Protein 3ECF (pdb70)

Organism: Trichormus variabilis (strain ATCC 29413 / PCC 7937) (NCBI:txid240292)

Nearest PDB structures (foldseek):
  3ecf-assembly2_C  TM=1.006E+00  e=6.802E-23  Trichormus variabilis ATCC 29413
  5trv-assembly1_A  TM=7.643E-01  e=2.091E-06  synthetic construct
  3en8-assembly1_A-2  TM=8.550E-01  e=3.768E-05  Paraburkholderia xenovorans LB400
  5l33-assembly1_A  TM=7.713E-01  e=1.030E-04  synthetic construct
  4lmi-assembly1_A  TM=7.180E-01  e=1.703E-04  Kribbella flavida DSM 17836

Solvent-accessible surface area: 23835 Å² total

Secondary structure (DSSP, 8-state):
-HHHHHHHHHHHHHHHHH---TTS-EEEEEEE--TT-SSPEESHHHHHHHHHHHHTTB------EEEETTEEEEEE--BTTSPPP-EEEEEEEETTEEEEEE---TTT---HHHHHHHHH-TT-/-HHHHHHHHHHHHHHHHHS--TTS-EEEEEEE--TT-SSPEESHHHHHHHHHHHHTTB------EEEETTEEEEEE--BTT-----EEEEEEEETTEEEEEE---TTT---HHHHHHHHH-TT-/-HHHHHHHHHHHHHGGGTS--TTS-EEEEEEE--TT-SSPEESHHHHHHHHHHHHTTB------EEEETTEEEEEE--BTTSPPP-EEEEEEEETTEEEEEE---TTT---HHHHHHHHH-TT-/-HHHHHHHHHHHHHHHHH--GGGS-EEEEEEE--TT-SSPEESHHHHHHHHHHHHTTB------EEEETTEEEEEE--BTTS----EEEEEEEETTEEEEEE---TTT---HHHHHHHHH-TT-

Structure (mmCIF, N/CA/C/O backbone):
data_3ECF
#
_entry.id   3ECF
#
_cell.length_a   74.056
_cell.length_b   74.056
_cell.length_c   189.378
_cell.angle_alpha   90.000
_cell.angle_beta   90.000
_cell.angle_gamma   90.000
#
_symmetry.space_group_name_H-M   'P 41 21 2'
#
loop_
_entity.id
_entity.type
_entity.pdbx_description
1 polymer 'NTF2-like Protein'
2 non-polymer 'UNKNOWN LIGAND'
3 non-polymer 'SULFATE ION'
4 water water
#
loop_
_atom_site.group_PDB
_atom_site.id
_atom_site.type_symbol
_atom_site.label_atom_id
_atom_site.label_alt_id
_atom_site.label_comp_id
_atom_site.label_asym_id
_atom_site.label_entity_id
_atom_site.label_seq_id
_atom_site.pdbx_PDB_ins_code
_atom_site.Cartn_x
_atom_site.Cartn_y
_atom_site.Cartn_z
_atom_site.occupancy
_atom_site.B_iso_or_equiv
_atom_site.auth_seq_id
_atom_site.auth_comp_id
_atom_site.auth_asym_id
_atom_site.auth_atom_id
_atom_site.pdbx_PDB_model_num
ATOM 1 N N . ALA A 1 3 ? -2.766 45.466 56.384 1.00 32.89 2 ALA A N 1
ATOM 2 C CA . ALA A 1 3 ? -2.490 46.077 55.037 1.00 32.51 2 ALA A CA 1
ATOM 3 C C . ALA A 1 3 ? -1.650 45.135 54.216 1.00 32.58 2 ALA A C 1
ATOM 4 O O . ALA A 1 3 ? -0.693 44.541 54.754 1.00 33.60 2 ALA A O 1
ATOM 6 N N . THR A 1 4 ? -1.964 45.028 52.917 1.00 31.38 3 THR A N 1
ATOM 7 C CA . THR A 1 4 ? -1.194 44.162 51.970 1.00 29.53 3 THR A CA 1
ATOM 8 C C . THR A 1 4 ? 0.281 44.493 52.000 1.00 25.03 3 THR A C 1
ATOM 9 O O . THR A 1 4 ? 1.107 43.605 52.056 1.00 22.31 3 THR A O 1
ATOM 13 N N . GLU A 1 5 ? 0.597 45.785 51.992 1.00 22.55 4 GLU A N 1
ATOM 14 C CA . GLU A 1 5 ? 1.981 46.208 52.109 1.00 21.18 4 GLU A CA 1
ATOM 15 C C . GLU A 1 5 ? 2.585 45.731 53.439 1.00 22.03 4 GLU A C 1
ATOM 16 O O . GLU A 1 5 ? 3.787 45.428 53.464 1.00 21.32 4 GLU A O 1
ATOM 22 N N . LYS A 1 6 ? 1.771 45.672 54.519 1.00 21.63 5 LYS A N 1
ATOM 23 C CA . LYS A 1 6 ? 2.245 45.159 55.813 1.00 21.34 5 LYS A CA 1
ATOM 24 C C . LYS A 1 6 ? 2.842 43.778 55.672 1.00 20.13 5 LYS A C 1
ATOM 25 O O . LYS A 1 6 ? 3.931 43.515 56.199 1.00 20.88 5 LYS A O 1
ATOM 27 N N . TYR A 1 7 ? 2.178 42.933 54.889 1.00 18.44 6 TYR A N 1
ATOM 28 C CA . TYR A 1 7 ? 2.643 41.554 54.641 1.00 17.87 6 TYR A CA 1
ATOM 29 C C . TYR A 1 7 ? 3.861 41.468 53.766 1.00 17.59 6 TYR A C 1
ATOM 30 O O . TYR A 1 7 ? 4.727 40.632 54.043 1.00 18.44 6 TYR A O 1
ATOM 39 N N . HIS A 1 8 ? 3.950 42.315 52.727 1.00 17.19 7 HIS A N 1
ATOM 40 C CA . HIS A 1 8 ? 5.189 42.393 51.927 1.00 15.93 7 HIS A CA 1
ATOM 41 C C . HIS A 1 8 ? 6.367 42.738 52.841 1.00 17.44 7 HIS A C 1
ATOM 42 O O . HIS A 1 8 ? 7.440 42.093 52.745 1.00 17.16 7 HIS A O 1
ATOM 49 N N . GLU A 1 9 ? 6.162 43.723 53.727 1.00 17.34 8 GLU A N 1
ATOM 50 C CA . GLU A 1 9 ? 7.198 44.127 54.683 1.00 19.37 8 GLU A CA 1
ATOM 51 C C . GLU A 1 9 ? 7.594 43.005 55.645 1.00 17.64 8 GLU A C 1
ATOM 52 O O . GLU A 1 9 ? 8.776 42.850 55.943 1.00 18.02 8 GLU A O 1
ATOM 58 N N . ILE A 1 10 ? 6.615 42.238 56.109 1.00 18.28 9 ILE A N 1
ATOM 59 C CA . ILE A 1 10 ? 6.853 41.091 57.035 1.00 18.61 9 ILE A CA 1
ATOM 60 C C . ILE A 1 10 ? 7.720 40.010 56.337 1.00 17.56 9 ILE A C 1
ATOM 61 O O . ILE A 1 10 ? 8.699 39.526 56.946 1.00 15.69 9 ILE A O 1
ATOM 66 N N . LEU A 1 11 ? 7.379 39.671 55.073 1.00 18.42 10 LEU A N 1
ATOM 67 C CA A LEU A 1 11 ? 8.174 38.710 54.291 0.50 18.59 10 LEU A CA 1
ATOM 68 C CA B LEU A 1 11 ? 8.150 38.730 54.229 0.50 18.31 10 LEU A CA 1
ATOM 69 C C . LEU A 1 11 ? 9.586 39.234 54.091 1.00 18.39 10 LEU A C 1
ATOM 70 O O . LEU A 1 11 ? 10.541 38.472 54.262 1.00 18.90 10 LEU A O 1
ATOM 79 N N . LYS A 1 12 ? 9.732 40.519 53.734 1.00 18.43 11 LYS A N 1
ATOM 80 C CA . LYS A 1 12 ? 11.097 41.082 53.551 1.00 21.46 11 LYS A CA 1
ATOM 81 C C . LYS A 1 12 ? 11.927 40.999 54.855 1.00 19.05 11 LYS A C 1
ATOM 82 O O . LYS A 1 12 ? 13.099 40.644 54.823 1.00 18.76 11 LYS A O 1
ATOM 88 N N . LYS A 1 13 ? 11.291 41.282 55.983 1.00 19.00 12 LYS A N 1
ATOM 89 C CA . LYS A 1 13 ? 11.938 41.180 57.303 1.00 20.02 12 LYS A CA 1
ATOM 90 C C . LYS A 1 13 ? 12.326 39.738 57.637 1.00 19.46 12 LYS A C 1
ATOM 91 O O . LYS A 1 13 ? 13.388 39.500 58.251 1.00 17.57 12 LYS A O 1
ATOM 97 N N . TYR A 1 14 ? 11.471 38.788 57.238 1.00 18.16 13 TYR A N 1
ATOM 98 C CA . TYR A 1 14 ? 11.789 37.335 57.377 1.00 16.88 13 TYR A CA 1
ATOM 99 C C . TYR A 1 14 ? 13.080 36.998 56.601 1.00 16.30 13 TYR A C 1
ATOM 100 O O . TYR A 1 14 ? 14.005 36.388 57.143 1.00 15.47 13 TYR A O 1
ATOM 109 N N . PHE A 1 15 ? 13.116 37.381 55.334 1.00 14.67 14 PHE A N 1
ATOM 110 C CA . PHE A 1 15 ? 14.305 37.056 54.512 1.00 15.55 14 PHE A CA 1
ATOM 111 C C . PHE A 1 15 ? 15.571 37.749 55.010 1.00 16.02 14 PHE A C 1
ATOM 112 O O . PHE A 1 15 ? 16.649 37.133 55.087 1.00 18.85 14 PHE A O 1
ATOM 120 N N . LEU A 1 16 ? 15.446 39.020 55.333 1.00 17.42 15 LEU A N 1
ATOM 121 C CA . LEU A 1 16 ? 16.600 39.796 55.793 1.00 19.49 15 LEU A CA 1
ATOM 122 C C . LEU A 1 16 ? 17.178 39.313 57.114 1.00 20.08 15 LEU A C 1
ATOM 123 O O . LEU A 1 16 ? 18.386 39.439 57.306 1.00 21.01 15 LEU A O 1
ATOM 128 N N . SER A 1 17 ? 16.352 38.698 57.972 1.00 18.88 16 SER A N 1
ATOM 129 C CA . SER A 1 17 ? 16.822 38.104 59.224 1.00 19.47 16 SER A CA 1
ATOM 130 C C . SER A 1 17 ? 17.917 37.052 59.028 1.00 21.24 16 SER A C 1
ATOM 131 O O . SER A 1 17 ? 18.722 36.825 59.935 1.00 22.26 16 SER A O 1
ATOM 134 N N . PHE A 1 18 ? 17.953 36.393 57.864 1.00 21.16 17 PHE A N 1
ATOM 135 C CA . PHE A 1 18 ? 19.019 35.398 57.552 1.00 21.32 17 PHE A CA 1
ATOM 136 C C . PHE A 1 18 ? 20.408 36.031 57.321 1.00 22.19 17 PHE A C 1
ATOM 137 O O . PHE A 1 18 ? 21.413 35.356 57.485 1.00 21.48 17 PHE A O 1
ATOM 145 N N . GLU A 1 19 ? 20.430 37.315 56.981 1.00 25.13 18 GLU A N 1
ATOM 146 C CA . GLU A 1 19 ? 21.651 38.042 56.721 1.00 30.19 18 GLU A CA 1
ATOM 147 C C . GLU A 1 19 ? 22.215 38.573 58.057 1.00 30.66 18 GLU A C 1
ATOM 148 O O . GLU A 1 19 ? 23.421 38.508 58.291 1.00 30.23 18 GLU A O 1
ATOM 154 N N . THR A 1 20 ? 21.328 39.039 58.940 1.00 31.79 19 THR A N 1
ATOM 155 C CA . THR A 1 20 ? 21.695 39.590 60.259 1.00 32.56 19 THR A CA 1
ATOM 156 C C . THR A 1 20 ? 21.755 38.522 61.360 1.00 32.77 19 THR A C 1
ATOM 157 O O . THR A 1 20 ? 22.583 38.621 62.258 1.00 35.29 19 THR A O 1
ATOM 161 N N . GLY A 1 21 ? 20.871 37.523 61.292 1.00 31.03 20 GLY A N 1
ATOM 162 C CA . GLY A 1 21 ? 20.743 36.467 62.298 1.00 30.63 20 GLY A CA 1
ATOM 163 C C . GLY A 1 21 ? 19.777 36.803 63.451 1.00 30.92 20 GLY A C 1
ATOM 164 O O . GLY A 1 21 ? 19.553 35.969 64.341 1.00 31.57 20 GLY A O 1
ATOM 165 N N . ASP A 1 22 ? 19.211 38.012 63.438 1.00 30.01 21 ASP A N 1
ATOM 166 C CA . ASP A 1 22 ? 18.279 38.493 64.439 1.00 30.23 21 ASP A CA 1
ATOM 167 C C . ASP A 1 22 ? 16.910 38.403 63.791 1.00 27.73 21 ASP A C 1
ATOM 168 O O . ASP A 1 22 ? 16.659 39.093 62.812 1.00 28.10 21 ASP A O 1
ATOM 173 N N . PHE A 1 23 ? 16.058 37.544 64.344 1.00 24.63 22 PHE A N 1
ATOM 174 C CA . PHE A 1 23 ? 14.689 37.343 63.882 1.00 23.40 22 PHE A CA 1
ATOM 175 C C . PHE A 1 23 ? 13.644 38.153 64.668 1.00 22.70 22 PHE A C 1
ATOM 176 O O . PHE A 1 23 ? 12.451 38.004 64.408 1.00 21.25 22 PHE A O 1
ATOM 184 N N . SER A 1 24 ? 14.090 39.018 65.590 1.00 22.93 23 SER A N 1
ATOM 185 C CA . SER A 1 24 ? 13.194 39.822 66.445 1.00 23.24 23 SER A CA 1
ATOM 186 C C . SER A 1 24 ? 12.307 40.840 65.727 1.00 22.80 23 SER A C 1
ATOM 187 O O . SER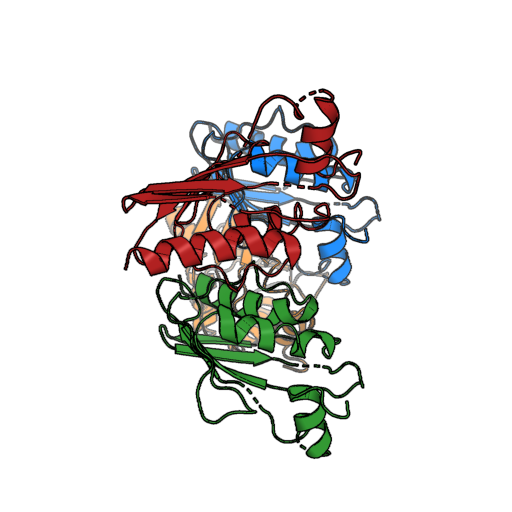 A 1 24 ? 11.267 41.228 66.271 1.00 23.17 23 SER A O 1
ATOM 190 N N . GLN A 1 25 ? 12.710 41.285 64.540 1.00 20.16 24 GLN A N 1
ATOM 191 C CA . GLN A 1 25 ? 11.877 42.232 63.753 1.00 21.89 24 GLN A CA 1
ATOM 192 C C . GLN A 1 25 ? 10.792 41.545 62.943 1.00 21.17 24 GLN A C 1
ATOM 193 O O . GLN A 1 25 ? 9.952 42.245 62.357 1.00 21.90 24 GLN A O 1
ATOM 199 N N . VAL A 1 26 ? 10.797 40.203 62.892 1.00 20.01 25 VAL A N 1
ATOM 200 C CA . VAL A 1 26 ? 9.808 39.467 62.112 1.00 19.54 25 VAL A CA 1
ATOM 201 C C . VAL A 1 26 ? 8.544 39.282 62.933 1.00 18.55 25 VAL A C 1
ATOM 202 O O . VAL A 1 26 ? 8.623 38.844 64.062 1.00 17.84 25 VAL A O 1
ATOM 206 N N . GLN A 1 27 ? 7.382 39.572 62.338 1.00 20.16 26 GLN A N 1
ATOM 207 C CA . GLN A 1 27 ? 6.094 39.359 63.002 1.00 21.56 26 GLN A CA 1
ATOM 208 C C . GLN A 1 27 ? 5.671 37.900 62.768 1.00 19.51 26 GLN A C 1
ATOM 209 O O . GLN A 1 27 ? 5.375 37.499 61.633 1.00 18.84 26 GLN A O 1
ATOM 215 N N . PHE A 1 28 ? 5.741 37.093 63.830 1.00 18.23 27 PHE A N 1
ATOM 216 C CA . PHE A 1 28 ? 5.346 35.691 63.775 1.00 16.92 27 PHE A CA 1
ATOM 217 C C . PHE A 1 28 ? 4.106 35.447 64.625 1.00 16.32 27 PHE A C 1
ATOM 218 O O . PHE A 1 28 ? 3.995 35.962 65.744 1.00 15.84 27 PHE A O 1
ATOM 226 N N . SER A 1 29 ? 3.238 34.574 64.142 1.00 15.14 28 SER A N 1
ATOM 227 C CA . SER A 1 29 ? 2.075 34.179 64.899 1.00 16.25 28 SER A CA 1
ATOM 228 C C . SER A 1 29 ? 2.446 33.257 66.054 1.00 17.14 28 SER A C 1
ATOM 229 O O . SER A 1 29 ? 3.432 32.516 65.970 1.00 16.50 28 SER A O 1
ATOM 232 N N . CYS A 1 30 ? 1.647 33.293 67.123 1.00 17.63 29 CYS A N 1
ATOM 233 C CA A CYS A 1 30 ? 1.781 32.360 68.259 0.50 18.26 29 CYS A CA 1
ATOM 234 C CA B CYS A 1 30 ? 1.867 32.365 68.243 0.50 18.65 29 CYS A CA 1
ATOM 235 C C . CYS A 1 30 ? 1.525 30.913 67.798 1.00 18.80 29 CYS A C 1
ATOM 236 O O . CYS A 1 30 ? 1.952 29.969 68.420 1.00 17.98 29 CYS A O 1
ATOM 241 N N . ASN A 1 31 ? 0.789 30.742 66.691 1.00 17.57 30 ASN A N 1
ATOM 242 C CA . ASN A 1 31 ? 0.485 29.424 66.113 1.00 17.63 30 ASN A CA 1
ATOM 243 C C . ASN A 1 31 ? 1.418 29.044 64.962 1.00 17.32 30 ASN A C 1
ATOM 244 O O . ASN A 1 31 ? 1.101 28.151 64.200 1.00 15.03 30 ASN A O 1
ATOM 249 N N . LEU A 1 32 ? 2.589 29.687 64.865 1.00 16.12 31 LEU A N 1
ATOM 250 C CA . LEU A 1 32 ? 3.550 29.398 63.814 1.00 16.73 31 LEU A CA 1
ATOM 251 C C . LEU A 1 32 ? 3.898 27.913 63.663 1.00 16.41 31 LEU A C 1
ATOM 252 O O . LEU A 1 32 ? 4.128 27.211 64.667 1.00 15.27 31 LEU A O 1
ATOM 257 N N . GLU A 1 33 ? 3.919 27.459 62.405 1.00 16.70 32 GLU A N 1
ATOM 258 C CA . GLU A 1 33 ? 4.425 26.134 62.021 1.00 19.29 32 GLU A CA 1
ATOM 259 C C . GLU A 1 33 ? 5.407 26.310 60.853 1.00 19.19 32 GLU A C 1
ATOM 260 O O . GLU A 1 33 ? 5.281 27.253 60.041 1.00 18.07 32 GLU A O 1
ATOM 266 N N . PHE A 1 34 ? 6.399 25.417 60.796 1.00 18.62 33 PHE A N 1
ATOM 267 C CA . PHE A 1 34 ? 7.439 25.464 59.787 1.00 17.12 33 PHE A CA 1
ATOM 268 C C . PHE A 1 34 ? 7.626 24.075 59.188 1.00 16.68 33 PHE A C 1
ATOM 269 O O . PHE A 1 34 ? 7.840 23.114 59.953 1.00 16.05 33 PHE A O 1
ATOM 277 N N . LEU A 1 35 ? 7.565 23.965 57.858 1.00 15.44 34 LEU A N 1
ATOM 278 C CA . LEU A 1 35 ? 7.781 22.664 57.200 1.00 16.70 34 LEU A CA 1
ATOM 279 C C . LEU A 1 35 ? 9.257 22.617 56.799 1.00 17.06 34 LEU A C 1
ATOM 280 O O . LEU A 1 35 ? 9.662 23.274 55.844 1.00 17.55 34 LEU A O 1
ATOM 285 N N . SER A 1 36 ? 10.051 21.885 57.590 1.00 18.22 35 SER A N 1
ATOM 286 C CA . SER A 1 36 ? 11.502 21.780 57.435 1.00 20.82 35 SER A CA 1
ATOM 287 C C . SER A 1 36 ? 11.915 20.799 56.348 1.00 20.36 35 SER A C 1
ATOM 288 O O . SER A 1 36 ? 11.313 19.729 56.266 1.00 22.60 35 SER A O 1
ATOM 291 N N . PRO A 1 37 ? 12.967 21.130 55.546 1.00 21.67 36 PRO A N 1
ATOM 292 C CA . PRO A 1 37 ? 13.513 20.131 54.599 1.00 22.70 36 PRO A CA 1
ATOM 293 C C . PRO A 1 37 ? 14.080 18.853 55.255 1.00 23.50 36 PRO A C 1
ATOM 294 O O . PRO A 1 37 ? 14.219 17.857 54.581 1.00 23.90 36 PRO A O 1
ATOM 298 N N . ILE A 1 38 ? 14.424 18.915 56.547 1.00 24.17 37 ILE A N 1
ATOM 299 C CA . ILE A 1 38 ? 15.043 17.801 57.276 1.00 25.05 37 ILE A CA 1
ATOM 300 C C . ILE A 1 38 ? 14.108 17.082 58.284 1.00 26.28 37 ILE A C 1
ATOM 301 O O . ILE A 1 38 ? 14.585 16.352 59.163 1.00 26.13 37 ILE A O 1
ATOM 306 N N . SER A 1 39 ? 12.789 17.273 58.150 1.00 25.73 38 SER A N 1
ATOM 307 C CA . SER A 1 39 ? 11.807 16.559 58.984 1.00 26.42 38 SER A CA 1
ATOM 308 C C . SER A 1 39 ? 10.421 16.497 58.382 1.00 25.91 38 SER A C 1
ATOM 309 O O . SER A 1 39 ? 9.955 17.455 57.788 1.00 25.56 38 SER A O 1
ATOM 312 N N . GLY A 1 40 ? 9.753 15.364 58.609 1.00 29.26 39 GLY A N 1
ATOM 313 C CA . GLY A 1 40 ? 8.377 15.144 58.178 1.00 30.50 39 GLY A CA 1
ATOM 314 C C . GLY A 1 40 ? 7.355 15.920 59.014 1.00 31.98 39 GLY A C 1
ATOM 315 O O . GLY A 1 40 ? 6.332 16.352 58.478 1.00 35.16 39 GLY A O 1
ATOM 316 N N . ASN A 1 41 ? 7.640 16.105 60.305 1.00 30.28 40 ASN A N 1
ATOM 317 C CA . ASN A 1 41 ? 6.757 16.828 61.232 1.00 29.35 40 ASN A CA 1
ATOM 318 C C . ASN A 1 41 ? 7.173 18.289 61.263 1.00 25.50 40 ASN A C 1
ATOM 319 O O . ASN A 1 41 ? 8.362 18.604 61.295 1.00 26.32 40 ASN A O 1
ATOM 324 N N . THR A 1 42 ? 6.197 19.185 61.260 1.00 24.33 41 THR A N 1
ATOM 325 C CA . THR A 1 42 ? 6.479 20.615 61.251 1.00 23.60 41 THR A CA 1
ATOM 326 C C . THR A 1 42 ? 7.092 21.025 62.589 1.00 22.61 41 THR A C 1
ATOM 327 O O . THR A 1 42 ? 6.807 20.408 63.628 1.00 23.19 41 THR A O 1
ATOM 331 N N . LEU A 1 43 ? 7.953 22.035 62.547 1.00 22.28 42 LEU A N 1
ATOM 332 C CA . LEU A 1 43 ? 8.497 22.635 63.766 1.00 22.27 42 LEU A CA 1
ATOM 333 C C . LEU A 1 43 ? 7.339 23.511 64.249 1.00 21.56 42 LEU A C 1
ATOM 334 O O . LEU A 1 43 ? 6.648 24.100 63.440 1.00 21.49 42 LEU A O 1
ATOM 339 N N . LYS A 1 44 ? 7.113 23.542 65.559 1.00 22.30 43 LYS A N 1
ATOM 340 C CA . LYS A 1 44 ? 5.948 24.211 66.141 1.00 22.35 43 LYS A CA 1
ATOM 341 C C . LYS A 1 44 ? 6.321 25.326 67.108 1.00 20.37 43 LYS A C 1
ATOM 342 O O . LYS A 1 44 ? 6.980 25.085 68.100 1.00 18.07 43 LYS A O 1
ATOM 348 N N . GLY A 1 45 ? 5.922 26.551 66.742 1.00 18.81 44 GLY A N 1
ATOM 349 C CA . GLY A 1 45 ? 6.150 27.744 67.507 1.00 20.38 44 GLY A CA 1
ATOM 350 C C . GLY A 1 45 ? 7.509 28.325 67.252 1.00 18.91 44 GLY A C 1
ATOM 351 O O . GLY A 1 45 ? 8.423 27.639 66.800 1.00 20.19 44 GLY A O 1
ATOM 352 N N . THR A 1 46 ? 7.657 29.599 67.591 1.00 18.74 45 THR A N 1
ATOM 353 C CA . THR A 1 46 ? 8.946 30.297 67.509 1.00 17.83 45 THR A CA 1
ATOM 354 C C . THR A 1 46 ? 10.005 29.590 68.366 1.00 17.48 45 THR A C 1
ATOM 355 O O . THR A 1 46 ? 11.164 29.593 68.023 1.00 17.58 45 THR A O 1
ATOM 359 N N . GLU A 1 47 ? 9.589 28.940 69.454 1.00 19.28 46 GLU A N 1
ATOM 360 C CA . GLU A 1 47 ? 10.488 28.182 70.350 1.00 18.75 46 GLU A CA 1
ATOM 361 C C . GLU A 1 47 ? 11.265 27.066 69.659 1.00 17.99 46 GLU A C 1
ATOM 362 O O . GLU A 1 47 ? 12.354 26.772 70.090 1.00 16.76 46 GLU A O 1
ATOM 368 N N . GLU A 1 48 ? 10.640 26.387 68.694 1.00 18.43 47 GLU A N 1
ATOM 369 C CA . GLU A 1 48 ? 11.274 25.332 67.876 1.00 20.22 47 GLU A CA 1
ATOM 370 C C . GLU A 1 48 ? 11.817 25.873 66.570 1.00 18.74 47 GLU A C 1
ATOM 371 O O . GLU A 1 48 ? 12.859 25.428 66.082 1.00 17.87 47 GLU A O 1
ATOM 377 N N . VAL A 1 49 ? 11.106 26.831 65.983 1.00 18.58 48 VAL A N 1
ATOM 378 C CA . VAL A 1 49 ? 11.497 27.372 64.701 1.00 17.70 48 VAL A CA 1
ATOM 379 C C . VAL A 1 49 ? 12.725 28.249 64.788 1.00 18.36 48 VAL A C 1
ATOM 380 O O . VAL A 1 49 ? 13.647 28.045 64.025 1.00 17.95 48 VAL A O 1
ATOM 384 N N . ILE A 1 50 ? 12.755 29.227 65.701 1.00 18.12 49 ILE A N 1
ATOM 385 C CA . ILE A 1 50 ? 13.857 30.207 65.688 1.00 19.89 49 ILE A CA 1
ATOM 386 C C . ILE A 1 50 ? 15.247 29.602 65.886 1.00 20.43 49 ILE A C 1
ATOM 387 O O . ILE A 1 50 ? 16.151 29.955 65.133 1.00 21.83 49 ILE A O 1
ATOM 392 N N . PRO A 1 51 ? 15.427 28.707 66.886 1.00 19.98 50 PRO A N 1
ATOM 393 C CA . PRO A 1 51 ? 16.720 28.038 67.041 1.00 18.83 50 PRO A CA 1
ATOM 394 C C . PRO A 1 51 ? 17.187 27.329 65.773 1.00 19.30 50 PRO A C 1
ATOM 395 O O . PRO A 1 51 ? 18.371 27.369 65.465 1.00 18.61 50 PRO A O 1
ATOM 399 N N . PHE A 1 52 ? 16.262 26.705 65.039 1.00 20.03 51 PHE A N 1
ATOM 400 C CA . PHE A 1 52 ? 16.604 26.047 63.780 1.00 19.40 51 PHE A CA 1
ATOM 401 C C . PHE A 1 52 ? 17.092 27.080 62.746 1.00 20.21 51 PHE A C 1
ATOM 402 O O . PHE A 1 52 ? 18.186 26.918 62.170 1.00 19.69 51 PHE A O 1
ATOM 410 N N . LEU A 1 53 ? 16.315 28.151 62.537 1.00 18.86 52 LEU A N 1
ATOM 411 C CA . LEU A 1 53 ? 16.704 29.194 61.574 1.00 19.74 52 LEU A CA 1
ATOM 412 C C . LEU A 1 53 ? 18.012 29.890 61.954 1.00 20.43 52 LEU A C 1
ATOM 413 O O . LEU A 1 53 ? 18.859 30.107 61.090 1.00 20.37 52 LEU A O 1
ATOM 418 N N . LYS A 1 54 ? 18.186 30.208 63.237 1.00 21.27 53 LYS A N 1
ATOM 419 C CA . LYS A 1 54 ? 19.438 30.811 63.729 1.00 21.38 53 LYS A CA 1
ATOM 420 C C . LYS A 1 54 ? 20.667 29.941 63.400 1.00 22.61 53 LYS A C 1
ATOM 421 O O . LYS A 1 54 ? 21.750 30.464 63.069 1.00 23.63 53 LYS A O 1
ATOM 427 N N . GLY A 1 55 ? 20.498 28.627 63.529 1.00 22.34 54 GLY A N 1
ATOM 428 C CA . GLY A 1 55 ? 21.551 27.655 63.204 1.00 22.69 54 GLY A CA 1
ATOM 429 C C . GLY A 1 55 ? 21.876 27.702 61.718 1.00 21.88 54 GLY A C 1
ATOM 430 O O . GLY A 1 55 ? 23.055 27.747 61.346 1.00 22.77 54 GLY A O 1
ATOM 431 N N . VAL A 1 56 ? 20.847 27.755 60.869 1.00 20.66 55 VAL A N 1
ATOM 432 C CA . VAL A 1 56 ? 21.062 27.844 59.411 1.00 19.21 55 VAL A CA 1
ATOM 433 C C . VAL A 1 56 ? 21.769 29.157 59.034 1.00 18.07 55 VAL A C 1
ATOM 434 O O . VAL A 1 56 ? 22.686 29.147 58.225 1.00 19.80 55 VAL A O 1
ATOM 438 N N . THR A 1 57 ? 21.404 30.253 59.689 1.00 18.17 56 THR A N 1
ATOM 439 C CA . THR A 1 57 ? 22.017 31.583 59.427 1.00 18.59 56 THR A CA 1
ATOM 440 C C . THR A 1 57 ? 23.508 31.703 59.764 1.00 18.71 56 THR A C 1
ATOM 441 O O . THR A 1 57 ? 24.171 32.617 59.249 1.00 20.15 56 THR A O 1
ATOM 445 N N . THR A 1 58 ? 24.032 30.815 60.606 1.00 17.32 57 THR A N 1
ATOM 446 C CA . THR A 1 58 ? 25.492 30.779 60.903 1.00 17.73 57 THR A CA 1
ATOM 447 C C . THR A 1 58 ? 26.281 30.285 59.642 1.00 18.48 57 THR A C 1
ATOM 448 O O . THR A 1 58 ? 27.490 30.492 59.535 1.00 19.93 57 THR A O 1
ATOM 452 N N . ARG A 1 59 ? 25.591 29.603 58.719 1.00 18.48 58 ARG A N 1
ATOM 453 C CA . ARG A 1 59 ? 26.153 29.149 57.462 1.00 17.67 58 ARG A CA 1
ATOM 454 C C . ARG A 1 59 ? 25.604 29.927 56.239 1.00 17.53 58 ARG A C 1
ATOM 455 O O . ARG A 1 59 ? 25.707 29.453 55.112 1.00 19.02 58 ARG A O 1
ATOM 463 N N . VAL A 1 60 ? 25.091 31.136 56.464 1.00 18.39 59 VAL A N 1
ATOM 464 C CA . VAL A 1 60 ? 24.620 32.037 55.426 1.00 17.14 59 VAL A CA 1
ATOM 465 C C . VAL A 1 60 ? 25.513 33.276 55.381 1.00 16.29 59 VAL A C 1
ATOM 466 O O . VAL A 1 60 ? 25.844 33.845 56.427 1.00 14.12 59 VAL A O 1
ATOM 470 N N . ALA A 1 61 ? 25.835 33.707 54.155 1.00 16.38 60 ALA A N 1
ATOM 471 C CA . ALA A 1 61 ? 26.624 34.877 53.878 1.00 18.72 60 ALA A CA 1
ATOM 472 C C . ALA A 1 61 ? 25.670 35.961 53.319 1.00 21.73 60 ALA A C 1
ATOM 473 O O . ALA A 1 61 ? 25.040 36.693 54.100 1.00 27.87 60 ALA A O 1
ATOM 475 N N . GLU A 1 62 ? 25.472 36.026 52.014 1.00 21.99 61 GLU A N 1
ATOM 476 C CA . GLU A 1 62 ? 24.615 37.053 51.389 1.00 20.28 61 GLU A CA 1
ATOM 477 C C . GLU A 1 62 ? 23.155 36.578 51.266 1.00 19.29 61 GLU A C 1
ATOM 478 O O . GLU A 1 62 ? 22.885 35.387 51.168 1.00 18.49 61 GLU A O 1
ATOM 484 N N . VAL A 1 63 ? 22.223 37.526 51.259 1.00 19.52 62 VAL A N 1
ATOM 485 C CA . VAL A 1 63 ? 20.788 37.253 51.018 1.00 19.27 62 VAL A CA 1
ATOM 486 C C . VAL A 1 63 ? 20.366 38.216 49.916 1.00 18.29 62 VAL A C 1
ATOM 487 O O . VAL A 1 63 ? 20.714 39.384 49.981 1.00 17.37 62 VAL A O 1
ATOM 491 N N . ASN A 1 64 ? 19.605 37.721 48.936 1.00 16.61 63 ASN A N 1
ATOM 492 C CA . ASN A 1 64 ? 19.025 38.532 47.881 1.00 17.71 63 ASN A CA 1
ATOM 493 C C . ASN A 1 64 ? 17.535 38.183 47.753 1.00 18.98 63 ASN A C 1
ATOM 494 O O . ASN A 1 64 ? 17.182 37.010 47.535 1.00 19.25 63 ASN A O 1
ATOM 499 N N . ILE A 1 65 ? 16.695 39.207 47.848 1.00 17.26 64 ILE A N 1
ATOM 500 C CA . ILE A 1 65 ? 15.236 39.064 47.694 1.00 16.89 64 ILE A CA 1
ATOM 501 C C . ILE A 1 65 ? 14.912 39.451 46.245 1.00 17.04 64 ILE A C 1
ATOM 502 O O . ILE A 1 65 ? 15.260 40.576 45.792 1.00 18.68 64 ILE A O 1
ATOM 515 N N . SER A 1 67 ? 11.548 38.631 44.670 1.00 18.12 66 SER A N 1
ATOM 516 C CA . SER A 1 67 ? 10.139 39.044 44.552 1.00 17.91 66 SER A CA 1
ATOM 517 C C . SER A 1 67 ? 9.292 38.598 45.742 1.00 16.80 66 SER A C 1
ATOM 518 O O . SER A 1 67 ? 9.662 37.655 46.461 1.00 16.86 66 SER A O 1
ATOM 521 N N . THR A 1 68 ? 8.212 39.334 46.016 1.00 16.50 67 THR A N 1
ATOM 522 C CA . THR A 1 68 ? 7.246 38.939 47.038 1.00 16.45 67 THR A CA 1
ATOM 523 C C . THR A 1 68 ? 5.862 39.031 46.458 1.00 14.44 67 THR A C 1
ATOM 524 O O . THR A 1 68 ? 5.599 39.914 45.644 1.00 14.95 67 THR A O 1
ATOM 528 N N . THR A 1 69 ? 5.004 38.111 46.898 1.00 15.21 68 THR A N 1
ATOM 529 C CA . THR A 1 69 ? 3.613 37.971 46.401 1.00 14.42 68 THR A CA 1
ATOM 530 C C . THR A 1 69 ? 2.720 37.672 47.576 1.00 15.70 68 THR A C 1
ATOM 531 O O . THR A 1 69 ? 3.007 36.732 48.320 1.00 14.02 68 THR A O 1
ATOM 535 N N . VAL A 1 70 ? 1.629 38.446 47.720 1.00 16.90 69 VAL A N 1
ATOM 536 C CA . VAL A 1 70 ? 0.666 38.305 48.805 1.00 15.97 69 VAL A CA 1
ATOM 537 C C . VAL A 1 70 ? -0.763 38.283 48.293 1.00 17.97 69 VAL A C 1
ATOM 538 O O . VAL A 1 70 ? -1.163 39.178 47.546 1.00 18.74 69 VAL A O 1
ATOM 542 N N . GLU A 1 71 ? -1.532 37.264 48.697 1.00 18.46 70 GLU A N 1
ATOM 543 C CA . GLU A 1 71 ? -2.992 37.244 48.446 1.00 17.25 70 GLU A CA 1
ATOM 544 C C . GLU A 1 71 ? -3.515 36.677 49.756 1.00 16.27 70 GLU A C 1
ATOM 545 O O . GLU A 1 71 ? -3.676 35.468 49.893 1.00 16.27 70 GLU A O 1
ATOM 551 N N . TYR A 1 72 ? -3.678 37.556 50.737 1.00 14.89 71 TYR A N 1
ATOM 552 C CA . TYR A 1 72 ? -4.023 37.152 52.101 1.00 15.61 71 TYR A CA 1
ATOM 553 C C . TYR A 1 72 ? -5.154 36.131 52.133 1.00 13.88 71 TYR A C 1
ATOM 554 O O . TYR A 1 72 ? -6.161 36.341 51.490 1.00 12.95 71 TYR A O 1
ATOM 563 N N . PRO A 1 73 ? -5.003 35.049 52.926 1.00 14.83 72 PRO A N 1
ATOM 564 C CA . PRO A 1 73 ? -3.926 34.648 53.859 1.00 15.85 72 PRO A CA 1
ATOM 565 C C . PRO A 1 73 ? -2.697 33.904 53.291 1.00 16.00 72 PRO A C 1
ATOM 566 O O . PRO A 1 73 ? -1.900 33.396 54.084 1.00 14.21 72 PRO A O 1
ATOM 570 N N . ARG A 1 74 ? -2.532 33.842 51.964 1.00 15.27 73 ARG A N 1
ATOM 571 C CA . ARG A 1 74 ? -1.378 33.170 51.365 1.00 17.09 73 ARG A CA 1
ATOM 572 C C . ARG A 1 74 ? -0.367 34.178 50.879 1.00 17.32 73 ARG A C 1
ATOM 573 O O . ARG A 1 74 ? -0.685 35.329 50.579 1.00 16.38 73 ARG A O 1
ATOM 581 N N . ALA A 1 75 ? 0.874 33.727 50.845 1.00 18.14 74 ALA A N 1
ATOM 582 C CA . ALA A 1 75 ? 1.937 34.546 50.300 1.00 17.10 74 ALA A CA 1
ATOM 583 C C . ALA A 1 75 ? 3.043 33.659 49.803 1.00 17.61 74 ALA A C 1
ATOM 584 O O . ALA A 1 75 ? 3.116 32.449 50.112 1.00 17.21 74 ALA A O 1
ATOM 586 N N . SER A 1 76 ? 3.914 34.263 49.032 1.00 18.31 75 SER A N 1
ATOM 587 C CA . SER A 1 76 ? 5.091 33.581 48.544 1.00 17.96 75 SER A CA 1
ATOM 588 C C . SER A 1 76 ? 6.159 34.596 48.228 1.00 17.48 75 SER A C 1
ATOM 589 O O . SER A 1 76 ? 5.863 35.771 48.072 1.00 17.57 75 SER A O 1
ATOM 592 N N . GLY A 1 77 ? 7.391 34.130 48.159 1.00 17.91 76 GLY A N 1
ATOM 593 C CA . GLY A 1 77 ? 8.529 34.979 47.782 1.00 16.93 76 GLY A CA 1
ATOM 594 C C . GLY A 1 77 ? 9.668 34.174 47.196 1.00 17.57 76 GLY A C 1
ATOM 595 O O . GLY A 1 77 ? 9.900 33.017 47.595 1.00 17.81 76 GLY A O 1
ATOM 596 N N . VAL A 1 78 ? 10.368 34.794 46.243 1.00 18.39 77 VAL A N 1
ATOM 597 C CA . VAL A 1 78 ? 11.510 34.218 45.559 1.00 16.02 77 VAL A CA 1
ATOM 598 C C . VAL A 1 78 ? 12.732 34.963 46.088 1.00 15.88 77 VAL A C 1
ATOM 599 O O . VAL A 1 78 ? 12.788 36.225 46.066 1.00 16.52 77 VAL A O 1
ATOM 603 N N . TRP A 1 79 ? 13.706 34.209 46.562 1.00 13.94 78 TRP A N 1
ATOM 604 C CA . TRP A 1 79 ? 14.891 34.801 47.142 1.00 16.06 78 TRP A CA 1
ATOM 605 C C . TRP A 1 79 ? 16.069 33.872 47.063 1.00 16.96 78 TRP A C 1
ATOM 606 O O . TRP A 1 79 ? 15.931 32.724 46.635 1.00 16.55 78 TRP A O 1
ATOM 617 N N . GLN A 1 80 ? 17.215 34.377 47.501 1.00 15.60 79 GLN A N 1
ATOM 618 C CA . GLN A 1 80 ? 18.453 33.644 47.390 1.00 17.03 79 GLN A CA 1
ATOM 619 C C . GLN A 1 80 ? 19.320 33.848 48.612 1.00 18.25 79 GLN A C 1
ATOM 620 O O . GLN A 1 80 ? 19.290 34.917 49.229 1.00 16.10 79 GLN A O 1
ATOM 634 N N . ARG A 1 82 ? 23.508 32.877 49.785 1.00 16.54 81 ARG A N 1
ATOM 635 C CA . ARG A 1 82 ? 24.820 32.305 49.489 1.00 16.08 81 ARG A CA 1
ATOM 636 C C . ARG A 1 82 ? 25.301 31.653 50.778 1.00 16.90 81 ARG A C 1
ATOM 637 O O . ARG A 1 82 ? 25.317 32.309 51.843 1.00 16.04 81 ARG A O 1
ATOM 645 N N . THR A 1 83 ? 25.702 30.386 50.708 1.00 16.85 82 THR A N 1
ATOM 646 C CA . THR A 1 83 ? 26.278 29.715 51.892 1.00 16.64 82 THR A CA 1
ATOM 647 C C . THR A 1 83 ? 27.665 30.310 52.216 1.00 15.69 82 THR A C 1
ATOM 648 O O . THR A 1 83 ? 28.337 30.960 51.369 1.00 14.48 82 THR A O 1
ATOM 652 N N . THR A 1 84 ? 28.157 30.027 53.411 1.00 15.42 83 THR A N 1
ATOM 653 C CA . THR A 1 84 ? 29.485 30.525 53.809 1.00 14.96 83 THR A CA 1
ATOM 654 C C . THR A 1 84 ? 30.607 29.842 53.025 1.00 15.77 83 THR A C 1
ATOM 655 O O . THR A 1 84 ? 31.734 30.271 53.113 1.00 16.31 83 THR A O 1
ATOM 659 N N . LYS A 1 85 ? 30.311 28.766 52.280 1.00 16.61 84 LYS A N 1
ATOM 660 C CA . LYS A 1 85 ? 31.280 28.126 51.362 1.00 16.13 84 LYS A CA 1
ATOM 661 C C . LYS A 1 85 ? 31.206 28.701 49.936 1.00 18.09 84 LYS A C 1
ATOM 662 O O . LYS A 1 85 ? 32.082 28.397 49.102 1.00 16.61 84 LYS A O 1
ATOM 668 N N . GLY A 1 86 ? 30.153 29.487 49.636 1.00 16.56 85 GLY A N 1
ATOM 669 C CA . GLY A 1 86 ? 30.008 30.161 48.344 1.00 17.49 85 GLY A CA 1
ATOM 670 C C . GLY A 1 86 ? 28.913 29.683 47.396 1.00 19.08 85 GLY A C 1
ATOM 671 O O . GLY A 1 86 ? 28.796 30.235 46.296 1.00 20.65 85 GLY A O 1
ATOM 672 N N . THR A 1 87 ? 28.096 28.703 47.787 1.00 18.45 86 THR A N 1
ATOM 673 C CA . THR A 1 87 ? 27.031 28.195 46.892 1.00 19.02 86 THR A CA 1
ATOM 674 C C . THR A 1 87 ? 25.808 29.065 46.996 1.00 18.73 86 THR A C 1
ATOM 675 O O . THR A 1 87 ? 25.411 29.378 48.094 1.00 18.38 86 THR A O 1
ATOM 679 N N . LEU A 1 88 ? 25.209 29.432 45.863 1.00 18.16 87 LEU A N 1
ATOM 680 C CA . LEU A 1 88 ? 23.998 30.238 45.859 1.00 19.10 87 LEU A CA 1
ATOM 681 C C . LEU A 1 88 ? 22.814 29.304 45.669 1.00 19.08 87 LEU A C 1
ATOM 682 O O . LEU A 1 88 ? 22.709 28.626 44.627 1.00 17.89 87 LEU A O 1
ATOM 687 N N . TYR A 1 89 ? 21.951 29.261 46.690 1.00 19.15 88 TYR A N 1
ATOM 688 C CA . TYR A 1 89 ? 20.677 28.575 46.606 1.00 18.80 88 TYR A CA 1
ATOM 689 C C . TYR A 1 89 ? 19.610 29.605 46.292 1.00 18.83 88 TYR A C 1
ATOM 690 O O . TYR A 1 89 ? 19.644 30.716 46.825 1.00 19.33 88 TYR A O 1
ATOM 699 N N . THR A 1 90 ? 18.673 29.226 45.418 1.00 18.65 89 THR A N 1
ATOM 700 C CA . THR A 1 90 ? 17.516 30.049 45.071 1.00 18.14 89 THR A CA 1
ATOM 701 C C . THR A 1 90 ? 16.318 29.293 45.636 1.00 17.67 89 THR A C 1
ATOM 702 O O . THR A 1 90 ? 16.209 28.064 45.426 1.00 15.71 89 THR A O 1
ATOM 706 N N . LEU A 1 91 ? 15.488 30.017 46.396 1.00 16.97 90 LEU A N 1
ATOM 707 C CA . LEU A 1 91 ? 14.330 29.457 47.079 1.00 16.29 90 LEU A CA 1
ATOM 708 C C . LEU A 1 91 ? 13.047 30.112 46.667 1.00 15.78 90 LEU A C 1
ATOM 709 O O . LEU A 1 91 ? 13.046 31.263 46.222 1.00 18.89 90 LEU A O 1
ATOM 714 N N . HIS A 1 92 ? 11.949 29.372 46.842 1.00 14.61 91 HIS A N 1
ATOM 715 C CA . HIS A 1 92 ? 10.589 29.853 46.605 1.00 15.63 91 HIS A CA 1
ATOM 716 C C . HIS A 1 92 ? 9.738 29.406 47.811 1.00 18.12 91 HIS A C 1
ATOM 717 O O . HIS A 1 92 ? 9.280 28.246 47.900 1.00 19.78 91 HIS A O 1
ATOM 724 N N . ASN A 1 93 ? 9.620 30.314 48.772 1.00 15.33 92 ASN A N 1
ATOM 725 C CA . ASN A 1 93 ? 8.921 30.023 50.018 1.00 15.14 92 ASN A CA 1
ATOM 726 C C . ASN A 1 93 ? 7.449 30.198 49.863 1.00 15.14 92 ASN A C 1
ATOM 727 O O . ASN A 1 93 ? 6.991 31.198 49.291 1.00 16.92 92 ASN A O 1
ATOM 732 N N . PHE A 1 94 ? 6.721 29.275 50.454 1.00 14.61 93 PHE A N 1
ATOM 733 C CA . PHE A 1 94 ? 5.268 29.332 50.548 1.00 14.74 93 PHE A CA 1
ATOM 734 C C . PHE A 1 94 ? 5.009 29.807 51.982 1.00 15.89 93 PHE A C 1
ATOM 735 O O . PHE A 1 94 ? 5.620 29.250 52.938 1.00 15.43 93 PHE A O 1
ATOM 743 N N . PHE A 1 95 ? 4.127 30.804 52.147 1.00 14.71 94 PHE A N 1
ATOM 744 C CA . PHE A 1 95 ? 3.721 31.301 53.467 1.00 15.32 94 PHE A CA 1
ATOM 745 C C . PHE A 1 95 ? 2.214 31.313 53.647 1.00 16.36 94 PHE A C 1
ATOM 746 O O . PHE A 1 95 ? 1.483 31.477 52.677 1.00 14.14 94 PHE A O 1
ATOM 754 N N . ARG A 1 96 ? 1.785 31.153 54.908 1.00 15.22 95 ARG A N 1
ATOM 755 C CA . ARG A 1 96 ? 0.447 31.541 55.299 1.00 16.53 95 ARG A CA 1
ATOM 756 C C . ARG A 1 96 ? 0.622 32.615 56.364 1.00 16.33 95 ARG A C 1
ATOM 757 O O . ARG A 1 96 ? 1.645 32.650 57.076 1.00 15.86 95 ARG A O 1
ATOM 765 N N . LEU A 1 97 ? -0.394 33.472 56.444 1.00 16.15 96 LEU A N 1
ATOM 766 C CA . LEU A 1 97 ? -0.394 34.661 57.265 1.00 14.91 96 LEU A CA 1
ATOM 767 C C . LEU A 1 97 ? -1.627 34.722 58.101 1.00 15.82 96 LEU A C 1
ATOM 768 O O . LEU A 1 97 ? -2.679 34.194 57.718 1.00 16.66 96 LEU A O 1
ATOM 773 N N . ASP A 1 98 ? -1.516 35.382 59.243 1.00 16.68 97 ASP A N 1
ATOM 774 C CA . ASP A 1 98 ? -2.695 35.686 60.075 1.00 15.06 97 ASP A CA 1
ATOM 775 C C . ASP A 1 98 ? -2.595 37.113 60.611 1.00 15.03 97 ASP A C 1
ATOM 776 O O . ASP A 1 98 ? -1.737 37.868 60.199 1.00 14.95 97 ASP A O 1
ATOM 781 N N . GLU A 1 99 ? -3.454 37.476 61.552 1.00 16.35 98 GLU A N 1
ATOM 782 C CA . GLU A 1 99 ? -3.423 38.827 62.142 1.00 19.16 98 GLU A CA 1
ATOM 783 C C . GLU A 1 99 ? -2.137 39.146 62.937 1.00 19.71 98 GLU A C 1
ATOM 784 O O . GLU A 1 99 ? -1.869 40.320 63.203 1.00 22.51 98 GLU A O 1
ATOM 790 N N . GLU A 1 100 ? -1.356 38.126 63.296 1.00 18.52 99 GLU A N 1
ATOM 791 C CA . GLU A 1 100 ? -0.068 38.306 63.998 1.00 18.97 99 GLU A CA 1
ATOM 792 C C . GLU A 1 100 ? 1.165 38.198 63.098 1.00 18.25 99 GLU A C 1
ATOM 793 O O . GLU A 1 100 ? 2.293 38.306 63.603 1.00 18.37 99 GLU A O 1
ATOM 799 N N . GLY A 1 101 ? 0.973 38.000 61.780 1.00 17.43 100 GLY A N 1
ATOM 800 C CA . GLY A 1 101 ? 2.073 37.964 60.807 1.00 17.40 100 GLY A CA 1
ATOM 801 C C . GLY A 1 101 ? 2.165 36.609 60.164 1.00 18.36 100 GLY A C 1
ATOM 802 O O . GLY A 1 101 ? 1.129 36.042 59.765 1.00 20.37 100 GLY A O 1
ATOM 803 N N . ILE A 1 102 ? 3.389 36.078 60.080 1.00 16.47 101 ILE A N 1
ATOM 804 C CA . ILE A 1 102 ? 3.648 34.745 59.490 1.00 15.01 101 ILE A CA 1
ATOM 805 C C . ILE A 1 102 ? 3.199 33.644 60.443 1.00 14.83 101 ILE A C 1
ATOM 806 O O . ILE A 1 102 ? 3.598 33.659 61.621 1.00 15.74 101 ILE A O 1
ATOM 811 N N . VAL A 1 103 ? 2.349 32.732 59.941 1.00 15.29 102 VAL A N 1
ATOM 812 C CA . VAL A 1 103 ? 1.859 31.553 60.701 1.00 14.70 102 VAL A CA 1
ATOM 813 C C . VAL A 1 103 ? 2.288 30.201 60.111 1.00 15.10 102 VAL A C 1
ATOM 814 O O . VAL A 1 103 ? 2.201 29.164 60.792 1.00 13.30 102 VAL A O 1
ATOM 818 N N . TYR A 1 104 ? 2.724 30.207 58.849 1.00 16.35 103 TYR A N 1
ATOM 819 C CA . TYR A 1 104 ? 3.214 29.003 58.178 1.00 17.27 103 TYR A CA 1
ATOM 820 C C . TYR A 1 104 ? 4.341 29.365 57.215 1.00 18.42 103 TYR A C 1
ATOM 821 O O . TYR A 1 104 ? 4.310 30.430 56.557 1.00 17.99 103 TYR A O 1
ATOM 830 N N . VAL A 1 105 ? 5.374 28.519 57.205 1.00 16.97 104 VAL A N 1
ATOM 831 C CA . VAL A 1 105 ? 6.516 28.697 56.306 1.00 16.92 104 VAL A CA 1
ATOM 832 C C . VAL A 1 105 ? 6.902 27.338 55.740 1.00 17.66 104 VAL A C 1
ATOM 833 O O . VAL A 1 105 ? 7.032 26.358 56.496 1.00 17.71 104 VAL A O 1
ATOM 837 N N . TRP A 1 106 ? 7.084 27.298 54.418 1.00 17.80 105 TRP A N 1
ATOM 838 C CA . TRP A 1 106 ? 7.505 26.091 53.716 1.00 16.77 105 TRP A CA 1
ATOM 839 C C . TRP A 1 106 ? 8.505 26.480 52.620 1.00 16.76 105 TRP A C 1
ATOM 840 O O . TRP A 1 106 ? 8.093 26.944 51.580 1.00 16.90 105 TRP A O 1
ATOM 851 N N . PRO A 1 107 ? 9.817 26.322 52.883 1.00 17.31 106 PRO A N 1
ATOM 852 C CA . PRO A 1 107 ? 10.797 26.613 51.834 1.00 18.06 106 PRO A CA 1
ATOM 853 C C . PRO A 1 107 ? 10.918 25.514 50.794 1.00 17.05 106 PRO A C 1
ATOM 854 O O . PRO A 1 107 ? 10.906 24.341 51.145 1.00 17.32 106 PRO A O 1
ATOM 866 N N . PHE A 1 109 ? 13.036 24.812 46.774 1.00 17.35 108 PHE A N 1
ATOM 867 C CA . PHE A 1 109 ? 14.271 25.212 46.101 1.00 17.81 108 PHE A CA 1
ATOM 868 C C . PHE A 1 109 ? 14.300 25.041 44.607 1.00 17.12 108 PHE A C 1
ATOM 869 O O . PHE A 1 109 ? 13.764 24.056 44.039 1.00 15.46 108 PHE A O 1
ATOM 877 N N . ASP A 1 110 ? 14.979 25.985 43.962 1.00 16.91 109 ASP A N 1
ATOM 878 C CA . ASP A 1 110 ? 15.330 25.827 42.555 1.00 17.69 109 ASP A CA 1
ATOM 879 C C . ASP A 1 110 ? 16.216 24.581 42.552 1.00 18.88 109 ASP A C 1
ATOM 880 O O . ASP A 1 110 ? 17.132 24.485 43.387 1.00 17.77 109 ASP A O 1
ATOM 885 N N . PRO A 1 111 ? 15.949 23.618 41.654 1.00 19.48 110 PRO A N 1
ATOM 886 C CA . PRO A 1 111 ? 16.704 22.357 41.654 1.00 20.98 110 PRO A CA 1
ATOM 887 C C . PRO A 1 111 ? 18.154 22.329 41.174 1.00 22.39 110 PRO A C 1
ATOM 888 O O . PRO A 1 111 ? 18.863 21.389 41.535 1.00 23.73 110 PRO A O 1
ATOM 892 N N . LYS A 1 112 ? 18.611 23.330 40.422 1.00 23.47 111 LYS A N 1
ATOM 893 C CA . LYS A 1 112 ? 19.956 23.297 39.824 1.00 24.44 111 LYS A CA 1
ATOM 894 C C . LYS A 1 112 ? 21.116 23.182 40.832 1.00 25.67 111 LYS A C 1
ATOM 895 O O . LYS A 1 112 ? 21.967 22.287 40.688 1.00 24.12 111 LYS A O 1
ATOM 901 N N . ALA A 1 113 ? 21.146 24.070 41.837 1.00 24.37 112 ALA A N 1
ATOM 902 C CA . ALA A 1 113 ? 22.208 24.034 42.873 1.00 25.33 112 ALA A CA 1
ATOM 903 C C . ALA A 1 113 ? 22.145 22.760 43.713 1.00 25.17 112 ALA A C 1
ATOM 904 O O . ALA A 1 113 ? 23.193 22.253 44.157 1.00 23.81 112 ALA A O 1
ATOM 906 N N . VAL A 1 114 ? 20.934 22.221 43.879 1.00 24.85 113 VAL A N 1
ATOM 907 C CA . VAL A 1 114 ? 20.707 20.968 44.624 1.00 25.76 113 VAL A CA 1
ATOM 908 C C . VAL A 1 114 ? 21.253 19.782 43.834 1.00 27.75 113 VAL A C 1
ATOM 909 O O . VAL A 1 114 ? 22.032 18.994 44.368 1.00 27.43 113 VAL A O 1
ATOM 921 N N . GLU A 1 116 ? 23.483 19.775 41.399 1.00 30.28 115 GLU A N 1
ATOM 922 C CA . GLU A 1 116 ? 24.943 19.920 41.274 1.00 31.47 115 GLU A CA 1
ATOM 923 C C . GLU A 1 116 ? 25.729 19.244 42.417 1.00 31.26 115 GLU A C 1
ATOM 924 O O . GLU A 1 116 ? 26.850 18.774 42.197 1.00 30.77 115 GLU A O 1
ATOM 930 N N . ASN A 1 117 ? 25.152 19.202 43.619 1.00 29.57 116 ASN A N 1
ATOM 931 C CA . ASN A 1 117 ? 25.827 18.609 44.777 1.00 30.10 116 ASN A CA 1
ATOM 932 C C . ASN A 1 117 ? 24.803 18.295 45.873 1.00 28.38 116 ASN A C 1
ATOM 933 O O . ASN A 1 117 ? 24.628 19.086 46.775 1.00 28.45 116 ASN A O 1
ATOM 938 N N . PRO A 1 118 ? 24.117 17.137 45.782 1.00 29.75 117 PRO A N 1
ATOM 939 C CA . PRO A 1 118 ? 23.089 16.765 46.781 1.00 30.30 117 PRO A CA 1
ATOM 940 C C . PRO A 1 118 ? 23.545 16.737 48.245 1.00 31.03 117 PRO A C 1
ATOM 941 O O . PRO A 1 118 ? 22.827 17.256 49.113 1.00 31.86 117 PRO A O 1
ATOM 945 N N . ASP A 1 119 ? 24.726 16.165 48.507 1.00 31.16 118 ASP A N 1
ATOM 946 C CA . ASP A 1 119 ? 25.271 16.092 49.878 1.00 31.01 118 ASP A CA 1
ATOM 947 C C . ASP A 1 119 ? 25.521 17.479 50.460 1.00 29.03 118 ASP A C 1
ATOM 948 O O . ASP A 1 119 ? 25.244 17.719 51.629 1.00 29.45 118 ASP A O 1
ATOM 953 N N . ALA A 1 120 ? 26.032 18.386 49.636 1.00 27.44 119 ALA A N 1
ATOM 954 C CA . ALA A 1 120 ? 26.264 19.773 50.069 1.00 26.54 119 ALA A CA 1
ATOM 955 C C . ALA A 1 120 ? 25.009 20.408 50.671 1.00 26.42 119 ALA A C 1
ATOM 956 O O . ALA A 1 120 ? 25.112 21.123 51.661 1.00 26.60 119 ALA A O 1
ATOM 958 N N . LEU A 1 121 ? 23.824 20.135 50.097 1.00 25.47 120 LEU A N 1
ATOM 959 C CA . LEU A 1 121 ? 22.546 20.673 50.657 1.00 24.51 120 LEU A CA 1
ATOM 960 C C . LEU A 1 121 ? 22.258 20.153 52.067 1.00 23.34 120 LEU A C 1
ATOM 961 O O . LEU A 1 121 ? 21.913 20.926 52.973 1.00 22.02 120 LEU A O 1
ATOM 966 N N . ILE A 1 122 ? 22.411 18.849 52.268 1.00 23.66 121 ILE A N 1
ATOM 967 C CA . ILE A 1 122 ? 22.144 18.284 53.592 1.00 24.32 121 ILE A CA 1
ATOM 968 C C . ILE A 1 122 ? 23.136 18.791 54.653 1.00 22.68 121 ILE A C 1
ATOM 969 O O . ILE A 1 122 ? 22.740 19.077 55.794 1.00 21.81 121 ILE A O 1
ATOM 974 N N . GLN A 1 123 ? 24.403 18.944 54.262 1.00 22.29 122 GLN A N 1
ATOM 975 C CA . GLN A 1 123 ? 25.435 19.476 55.186 1.00 22.56 122 GLN A CA 1
ATOM 976 C C . GLN A 1 123 ? 25.132 20.930 55.553 1.00 20.96 122 GLN A C 1
ATOM 977 O O . GLN A 1 123 ? 25.291 21.332 56.693 1.00 20.69 122 GLN A O 1
ATOM 983 N N . TRP A 1 124 ? 24.672 21.718 54.582 1.00 22.02 123 TRP A N 1
ATOM 984 C CA . TRP A 1 124 ? 24.297 23.115 54.850 1.00 22.45 123 TRP A CA 1
ATOM 985 C C . TRP A 1 124 ? 23.027 23.170 55.702 1.00 21.88 123 TRP A C 1
ATOM 986 O O . TRP A 1 124 ? 22.950 23.993 56.610 1.00 21.29 123 TRP A O 1
ATOM 997 N N . LEU A 1 125 ? 22.038 22.319 55.414 1.00 24.16 124 LEU A N 1
ATOM 998 C CA . LEU A 1 125 ? 20.793 22.317 56.217 1.00 25.14 124 LEU A CA 1
ATOM 999 C C . LEU A 1 125 ? 20.998 21.886 57.676 1.00 27.56 124 LEU A C 1
ATOM 1000 O O . LEU A 1 125 ? 20.498 22.553 58.598 1.00 29.50 124 LEU A O 1
ATOM 1005 N N . THR A 1 126 ? 21.759 20.804 57.862 1.00 27.48 125 THR A N 1
ATOM 1006 C CA . THR A 1 126 ? 21.963 20.154 59.183 1.00 27.07 125 THR A CA 1
ATOM 1007 C C . THR A 1 126 ? 23.196 20.626 59.955 1.00 26.90 125 THR A C 1
ATOM 1008 O O . THR A 1 126 ? 23.226 20.538 61.185 1.00 26.57 125 THR A O 1
ATOM 1012 N N . GLY A 1 127 ? 24.203 21.150 59.242 1.00 26.27 126 GLY A N 1
ATOM 1013 C CA . GLY A 1 127 ? 25.459 21.560 59.847 1.00 26.45 126 GLY A CA 1
ATOM 1014 C C . GLY A 1 127 ? 26.390 20.372 60.110 1.00 26.15 126 GLY A C 1
ATOM 1015 O O . GLY A 1 127 ? 27.542 20.580 60.477 1.00 26.70 126 GLY A O 1
ATOM 1016 N N . LYS A 1 128 ? 25.924 19.136 59.868 1.00 27.36 127 LYS A N 1
ATOM 1017 C CA . LYS A 1 128 ? 26.684 17.918 60.135 1.00 26.79 127 LYS A CA 1
ATOM 1018 C C . LYS A 1 128 ? 27.612 17.698 58.959 1.00 25.74 127 LYS A C 1
ATOM 1019 O O . LYS A 1 128 ? 27.160 17.631 57.827 1.00 27.15 127 LYS A O 1
ATOM 1021 N N . ASP A 1 129 ? 28.909 17.619 59.250 1.00 25.11 128 ASP A N 1
ATOM 1022 C CA . ASP A 1 129 ? 29.985 17.497 58.260 1.00 25.97 128 ASP A CA 1
ATOM 1023 C C . ASP A 1 129 ? 30.139 18.738 57.348 1.00 25.85 128 ASP A C 1
ATOM 1024 O O . ASP A 1 129 ? 30.757 18.646 56.289 1.00 27.48 128 ASP A O 1
ATOM 1029 N N . TYR A 1 130 ? 29.612 19.888 57.772 1.00 24.77 129 TYR A N 1
ATOM 1030 C CA . TYR A 1 130 ? 29.735 21.138 57.011 1.00 25.72 129 TYR A CA 1
ATOM 1031 C C . TYR A 1 130 ? 31.101 21.745 57.277 1.00 27.80 129 TYR A C 1
ATOM 1032 O O . TYR A 1 130 ? 31.484 21.917 58.439 1.00 29.51 129 TYR A O 1
ATOM 1042 N N . ALA B 1 3 ? -11.502 39.115 37.510 1.00 31.88 2 ALA B N 1
ATOM 1043 C CA . ALA B 1 3 ? -10.254 38.869 36.712 1.00 31.41 2 ALA B CA 1
ATOM 1044 C C . ALA B 1 3 ? -9.222 38.049 37.491 1.00 31.46 2 ALA B C 1
ATOM 1045 O O . ALA B 1 3 ? -8.552 37.221 36.893 1.00 31.75 2 ALA B O 1
ATOM 1047 N N . THR B 1 4 ? -9.096 38.284 38.807 1.00 30.87 3 THR B N 1
ATOM 1048 C CA . THR B 1 4 ? -8.201 37.489 39.679 1.00 29.34 3 THR B CA 1
ATOM 1049 C C . THR B 1 4 ? -8.636 36.024 39.704 1.00 27.32 3 THR B C 1
ATOM 1050 O O . THR B 1 4 ? -7.794 35.150 39.571 1.00 26.30 3 THR B O 1
ATOM 1054 N N . GLU B 1 5 ? -9.942 35.778 39.860 1.00 26.86 4 GLU B N 1
ATOM 1055 C CA . GLU B 1 5 ? -10.509 34.411 39.799 1.00 26.25 4 GLU B CA 1
ATOM 1056 C C . GLU B 1 5 ? -10.138 33.749 38.474 1.00 24.08 4 GLU B C 1
ATOM 1057 O O . GLU B 1 5 ? -9.761 32.584 38.456 1.00 22.71 4 GLU B O 1
ATOM 1059 N N . LYS B 1 6 ? -10.195 34.525 37.385 1.00 22.25 5 LYS B N 1
ATOM 1060 C CA . LYS B 1 6 ? -9.797 34.069 36.056 1.00 23.32 5 LYS B CA 1
ATOM 1061 C C . LYS B 1 6 ? -8.331 33.629 36.051 1.00 22.40 5 LYS B C 1
ATOM 1062 O O . LYS B 1 6 ? -7.989 32.604 35.468 1.00 21.55 5 LYS B O 1
ATOM 1064 N N . TYR B 1 7 ? -7.466 34.388 36.726 1.00 22.25 6 TYR B N 1
ATOM 1065 C CA . TYR B 1 7 ? -6.038 34.014 36.792 1.00 21.29 6 TYR B CA 1
ATOM 1066 C C . TYR B 1 7 ? -5.768 32.727 37.579 1.00 21.30 6 TYR B C 1
ATOM 1067 O O . TYR B 1 7 ? -4.895 31.923 37.162 1.00 21.55 6 TYR B O 1
ATOM 1076 N N . HIS B 1 8 ? -6.524 32.494 38.652 1.00 18.34 7 HIS B N 1
ATOM 1077 C CA . HIS B 1 8 ? -6.421 31.202 39.384 1.00 19.07 7 HIS B CA 1
ATOM 1078 C C . HIS B 1 8 ? -6.799 29.999 38.481 1.00 18.31 7 HIS B C 1
ATOM 1079 O O . HIS B 1 8 ? -6.152 28.954 38.512 1.00 16.77 7 HIS B O 1
ATOM 1086 N N . GLU B 1 9 ? -7.875 30.175 37.703 1.00 18.22 8 GLU B N 1
ATOM 1087 C CA . GLU B 1 9 ? -8.366 29.172 36.755 1.00 18.61 8 GLU B CA 1
ATOM 1088 C C . GLU B 1 9 ? -7.317 28.867 35.691 1.00 18.90 8 GLU B C 1
ATOM 1089 O O . GLU B 1 9 ? -7.106 27.724 35.375 1.00 17.65 8 GLU B O 1
ATOM 1092 N N . ILE B 1 10 ? -6.642 29.901 35.179 1.00 20.59 9 ILE B N 1
ATOM 1093 C CA . ILE B 1 10 ? -5.536 29.732 34.204 1.00 20.04 9 ILE B CA 1
ATOM 1094 C C . ILE B 1 10 ? -4.402 28.874 34.750 1.00 19.76 9 ILE B C 1
ATOM 1095 O O . ILE B 1 10 ? -3.927 27.983 34.040 1.00 19.29 9 ILE B O 1
ATOM 1100 N N . LEU B 1 11 ? -3.994 29.104 36.002 1.00 19.93 10 LEU B N 1
ATOM 1101 C CA A LEU B 1 11 ? -2.933 28.281 36.634 0.50 19.13 10 LEU B CA 1
ATOM 1102 C CA B LEU B 1 11 ? -2.931 28.287 36.615 0.50 18.91 10 LEU B CA 1
ATOM 1103 C C . LEU B 1 11 ? -3.399 26.841 36.778 1.00 18.97 10 LEU B C 1
ATOM 1104 O O . LEU B 1 11 ? -2.651 25.911 36.541 1.00 18.38 10 LEU B O 1
ATOM 1113 N N . LYS B 1 12 ? -4.642 26.652 37.189 1.00 18.60 11 LYS B N 1
ATOM 1114 C CA . LYS B 1 12 ? -5.177 25.287 37.363 1.00 18.80 11 LYS B CA 1
ATOM 1115 C C . LYS B 1 12 ? -5.228 24.521 36.029 1.00 19.65 11 LYS B C 1
ATOM 1116 O O . LYS B 1 12 ? -4.864 23.328 35.965 1.00 20.40 11 LYS B O 1
ATOM 1122 N N . LYS B 1 13 ? -5.587 25.223 34.959 1.00 20.00 12 LYS B N 1
ATOM 1123 C CA . LYS B 1 13 ? -5.594 24.625 33.607 1.00 21.38 12 LYS B CA 1
ATOM 1124 C C . LYS B 1 13 ? -4.188 24.269 33.141 1.00 19.56 12 LYS B C 1
ATOM 1125 O O . LYS B 1 13 ? -4.026 23.276 32.431 1.00 17.74 12 LYS B O 1
ATOM 1131 N N . TYR B 1 14 ? -3.197 25.077 33.533 1.00 17.66 13 TYR B N 1
ATOM 1132 C CA . TYR B 1 14 ? -1.777 24.774 33.273 1.00 16.46 13 TYR B CA 1
ATOM 1133 C C . TYR B 1 14 ? -1.446 23.442 33.987 1.00 17.79 13 TYR B C 1
ATOM 1134 O O . TYR B 1 14 ? -0.996 22.500 33.347 1.00 16.31 13 TYR B O 1
ATOM 1143 N N . PHE B 1 15 ? -1.727 23.356 35.285 1.00 16.46 14 PHE B N 1
ATOM 1144 C CA . PHE B 1 15 ? -1.406 22.126 36.038 1.00 17.71 14 PHE B CA 1
ATOM 1145 C C . PHE B 1 15 ? -2.100 20.872 35.518 1.00 19.23 14 PHE B C 1
ATOM 1146 O O . PHE B 1 15 ? -1.457 19.840 35.351 1.00 19.32 14 PHE B O 1
ATOM 1154 N N . LEU B 1 16 ? -3.397 20.979 35.228 1.00 19.28 15 LEU B N 1
ATOM 1155 C CA . LEU B 1 16 ? -4.195 19.853 34.725 1.00 18.77 15 LEU B CA 1
ATOM 1156 C C . LEU B 1 16 ? -3.763 19.336 33.333 1.00 18.48 15 LEU B C 1
ATOM 1157 O O . LEU B 1 16 ? -3.991 18.175 33.016 1.00 19.16 15 LEU B O 1
ATOM 1162 N N . SER B 1 17 ? -3.101 20.176 32.530 1.00 20.18 16 SER B N 1
ATOM 1163 C CA . SER B 1 17 ? -2.572 19.755 31.224 1.00 19.40 16 SER B CA 1
ATOM 1164 C C . SER B 1 17 ? -1.525 18.633 31.329 1.00 20.50 16 SER B C 1
ATOM 1165 O O . SER B 1 17 ? -1.319 17.897 30.374 1.00 19.57 16 SER B O 1
ATOM 1168 N N . PHE B 1 18 ? -0.866 18.529 32.483 1.00 19.98 17 PHE B N 1
ATOM 1169 C CA . PHE B 1 18 ? 0.114 17.462 32.742 1.00 20.91 17 PHE B CA 1
ATOM 1170 C C . PHE B 1 18 ? -0.506 16.078 32.912 1.00 20.55 17 PHE B C 1
ATOM 1171 O O . PHE B 1 18 ? 0.215 15.105 32.793 1.00 20.80 17 PHE B O 1
ATOM 1179 N N . GLU B 1 19 ? -1.822 16.004 33.163 1.00 21.88 18 GLU B N 1
ATOM 1180 C CA . GLU B 1 19 ? -2.576 14.735 33.190 1.00 24.58 18 GLU B CA 1
ATOM 1181 C C . GLU B 1 19 ? -2.785 14.108 31.813 1.00 24.75 18 GLU B C 1
ATOM 1182 O O . GLU B 1 19 ? -2.818 12.891 31.691 1.00 24.90 18 GLU B O 1
ATOM 1188 N N . THR B 1 20 ? -2.973 14.948 30.799 1.00 26.56 19 THR B N 1
ATOM 1189 C CA . THR B 1 20 ? -3.263 14.520 29.408 1.00 26.56 19 THR B CA 1
ATOM 1190 C C . THR B 1 20 ? -2.173 14.794 28.389 1.00 26.65 19 THR B C 1
ATOM 1191 O O . THR B 1 20 ? -2.047 14.043 27.416 1.00 25.30 19 THR B O 1
ATOM 1195 N N . GLY B 1 21 ? -1.403 15.862 28.601 1.00 25.51 20 GLY B N 1
ATOM 1196 C CA . GLY B 1 21 ? -0.411 16.323 27.631 1.00 25.12 20 GLY B CA 1
ATOM 1197 C C . GLY B 1 21 ? -1.034 17.266 26.613 1.00 25.79 20 GLY B C 1
ATOM 1198 O O . GLY B 1 21 ? -0.375 17.601 25.603 1.00 25.75 20 GLY B O 1
ATOM 1199 N N . ASP B 1 22 ? -2.292 17.682 26.870 1.00 24.43 21 ASP B N 1
ATOM 1200 C CA . ASP B 1 22 ? -3.042 18.618 26.030 1.00 24.04 21 ASP B CA 1
ATOM 1201 C C . ASP B 1 22 ? -2.985 19.972 26.733 1.00 22.82 21 ASP B C 1
ATOM 1202 O O . ASP B 1 22 ? -3.623 20.148 27.770 1.00 23.33 21 ASP B O 1
ATOM 1207 N N . PHE B 1 23 ? -2.196 20.881 26.162 1.00 19.65 22 PHE B N 1
ATOM 1208 C CA . PHE B 1 23 ? -2.027 22.251 26.610 1.00 20.12 22 PHE B CA 1
ATOM 1209 C C . PHE B 1 23 ? -2.885 23.292 25.849 1.00 19.94 22 PHE B C 1
ATOM 1210 O O . PHE B 1 23 ? -2.709 24.488 26.073 1.00 20.19 22 PHE B O 1
ATOM 1218 N N . SER B 1 24 ? -3.829 22.845 25.007 1.00 21.04 23 SER B N 1
ATOM 1219 C CA . SER B 1 24 ? -4.665 23.759 24.182 1.00 20.57 23 SER B CA 1
ATOM 1220 C C . SER B 1 24 ? -5.619 24.662 24.985 1.00 20.23 23 SER B C 1
ATOM 1221 O O . SER B 1 24 ? -5.997 25.730 24.499 1.00 21.32 23 SER B O 1
ATOM 1224 N N . GLN B 1 25 ? -6.000 24.244 26.194 1.00 19.13 24 GLN B N 1
ATOM 1225 C CA . GLN B 1 25 ? -6.887 25.046 27.053 1.00 20.43 24 GLN B CA 1
ATOM 1226 C C . GLN B 1 25 ? -6.162 26.082 27.904 1.00 20.41 24 GLN B C 1
ATOM 1227 O O . GLN B 1 25 ? -6.833 26.833 28.603 1.00 20.57 24 GLN B O 1
ATOM 1233 N N . VAL B 1 26 ? -4.822 26.113 27.870 1.00 18.82 25 VAL B N 1
ATOM 1234 C CA . VAL B 1 26 ? -4.042 27.073 28.648 1.00 19.34 25 VAL B CA 1
ATOM 1235 C C . VAL B 1 26 ? -3.845 28.367 27.888 1.00 18.61 25 VAL B C 1
ATOM 1236 O O . VAL B 1 26 ? -3.511 28.349 26.698 1.00 18.96 25 VAL B O 1
ATOM 1240 N N . GLN B 1 27 ? -4.072 29.490 28.586 1.00 17.91 26 GLN B N 1
ATOM 1241 C CA A GLN B 1 27 ? -3.861 30.814 28.011 0.50 18.23 26 GLN B CA 1
ATOM 1242 C CA B GLN B 1 27 ? -3.861 30.823 28.039 0.50 18.21 26 GLN B CA 1
ATOM 1243 C C . GLN B 1 27 ? -2.393 31.171 28.227 1.00 17.84 26 GLN B C 1
ATOM 1244 O O . GLN B 1 27 ? -1.965 31.422 29.349 1.00 19.31 26 GLN B O 1
ATOM 1255 N N . PHE B 1 28 ? -1.621 31.152 27.137 1.00 17.11 27 PHE B N 1
ATOM 1256 C CA . PHE B 1 28 ? -0.203 31.496 27.118 1.00 15.93 27 PHE B CA 1
ATOM 1257 C C . PHE B 1 28 ? -0.018 32.742 26.298 1.00 15.80 27 PHE B C 1
ATOM 1258 O O . PHE B 1 28 ? -0.605 32.869 25.211 1.00 14.58 27 PHE B O 1
ATOM 1266 N N . SER B 1 29 ? 0.812 33.651 26.809 1.00 16.97 28 SER B N 1
ATOM 1267 C CA . SER B 1 29 ? 1.209 34.880 26.122 1.00 17.12 28 SER B CA 1
ATOM 1268 C C . SER B 1 29 ? 2.121 34.593 24.935 1.00 18.24 28 SER B C 1
ATOM 1269 O O . SER B 1 29 ? 2.910 33.634 24.968 1.00 19.24 28 SER B O 1
ATOM 1272 N N . CYS B 1 30 ? 2.082 35.480 23.934 1.00 18.45 29 CYS B N 1
ATOM 1273 C CA . CYS B 1 30 ? 3.006 35.406 22.804 1.00 20.05 29 CYS B CA 1
ATOM 1274 C C . CYS B 1 30 ? 4.449 35.621 23.276 1.00 19.70 29 CYS B C 1
ATOM 1275 O O . CYS B 1 30 ? 5.379 35.223 22.565 1.00 21.84 29 CYS B O 1
ATOM 1278 N N . ASN B 1 31 ? 4.639 36.238 24.450 1.00 19.38 30 ASN B N 1
ATOM 1279 C CA . ASN B 1 31 ? 5.975 36.466 25.029 1.00 20.29 30 ASN B CA 1
ATOM 1280 C C . ASN B 1 31 ? 6.403 35.451 26.093 1.00 18.74 30 ASN B C 1
ATOM 1281 O O . ASN B 1 31 ? 7.326 35.719 26.859 1.00 16.98 30 ASN B O 1
ATOM 1286 N N . LEU B 1 32 ? 5.764 34.280 26.106 1.00 16.89 31 LEU B N 1
ATOM 1287 C CA . LEU B 1 32 ? 6.068 33.241 27.089 1.00 16.94 31 LEU B CA 1
ATOM 1288 C C . LEU B 1 32 ? 7.545 32.892 27.160 1.00 19.10 31 LEU B C 1
ATOM 1289 O O . LEU B 1 32 ? 8.196 32.734 26.118 1.00 17.14 31 LEU B O 1
ATOM 1294 N N . GLU B 1 33 ? 8.036 32.769 28.389 1.00 20.61 32 GLU B N 1
ATOM 1295 C CA . GLU B 1 33 ? 9.373 32.249 28.662 1.00 22.03 32 GLU B CA 1
ATOM 1296 C C . GLU B 1 33 ? 9.258 31.247 29.801 1.00 22.14 32 GLU B C 1
ATOM 1297 O O . GLU B 1 33 ? 8.344 31.343 30.638 1.00 19.79 32 GLU B O 1
ATOM 1303 N N . PHE B 1 34 ? 10.168 30.268 29.801 1.00 21.23 33 PHE B N 1
ATOM 1304 C CA . PHE B 1 34 ? 10.188 29.164 30.772 1.00 20.47 33 PHE B CA 1
ATOM 1305 C C . PHE B 1 34 ? 11.614 28.954 31.300 1.00 20.73 33 PHE B C 1
ATOM 1306 O O . PHE B 1 34 ? 12.551 28.769 30.490 1.00 21.95 33 PHE B O 1
ATOM 1314 N N . LEU B 1 35 ? 11.790 28.959 32.624 1.00 19.29 34 LEU B N 1
ATOM 1315 C CA . LEU B 1 35 ? 13.126 28.707 33.209 1.00 20.33 34 LEU B CA 1
ATOM 1316 C C . LEU B 1 35 ? 13.158 27.218 33.520 1.00 20.34 34 LEU B C 1
ATOM 1317 O O . LEU B 1 35 ? 12.596 26.747 34.507 1.00 21.12 34 LEU B O 1
ATOM 1322 N N . SER B 1 36 ? 13.801 26.477 32.626 1.00 22.52 35 SER B N 1
ATOM 1323 C CA . SER B 1 36 ? 13.875 25.031 32.717 1.00 24.09 35 SER B CA 1
ATOM 1324 C C . SER B 1 36 ? 14.827 24.552 33.824 1.00 24.21 35 SER B C 1
ATOM 1325 O O . SER B 1 36 ? 15.904 25.152 34.004 1.00 24.08 35 SER B O 1
ATOM 1328 N N . PRO B 1 37 ? 14.476 23.446 34.531 1.00 24.63 36 PRO B N 1
ATOM 1329 C CA . PRO B 1 37 ? 15.438 22.823 35.476 1.00 26.59 36 PRO B CA 1
ATOM 1330 C C . PRO B 1 37 ? 16.695 22.264 34.805 1.00 27.31 36 PRO B C 1
ATOM 1331 O O . PRO B 1 37 ? 17.731 22.115 35.463 1.00 28.28 36 PRO B O 1
ATOM 1335 N N . ILE B 1 38 ? 16.600 21.958 33.505 1.00 28.02 37 ILE B N 1
ATOM 1336 C CA . ILE B 1 38 ? 17.711 21.384 32.722 1.00 29.35 37 ILE B CA 1
ATOM 1337 C C . ILE B 1 38 ? 18.472 22.359 31.779 1.00 31.34 37 ILE B C 1
ATOM 1338 O O . ILE B 1 38 ? 19.234 21.894 30.918 1.00 32.05 37 ILE B O 1
ATOM 1343 N N . SER B 1 39 ? 18.292 23.678 31.944 1.00 31.88 38 SER B N 1
ATOM 1344 C CA . SER B 1 39 ? 19.018 24.687 31.163 1.00 32.97 38 SER B CA 1
ATOM 1345 C C . SER B 1 39 ? 19.092 26.073 31.835 1.00 33.78 38 SER B C 1
ATOM 1346 O O . SER B 1 39 ? 18.132 26.523 32.460 1.00 31.40 38 SER B O 1
ATOM 1349 N N . GLY B 1 40 ? 20.241 26.742 31.654 1.00 35.23 39 GLY B N 1
ATOM 1350 C CA . GLY B 1 40 ? 20.493 28.085 32.192 1.00 35.25 39 GLY B CA 1
ATOM 1351 C C . GLY B 1 40 ? 19.632 29.124 31.492 1.00 36.77 39 GLY B C 1
ATOM 1352 O O . GLY B 1 40 ? 19.003 29.971 32.169 1.00 39.84 39 GLY B O 1
ATOM 1353 N N . ASN B 1 41 ? 19.571 29.025 30.155 1.00 35.15 40 ASN B N 1
ATOM 1354 C CA . ASN B 1 41 ? 18.757 29.924 29.322 1.00 33.76 40 ASN B CA 1
ATOM 1355 C C . ASN B 1 41 ? 17.318 29.455 29.214 1.00 30.73 40 ASN B C 1
ATOM 1356 O O . ASN B 1 41 ? 17.053 28.271 29.043 1.00 29.13 40 ASN B O 1
ATOM 1361 N N . THR B 1 42 ? 16.400 30.412 29.277 1.00 28.80 41 THR B N 1
ATOM 1362 C CA . THR B 1 42 ? 14.987 30.147 29.212 1.00 27.09 41 THR B CA 1
ATOM 1363 C C . THR B 1 42 ? 14.557 29.563 27.879 1.00 24.86 41 THR B C 1
ATOM 1364 O O . THR B 1 42 ? 15.212 29.799 26.858 1.00 24.66 41 THR B O 1
ATOM 1368 N N . LEU B 1 43 ? 13.510 28.741 27.905 1.00 22.45 42 LEU B N 1
ATOM 1369 C CA . LEU B 1 43 ? 12.857 28.295 26.673 1.00 21.80 42 LEU B CA 1
ATOM 1370 C C . LEU B 1 43 ? 11.976 29.480 26.280 1.00 21.01 42 LEU B C 1
ATOM 1371 O O . LEU B 1 43 ? 11.393 30.112 27.136 1.00 19.63 42 LEU B O 1
ATOM 1376 N N . LYS B 1 44 ? 11.901 29.785 24.988 1.00 22.92 43 LYS B N 1
ATOM 1377 C CA . LYS B 1 44 ? 11.177 30.965 24.499 1.00 23.96 43 LYS B CA 1
ATOM 1378 C C . LYS B 1 44 ? 10.041 30.611 23.547 1.00 23.51 43 LYS B C 1
ATOM 1379 O O . LYS B 1 44 ? 10.253 29.952 22.528 1.00 21.71 43 LYS B O 1
ATOM 1385 N N . GLY B 1 45 ? 8.829 31.032 23.921 1.00 22.64 44 GLY B N 1
ATOM 1386 C CA . GLY B 1 45 ? 7.625 30.808 23.146 1.00 22.16 44 GLY B CA 1
ATOM 1387 C C . GLY B 1 45 ? 7.003 29.449 23.371 1.00 22.12 44 GLY B C 1
ATOM 1388 O O . GLY B 1 45 ? 7.673 28.502 23.836 1.00 21.81 44 GLY B O 1
ATOM 1389 N N . THR B 1 46 ? 5.703 29.361 23.057 1.00 20.46 45 THR B N 1
ATOM 1390 C CA . THR B 1 46 ? 4.968 28.092 23.097 1.00 21.56 45 THR B CA 1
ATOM 1391 C C . THR B 1 46 ? 5.642 27.052 22.194 1.00 21.15 45 THR B C 1
ATOM 1392 O O . THR B 1 46 ? 5.636 25.873 22.525 1.00 21.13 45 THR B O 1
ATOM 1396 N N . GLU B 1 47 ? 6.230 27.498 21.067 1.00 20.69 46 GLU B N 1
ATOM 1397 C CA . GLU B 1 47 ? 6.985 26.624 20.152 1.00 21.99 46 GLU B CA 1
ATOM 1398 C C . GLU B 1 47 ? 8.157 25.858 20.790 1.00 22.03 46 GLU B C 1
ATOM 1399 O O . GLU B 1 47 ? 8.463 24.746 20.329 1.00 21.13 46 GLU B O 1
ATOM 1405 N N . GLU B 1 48 ? 8.809 26.459 21.800 1.00 20.86 47 GLU B N 1
ATOM 1406 C CA . GLU B 1 48 ? 9.884 25.798 22.574 1.00 22.77 47 GLU B CA 1
ATOM 1407 C C . GLU B 1 48 ? 9.388 25.193 23.889 1.00 20.72 47 GLU B C 1
ATOM 1408 O O . GLU B 1 48 ? 9.803 24.093 24.278 1.00 20.39 47 GLU B O 1
ATOM 1414 N N . VAL B 1 49 ? 8.496 25.899 24.569 1.00 18.09 48 VAL B N 1
ATOM 1415 C CA . VAL B 1 49 ? 7.987 25.425 25.861 1.00 17.66 48 VAL B CA 1
ATOM 1416 C C . VAL B 1 49 ? 7.114 24.176 25.765 1.00 17.79 48 VAL B C 1
ATOM 1417 O O . VAL B 1 49 ? 7.341 23.198 26.492 1.00 20.64 48 VAL B O 1
ATOM 1421 N N . ILE B 1 50 ? 6.122 24.199 24.877 1.00 18.78 49 ILE B N 1
ATOM 1422 C CA . ILE B 1 50 ? 5.165 23.087 24.777 1.00 19.91 49 ILE B CA 1
ATOM 1423 C C . ILE B 1 50 ? 5.765 21.727 24.426 1.00 19.62 49 ILE B C 1
ATOM 1424 O O . ILE B 1 50 ? 5.418 20.730 25.083 1.00 20.27 49 ILE B O 1
ATOM 1429 N N . PRO B 1 51 ? 6.648 21.646 23.414 1.00 19.30 50 PRO B N 1
ATOM 1430 C CA . PRO B 1 51 ? 7.264 20.327 23.220 1.00 19.17 50 PRO B CA 1
ATOM 1431 C C . PRO B 1 51 ? 8.006 19.802 24.464 1.00 18.70 50 PRO B C 1
ATOM 1432 O O . PRO B 1 51 ? 7.935 18.602 24.733 1.00 18.53 50 PRO B O 1
ATOM 1436 N N . PHE B 1 52 ? 8.677 20.684 25.212 1.00 20.74 51 PHE B N 1
ATOM 1437 C CA . PHE B 1 52 ? 9.366 20.282 26.440 1.00 20.01 51 PHE B CA 1
ATOM 1438 C C . PHE B 1 52 ? 8.363 19.725 27.443 1.00 20.53 51 PHE B C 1
ATOM 1439 O O . PHE B 1 52 ? 8.570 18.624 27.959 1.00 21.28 51 PHE B O 1
ATOM 1447 N N . LEU B 1 53 ? 7.289 20.482 27.704 1.00 20.15 52 LEU B N 1
ATOM 1448 C CA . LEU B 1 53 ? 6.250 20.079 28.662 1.00 20.86 52 LEU B CA 1
ATOM 1449 C C . LEU B 1 53 ? 5.535 18.797 28.252 1.00 21.57 52 LEU B C 1
ATOM 1450 O O . LEU B 1 53 ? 5.302 17.938 29.098 1.00 21.65 52 LEU B O 1
ATOM 1455 N N . LYS B 1 54 ? 5.181 18.661 26.966 1.00 22.20 53 LYS B N 1
ATOM 1456 C CA . LYS B 1 54 ? 4.569 17.415 26.443 1.00 21.99 53 LYS B CA 1
ATOM 1457 C C . LYS B 1 54 ? 5.472 16.191 26.696 1.00 21.85 53 LYS B C 1
ATOM 1458 O O . LYS B 1 54 ? 4.992 15.117 27.039 1.00 22.35 53 LYS B O 1
ATOM 1464 N N . GLY B 1 55 ? 6.782 16.357 26.518 1.00 21.91 54 GLY B N 1
ATOM 1465 C CA . GLY B 1 55 ? 7.739 15.267 26.780 1.00 21.77 54 GLY B CA 1
ATOM 1466 C C . GLY B 1 55 ? 7.700 14.837 28.241 1.00 20.33 54 GLY B C 1
ATOM 1467 O O . GLY B 1 55 ? 7.574 13.654 28.545 1.00 18.96 54 GLY B O 1
ATOM 1468 N N . VAL B 1 56 ? 7.711 15.810 29.139 1.00 19.57 55 VAL B N 1
ATOM 1469 C CA . VAL B 1 56 ? 7.623 15.542 30.567 1.00 19.51 55 VAL B CA 1
ATOM 1470 C C . VAL B 1 56 ? 6.305 14.839 30.925 1.00 19.10 55 VAL B C 1
ATOM 1471 O O . VAL B 1 56 ? 6.316 13.853 31.661 1.00 18.97 55 VAL B O 1
ATOM 1475 N N . THR B 1 57 ? 5.188 15.286 30.343 1.00 19.67 56 THR B N 1
ATOM 1476 C CA . THR B 1 57 ? 3.874 14.663 30.592 1.00 19.12 56 THR B CA 1
ATOM 1477 C C . THR B 1 57 ? 3.826 13.163 30.252 1.00 19.47 56 THR B C 1
ATOM 1478 O O . THR B 1 57 ? 3.084 12.413 30.901 1.00 20.07 56 THR B O 1
ATOM 1482 N N . THR B 1 58 ? 4.636 12.723 29.287 1.00 18.32 57 THR B N 1
ATOM 1483 C CA . THR B 1 58 ? 4.718 11.272 28.947 1.00 18.78 57 THR B CA 1
ATOM 1484 C C . THR B 1 58 ? 5.271 10.427 30.120 1.00 18.45 57 THR B C 1
ATOM 1485 O O . THR B 1 58 ? 5.151 9.201 30.083 1.00 19.26 57 THR B O 1
ATOM 1489 N N . ARG B 1 59 ? 5.899 11.093 31.106 1.00 17.37 58 ARG B N 1
ATOM 1490 C CA . ARG B 1 59 ? 6.453 10.487 32.336 1.00 17.44 58 ARG B CA 1
ATOM 1491 C C . ARG B 1 59 ? 5.747 10.904 33.619 1.00 17.82 58 ARG B C 1
ATOM 1492 O O . ARG B 1 59 ? 6.263 10.675 34.699 1.00 19.11 58 ARG B O 1
ATOM 1500 N N . VAL B 1 60 ? 4.518 11.412 33.488 1.00 18.89 59 VAL B N 1
ATOM 1501 C CA . VAL B 1 60 ? 3.676 11.806 34.610 1.00 18.76 59 VAL B CA 1
ATOM 1502 C C . VAL B 1 60 ? 2.484 10.847 34.662 1.00 16.65 59 VAL B C 1
ATOM 1503 O O . VAL B 1 60 ? 1.784 10.690 33.656 1.00 17.73 59 VAL B O 1
ATOM 1507 N N . ALA B 1 61 ? 2.271 10.254 35.839 1.00 17.25 60 ALA B N 1
ATOM 1508 C CA . ALA B 1 61 ? 1.176 9.343 36.182 1.00 17.72 60 ALA B CA 1
ATOM 1509 C C . ALA B 1 61 ? -0.024 10.083 36.781 1.00 20.21 60 ALA B C 1
ATOM 1510 O O . ALA B 1 61 ? -1.164 9.697 36.538 1.00 20.35 60 ALA B O 1
ATOM 1512 N N . GLU B 1 62 ? 0.215 11.161 37.535 1.00 20.03 61 GLU B N 1
ATOM 1513 C CA . GLU B 1 62 ? -0.858 11.830 38.266 1.00 22.23 61 GLU B CA 1
ATOM 1514 C C . GLU B 1 62 ? -0.446 13.216 38.648 1.00 19.81 61 GLU B C 1
ATOM 1515 O O . GLU B 1 62 ? 0.751 13.477 38.779 1.00 16.17 61 GLU B O 1
ATOM 1521 N N . VAL B 1 63 ? -1.443 14.103 38.816 1.00 19.19 62 VAL B N 1
ATOM 1522 C CA . VAL B 1 63 ? -1.226 15.496 39.195 1.00 19.02 62 VAL B CA 1
ATOM 1523 C C . VAL B 1 63 ? -2.133 15.819 40.363 1.00 19.21 62 VAL B C 1
ATOM 1524 O O . VAL B 1 63 ? -3.267 15.374 40.378 1.00 19.32 62 VAL B O 1
ATOM 1528 N N . ASN B 1 64 ? -1.622 16.566 41.346 1.00 19.03 63 ASN B N 1
ATOM 1529 C CA . ASN B 1 64 ? -2.413 17.007 42.507 1.00 20.30 63 ASN B CA 1
ATOM 1530 C C . ASN B 1 64 ? -2.167 18.490 42.667 1.00 20.11 63 ASN B C 1
ATOM 1531 O O . ASN B 1 64 ? -1.008 18.894 42.740 1.00 21.71 63 ASN B O 1
ATOM 1536 N N . ILE B 1 65 ? -3.233 19.298 42.669 1.00 20.75 64 ILE B N 1
ATOM 1537 C CA . ILE B 1 65 ? -3.118 20.758 42.874 1.00 19.60 64 ILE B CA 1
ATOM 1538 C C . ILE B 1 65 ? -3.448 21.051 44.343 1.00 19.54 64 ILE B C 1
ATOM 1539 O O . ILE B 1 65 ? -4.508 20.657 44.827 1.00 19.54 64 ILE B O 1
ATOM 1552 N N . SER B 1 67 ? -2.544 24.463 45.917 1.00 16.16 66 SER B N 1
ATOM 1553 C CA . SER B 1 67 ? -2.954 25.876 46.042 1.00 15.62 66 SER B CA 1
ATOM 1554 C C . SER B 1 67 ? -2.478 26.749 44.886 1.00 16.20 66 SER B C 1
ATOM 1555 O O . SER B 1 67 ? -1.528 26.409 44.173 1.00 15.44 66 SER B O 1
ATOM 1558 N N . THR B 1 68 ? -3.193 27.848 44.675 1.00 16.46 67 THR B N 1
ATOM 1559 C CA . THR B 1 68 ? -2.779 28.880 43.694 1.00 15.86 67 THR B CA 1
ATOM 1560 C C . THR B 1 68 ? -2.861 30.230 44.407 1.00 16.43 67 THR B C 1
ATOM 1561 O O . THR B 1 68 ? -3.770 30.460 45.166 1.00 15.67 67 THR B O 1
ATOM 1565 N N . THR B 1 69 ? -1.894 31.107 44.150 1.00 15.23 68 THR B N 1
ATOM 1566 C CA . THR B 1 69 ? -1.817 32.410 44.757 1.00 15.36 68 THR B CA 1
ATOM 1567 C C . THR B 1 69 ? -1.588 33.419 43.632 1.00 17.13 68 THR B C 1
ATOM 1568 O O . THR B 1 69 ? -0.742 33.174 42.779 1.00 14.72 68 THR B O 1
ATOM 1572 N N . VAL B 1 70 ? -2.318 34.549 43.662 1.00 16.56 69 VAL B N 1
ATOM 1573 C CA . VAL B 1 70 ? -2.244 35.598 42.614 1.00 16.36 69 VAL B CA 1
ATOM 1574 C C . VAL B 1 70 ? -2.213 37.011 43.214 1.00 16.66 69 VAL B C 1
ATOM 1575 O O . VAL B 1 70 ? -3.040 37.346 44.042 1.00 15.99 69 VAL B O 1
ATOM 1579 N N . GLU B 1 71 ? -1.213 37.788 42.817 1.00 16.56 70 GLU B N 1
ATOM 1580 C CA . GLU B 1 71 ? -1.120 39.236 43.089 1.00 18.35 70 GLU B CA 1
ATOM 1581 C C . GLU B 1 71 ? -0.624 39.766 41.744 1.00 19.25 70 GLU B C 1
ATOM 1582 O O . GLU B 1 71 ? 0.588 39.882 41.491 1.00 19.94 70 GLU B O 1
ATOM 1588 N N . TYR B 1 72 ? -1.580 40.045 40.862 1.00 17.96 71 TYR B N 1
ATOM 1589 C CA . TYR B 1 72 ? -1.258 40.355 39.469 1.00 17.95 71 TYR B CA 1
ATOM 1590 C C . TYR B 1 72 ? -0.198 41.448 39.365 1.00 17.36 71 TYR B C 1
ATOM 1591 O O . TYR B 1 72 ? -0.284 42.428 40.093 1.00 15.71 71 TYR B O 1
ATOM 1600 N N . PRO B 1 73 ? 0.810 41.293 38.468 1.00 18.16 72 PRO B N 1
ATOM 1601 C CA . PRO B 1 73 ? 1.068 40.234 37.490 1.00 18.73 72 PRO B CA 1
ATOM 1602 C C . PRO B 1 73 ? 1.821 39.012 37.969 1.00 18.78 72 PRO B C 1
ATOM 1603 O O . PRO B 1 73 ? 2.229 38.203 37.125 1.00 21.15 72 PRO B O 1
ATOM 1607 N N . ARG B 1 74 ? 2.006 38.858 39.280 1.00 17.32 73 ARG B N 1
ATOM 1608 C CA . ARG B 1 74 ? 2.706 37.725 39.848 1.00 17.14 73 ARG B CA 1
ATOM 1609 C C . ARG B 1 74 ? 1.747 36.642 40.295 1.00 16.53 73 ARG B C 1
ATOM 1610 O O . ARG B 1 74 ? 0.619 36.904 40.729 1.00 17.06 73 ARG B O 1
ATOM 1618 N N . ALA B 1 75 ? 2.219 35.406 40.243 1.00 15.75 74 ALA B N 1
ATOM 1619 C CA . ALA B 1 75 ? 1.444 34.308 40.760 1.00 14.38 74 ALA B CA 1
ATOM 1620 C C . ALA B 1 75 ? 2.336 33.149 41.179 1.00 15.12 74 ALA B C 1
ATOM 1621 O O . ALA B 1 75 ? 3.547 33.086 40.846 1.00 14.85 74 ALA B O 1
ATOM 1623 N N . SER B 1 76 ? 1.747 32.245 41.947 1.00 13.78 75 SER B N 1
ATOM 1624 C CA . SER B 1 76 ? 2.501 31.056 42.383 1.00 14.66 75 SER B CA 1
ATOM 1625 C C . SER B 1 76 ? 1.548 29.935 42.645 1.00 17.78 75 SER B C 1
ATOM 1626 O O . SER B 1 76 ? 0.366 30.181 42.894 1.00 19.50 75 SER B O 1
ATOM 1629 N N . GLY B 1 77 ? 2.036 28.707 42.570 1.00 18.23 76 GLY B N 1
ATOM 1630 C CA . GLY B 1 77 ? 1.181 27.566 42.902 1.00 17.82 76 GLY B CA 1
ATOM 1631 C C . GLY B 1 77 ? 1.934 26.384 43.428 1.00 16.53 76 GLY B C 1
ATOM 1632 O O . GLY B 1 77 ? 3.053 26.115 42.955 1.00 17.12 76 GLY B O 1
ATOM 1633 N N . VAL B 1 78 ? 1.323 25.693 44.393 1.00 16.14 77 VAL B N 1
ATOM 1634 C CA . VAL B 1 78 ? 1.875 24.492 45.030 1.00 16.11 77 VAL B CA 1
ATOM 1635 C C . VAL B 1 78 ? 1.106 23.321 44.454 1.00 16.77 77 VAL B C 1
ATOM 1636 O O . VAL B 1 78 ? -0.150 23.312 44.471 1.00 15.15 77 VAL B O 1
ATOM 1640 N N . TRP B 1 79 ? 1.852 22.340 43.937 1.00 15.81 78 TRP B N 1
ATOM 1641 C CA . TRP B 1 79 ? 1.240 21.191 43.290 1.00 15.32 78 TRP B CA 1
ATOM 1642 C C . TRP B 1 79 ? 2.180 20.036 43.294 1.00 17.05 78 TRP B C 1
ATOM 1643 O O . TRP B 1 79 ? 3.331 20.185 43.729 1.00 15.93 78 TRP B O 1
ATOM 1654 N N . GLN B 1 80 ? 1.676 18.885 42.853 1.00 17.58 79 GLN B N 1
ATOM 1655 C CA . GLN B 1 80 ? 2.465 17.662 42.805 1.00 17.21 79 GLN B CA 1
ATOM 1656 C C . GLN B 1 80 ? 2.266 16.895 41.513 1.00 18.21 79 GLN B C 1
ATOM 1657 O O . GLN B 1 80 ? 1.167 16.924 40.906 1.00 18.02 79 GLN B O 1
ATOM 1671 N N . ARG B 1 82 ? 3.173 12.893 40.190 1.00 18.53 81 ARG B N 1
ATOM 1672 C CA . ARG B 1 82 ? 3.650 11.544 40.469 1.00 17.76 81 ARG B CA 1
ATOM 1673 C C . ARG B 1 82 ? 4.229 11.067 39.149 1.00 16.34 81 ARG B C 1
ATOM 1674 O O . ARG B 1 82 ? 3.496 11.025 38.144 1.00 15.50 81 ARG B O 1
ATOM 1682 N N . THR B 1 83 ? 5.515 10.691 39.126 1.00 15.93 82 THR B N 1
ATOM 1683 C CA . THR B 1 83 ? 6.132 10.200 37.883 1.00 17.20 82 THR B CA 1
ATOM 1684 C C . THR B 1 83 ? 5.556 8.838 37.498 1.00 16.57 82 THR B C 1
ATOM 1685 O O . THR B 1 83 ? 4.989 8.138 38.340 1.00 17.56 82 THR B O 1
ATOM 1689 N N . THR B 1 84 ? 5.781 8.416 36.261 1.00 14.53 83 THR B N 1
ATOM 1690 C CA . THR B 1 84 ? 5.343 7.062 35.836 1.00 16.87 83 THR B CA 1
ATOM 1691 C C . THR B 1 84 ? 6.097 5.911 36.571 1.00 17.41 83 THR B C 1
ATOM 1692 O O . THR B 1 84 ? 5.692 4.762 36.471 1.00 18.00 83 THR B O 1
ATOM 1696 N N . LYS B 1 85 ? 7.194 6.219 37.256 1.00 16.95 84 LYS B N 1
ATOM 1697 C CA . LYS B 1 85 ? 7.856 5.260 38.159 1.00 16.55 84 LYS B CA 1
ATOM 1698 C C . LYS B 1 85 ? 7.372 5.363 39.617 1.00 16.13 84 LYS B C 1
ATOM 1699 O O . LYS B 1 85 ? 7.806 4.580 40.452 1.00 17.71 84 LYS B O 1
ATOM 1705 N N . GLY B 1 86 ? 6.538 6.351 39.935 1.00 16.64 85 GLY B N 1
ATOM 1706 C CA . GLY B 1 86 ? 5.932 6.484 41.248 1.00 17.06 85 GLY B CA 1
ATOM 1707 C C . GLY B 1 86 ? 6.525 7.499 42.199 1.00 18.23 85 GLY B C 1
ATOM 1708 O O . GLY B 1 86 ? 6.053 7.598 43.345 1.00 17.76 85 GLY B O 1
ATOM 1709 N N . THR B 1 87 ? 7.535 8.259 41.770 1.00 16.25 86 THR B N 1
ATOM 1710 C CA . THR B 1 87 ? 8.127 9.289 42.662 1.00 17.33 86 THR B CA 1
ATOM 1711 C C . THR B 1 87 ? 7.165 10.432 42.719 1.00 16.63 86 THR B C 1
ATOM 1712 O O . THR B 1 87 ? 6.750 10.904 41.684 1.00 17.67 86 THR B O 1
ATOM 1716 N N . LEU B 1 88 ? 6.848 10.898 43.927 1.00 16.40 87 LEU B N 1
ATOM 1717 C CA . LEU B 1 88 ? 5.970 12.005 44.106 1.00 16.91 87 LEU B CA 1
ATOM 1718 C C . LEU B 1 88 ? 6.783 13.275 44.349 1.00 17.79 87 LEU B C 1
ATOM 1719 O O . LEU B 1 88 ? 7.346 13.458 45.434 1.00 17.41 87 LEU B O 1
ATOM 1724 N N . TYR B 1 89 ? 6.844 14.148 43.339 1.00 15.92 88 TYR B N 1
ATOM 1725 C CA . TYR B 1 89 ? 7.508 15.455 43.471 1.00 16.62 88 TYR B CA 1
ATOM 1726 C C . TYR B 1 89 ? 6.478 16.500 43.888 1.00 16.89 88 TYR B C 1
ATOM 1727 O O . TYR B 1 89 ? 5.309 16.438 43.466 1.00 17.39 88 TYR B O 1
ATOM 1736 N N . THR B 1 90 ? 6.898 17.433 44.752 1.00 16.81 89 THR B N 1
ATOM 1737 C CA . THR B 1 90 ? 6.054 18.550 45.172 1.00 16.53 89 THR B CA 1
ATOM 1738 C C . THR B 1 90 ? 6.776 19.769 44.646 1.00 17.20 89 THR B C 1
ATOM 1739 O O . THR B 1 90 ? 7.973 19.954 44.923 1.00 17.98 89 THR B O 1
ATOM 1743 N N . LEU B 1 91 ? 6.032 20.605 43.939 1.00 17.59 90 LEU B N 1
ATOM 1744 C CA . LEU B 1 91 ? 6.569 21.788 43.257 1.00 17.90 90 LEU B CA 1
ATOM 1745 C C . LEU B 1 91 ? 5.930 23.095 43.727 1.00 18.35 90 LEU B C 1
ATOM 1746 O O . LEU B 1 91 ? 4.775 23.116 44.173 1.00 16.38 90 LEU B O 1
ATOM 1751 N N . HIS B 1 92 ? 6.709 24.175 43.613 1.00 14.57 91 HIS B N 1
ATOM 1752 C CA . HIS B 1 92 ? 6.251 25.502 43.907 1.00 16.24 91 HIS B CA 1
ATOM 1753 C C . HIS B 1 92 ? 6.637 26.368 42.734 1.00 15.38 91 HIS B C 1
ATOM 1754 O O . HIS B 1 92 ? 7.774 26.828 42.627 1.00 17.76 91 HIS B O 1
ATOM 1761 N N . ASN B 1 93 ? 5.698 26.524 41.819 1.00 16.09 92 ASN B N 1
ATOM 1762 C CA . ASN B 1 93 ? 5.934 27.263 40.598 1.00 14.94 92 ASN B CA 1
ATOM 1763 C C . ASN B 1 93 ? 5.740 28.751 40.817 1.00 16.68 92 ASN B C 1
ATOM 1764 O O . ASN B 1 93 ? 4.789 29.162 41.519 1.00 16.11 92 ASN B O 1
ATOM 1769 N N . PHE B 1 94 ? 6.654 29.519 40.240 1.00 17.12 93 PHE B N 1
ATOM 1770 C CA . PHE B 1 94 ? 6.576 30.973 40.168 1.00 17.03 93 PHE B CA 1
ATOM 1771 C C . PHE B 1 94 ? 6.049 31.264 38.759 1.00 18.07 93 PHE B C 1
ATOM 1772 O O . PHE B 1 94 ? 6.529 30.661 37.785 1.00 18.32 93 PHE B O 1
ATOM 1780 N N . PHE B 1 95 ? 5.086 32.179 38.657 1.00 17.13 94 PHE B N 1
ATOM 1781 C CA . PHE B 1 95 ? 4.500 32.611 37.392 1.00 16.07 94 PHE B CA 1
ATOM 1782 C C . PHE B 1 95 ? 4.452 34.131 37.245 1.00 16.88 94 PHE B C 1
ATOM 1783 O O . PHE B 1 95 ? 4.274 34.845 38.214 1.00 16.65 94 PHE B O 1
ATOM 1791 N N . ARG B 1 96 ? 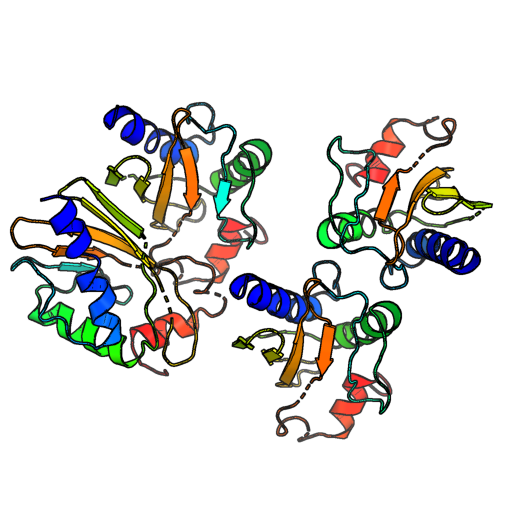4.598 34.602 36.014 1.00 16.99 95 ARG B N 1
ATOM 1792 C CA . ARG B 1 96 ? 4.277 35.977 35.678 1.00 20.26 95 ARG B CA 1
ATOM 1793 C C . ARG B 1 96 ? 3.105 35.840 34.720 1.00 19.54 95 ARG B C 1
ATOM 1794 O O . ARG B 1 96 ? 3.053 34.887 33.913 1.00 18.74 95 ARG B O 1
ATOM 1802 N N . LEU B 1 97 ? 2.206 36.809 34.812 1.00 18.04 96 LEU B N 1
ATOM 1803 C CA . LEU B 1 97 ? 1.015 36.870 34.029 1.00 18.63 96 LEU B CA 1
ATOM 1804 C C . LEU B 1 97 ? 0.990 38.181 33.243 1.00 18.04 96 LEU B C 1
ATOM 1805 O O . LEU B 1 97 ? 1.535 39.171 33.686 1.00 18.58 96 LEU B O 1
ATOM 1810 N N . ASP B 1 98 ? 0.345 38.164 32.086 1.00 17.35 97 ASP B N 1
ATOM 1811 C CA . ASP B 1 98 ? 0.082 39.396 31.317 1.00 16.59 97 ASP B CA 1
ATOM 1812 C C . ASP B 1 98 ? -1.360 39.336 30.836 1.00 15.67 97 ASP B C 1
ATOM 1813 O O . ASP B 1 98 ? -2.107 38.444 31.246 1.00 14.51 97 ASP B O 1
ATOM 1818 N N . GLU B 1 99 ? -1.730 40.211 29.912 1.00 16.42 98 GLU B N 1
ATOM 1819 C CA . GLU B 1 99 ? -3.106 40.273 29.436 1.00 18.13 98 GLU B CA 1
ATOM 1820 C C . GLU B 1 99 ? -3.532 39.022 28.626 1.00 18.42 98 GLU B C 1
ATOM 1821 O O . GLU B 1 99 ? -4.742 38.774 28.477 1.00 20.43 98 GLU B O 1
ATOM 1827 N N . GLU B 1 100 ? -2.555 38.269 28.097 1.00 15.98 99 GLU B N 1
ATOM 1828 C CA . GLU B 1 100 ? -2.794 37.028 27.349 1.00 18.17 99 GLU B CA 1
ATOM 1829 C C . GLU B 1 100 ? -2.705 35.735 28.187 1.00 17.80 99 GLU B C 1
ATOM 1830 O O . GLU B 1 100 ? -2.912 34.657 27.645 1.00 18.82 99 GLU B O 1
ATOM 1836 N N . GLY B 1 101 ? -2.430 35.847 29.492 1.00 16.97 100 GLY B N 1
ATOM 1837 C CA . GLY B 1 101 ? -2.340 34.702 30.396 1.00 16.86 100 GLY B CA 1
ATOM 1838 C C . GLY B 1 101 ? -0.953 34.582 30.956 1.00 16.71 100 GLY B C 1
ATOM 1839 O O . GLY B 1 101 ? -0.379 35.574 31.386 1.00 18.54 100 GLY B O 1
ATOM 1840 N N . ILE B 1 102 ? -0.415 33.364 30.927 1.00 17.05 101 ILE B N 1
ATOM 1841 C CA . ILE B 1 102 ? 0.879 33.012 31.488 1.00 17.33 101 ILE B CA 1
ATOM 1842 C C . ILE B 1 102 ? 1.986 33.455 30.544 1.00 16.88 101 ILE B C 1
ATOM 1843 O O . ILE B 1 102 ? 1.979 33.089 29.378 1.00 16.36 101 ILE B O 1
ATOM 1848 N N . VAL B 1 103 ? 2.889 34.284 31.066 1.00 16.46 102 VAL B N 1
ATOM 1849 C CA . VAL B 1 103 ? 4.028 34.795 30.328 1.00 15.52 102 VAL B CA 1
ATOM 1850 C C . VAL B 1 103 ? 5.406 34.338 30.878 1.00 15.71 102 VAL B C 1
ATOM 1851 O O . VAL B 1 103 ? 6.427 34.491 30.188 1.00 14.04 102 VAL B O 1
ATOM 1855 N N . TYR B 1 104 ? 5.458 33.827 32.107 1.00 15.50 103 TYR B N 1
ATOM 1856 C CA . TYR B 1 104 ? 6.696 33.3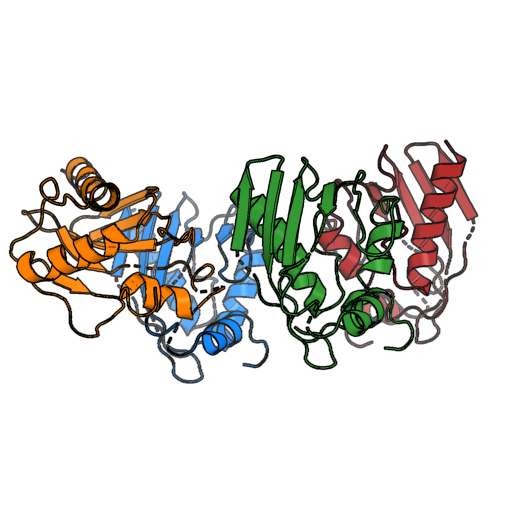04 32.680 1.00 16.85 103 TYR B CA 1
ATOM 1857 C C . TYR B 1 104 ? 6.352 32.145 33.582 1.00 17.20 103 TYR B C 1
ATOM 1858 O O . TYR B 1 104 ? 5.351 32.222 34.314 1.00 17.06 103 TYR B O 1
ATOM 1867 N N . VAL B 1 105 ? 7.120 31.062 33.485 1.00 16.63 104 VAL B N 1
ATOM 1868 C CA . VAL B 1 105 ? 6.949 29.911 34.384 1.00 16.90 104 VAL B CA 1
ATOM 1869 C C . VAL B 1 105 ? 8.335 29.482 34.887 1.00 17.18 104 VAL B C 1
ATOM 1870 O O . VAL B 1 105 ? 9.247 29.272 34.090 1.00 16.72 104 VAL B O 1
ATOM 1874 N N . TRP B 1 106 ? 8.451 29.307 36.201 1.00 18.28 105 TRP B N 1
ATOM 1875 C CA . TRP B 1 106 ? 9.698 28.870 36.851 1.00 17.01 105 TRP B CA 1
ATOM 1876 C C . TRP B 1 106 ? 9.376 27.847 37.924 1.00 18.09 105 TRP B C 1
ATOM 1877 O O . TRP B 1 106 ? 8.950 28.219 39.013 1.00 17.48 105 TRP B O 1
ATOM 1888 N N . PRO B 1 107 ? 9.506 26.546 37.593 1.00 18.80 106 PRO B N 1
ATOM 1889 C CA . PRO B 1 107 ? 9.283 25.516 38.598 1.00 18.83 106 PRO B CA 1
ATOM 1890 C C . PRO B 1 107 ? 10.418 25.359 39.597 1.00 18.16 106 PRO B C 1
ATOM 1891 O O . PRO B 1 107 ? 11.605 25.362 39.216 1.00 19.25 106 PRO B O 1
ATOM 1903 N N . PHE B 1 109 ? 11.203 23.094 43.486 1.00 17.34 108 PHE B N 1
ATOM 1904 C CA . PHE B 1 109 ? 10.876 21.829 44.117 1.00 19.36 108 PHE B CA 1
ATOM 1905 C C . PHE B 1 109 ? 11.080 21.743 45.600 1.00 18.47 108 PHE B C 1
ATOM 1906 O O . PHE B 1 109 ? 12.083 22.241 46.106 1.00 18.88 108 PHE B O 1
ATOM 1914 N N . ASP B 1 110 ? 10.145 21.057 46.266 1.00 18.72 109 ASP B N 1
ATOM 1915 C CA . ASP B 1 110 ? 10.357 20.634 47.640 1.00 19.60 109 ASP B CA 1
ATOM 1916 C C . ASP B 1 110 ? 11.588 19.708 47.596 1.00 18.29 109 ASP B C 1
ATOM 1917 O O . ASP B 1 110 ? 11.674 18.820 46.732 1.00 16.87 109 ASP B O 1
ATOM 1922 N N . PRO B 1 111 ? 12.551 19.910 48.521 1.00 17.91 110 PRO B N 1
ATOM 1923 C CA . PRO B 1 111 ? 13.792 19.164 48.468 1.00 17.79 110 PRO B CA 1
ATOM 1924 C C . PRO B 1 111 ? 13.793 17.697 48.878 1.00 18.44 110 PRO B C 1
ATOM 1925 O O . PRO B 1 111 ? 14.680 17.001 48.442 1.00 20.80 110 PRO B O 1
ATOM 1929 N N . LYS B 1 112 ? 12.798 17.220 49.628 1.00 19.75 111 LYS B N 1
ATOM 1930 C CA . LYS B 1 112 ? 12.807 15.840 50.177 1.00 20.00 111 LYS B CA 1
ATOM 1931 C C . LYS B 1 112 ? 12.882 14.734 49.130 1.00 21.07 111 LYS B C 1
ATOM 1932 O O . LYS B 1 112 ? 13.783 13.891 49.210 1.00 22.50 111 LYS B O 1
ATOM 1938 N N . ALA B 1 113 ? 11.999 14.776 48.127 1.00 20.28 112 ALA B N 1
ATOM 1939 C CA . ALA B 1 113 ? 12.007 13.775 47.038 1.00 20.79 112 ALA B CA 1
ATOM 1940 C C . ALA B 1 113 ? 13.285 13.812 46.195 1.00 21.58 112 ALA B C 1
ATOM 1941 O O . ALA B 1 113 ? 13.714 12.794 45.650 1.00 24.54 112 ALA B O 1
ATOM 1943 N N . VAL B 1 114 ? 13.905 14.974 46.121 1.00 21.98 113 VAL B N 1
ATOM 1944 C CA . VAL B 1 114 ? 15.123 15.176 45.335 1.00 23.25 113 VAL B CA 1
ATOM 1945 C C . VAL B 1 114 ? 16.311 14.609 46.112 1.00 24.01 113 VAL B C 1
ATOM 1946 O O . VAL B 1 114 ? 17.077 13.810 45.565 1.00 25.43 113 VAL B O 1
ATOM 1958 N N . GLU B 1 116 ? 16.227 12.377 48.418 1.00 28.09 115 GLU B N 1
ATOM 1959 C CA . GLU B 1 116 ? 16.030 10.926 48.598 1.00 29.28 115 GLU B CA 1
ATOM 1960 C C . GLU B 1 116 ? 16.521 10.099 47.399 1.00 29.43 115 GLU B C 1
ATOM 1961 O O . GLU B 1 116 ? 16.956 8.963 47.591 1.00 29.88 115 GLU B O 1
ATOM 1967 N N . ASN B 1 117 ? 16.495 10.666 46.186 1.00 29.87 116 ASN B N 1
ATOM 1968 C CA . ASN B 1 117 ? 17.048 9.994 44.987 1.00 29.04 116 ASN B CA 1
ATOM 1969 C C . ASN B 1 117 ? 17.450 11.057 43.952 1.00 27.87 116 ASN B C 1
ATOM 1970 O O . ASN B 1 117 ? 16.702 11.318 43.008 1.00 23.85 116 ASN B O 1
ATOM 1975 N N . PRO B 1 118 ? 18.646 11.668 44.128 1.00 28.15 117 PRO B N 1
ATOM 1976 C CA . PRO B 1 118 ? 19.114 12.762 43.239 1.00 28.93 117 PRO B CA 1
ATOM 1977 C C . PRO B 1 118 ? 19.093 12.455 41.731 1.00 29.08 117 PRO B C 1
ATOM 1978 O O . PRO B 1 118 ? 18.524 13.225 40.936 1.00 29.97 117 PRO B O 1
ATOM 1982 N N . ASP B 1 119 ? 19.677 11.317 41.351 1.00 29.14 118 ASP B N 1
ATOM 1983 C CA . ASP B 1 119 ? 19.709 10.871 39.943 1.00 28.94 118 ASP B CA 1
ATOM 1984 C C . ASP B 1 119 ? 18.340 10.749 39.275 1.00 26.69 118 ASP B C 1
ATOM 1985 O O . ASP B 1 119 ? 18.209 11.036 38.091 1.00 26.51 118 ASP B O 1
ATOM 1990 N N . ALA B 1 120 ? 17.328 10.360 40.041 1.00 24.53 119 ALA B N 1
ATOM 1991 C CA . ALA B 1 120 ? 15.965 10.203 39.504 1.00 23.38 119 ALA B CA 1
ATOM 1992 C C . ALA B 1 120 ? 15.360 11.476 38.909 1.00 22.15 119 ALA B C 1
ATOM 1993 O O . ALA B 1 120 ? 14.619 11.377 37.950 1.00 21.88 119 ALA B O 1
ATOM 1995 N N . LEU B 1 121 ? 15.662 12.649 39.478 1.00 21.65 120 LEU B N 1
ATOM 1996 C CA . LEU B 1 121 ? 15.090 13.914 38.981 1.00 21.02 120 LEU B CA 1
ATOM 1997 C C . LEU B 1 121 ? 15.563 14.250 37.562 1.00 20.60 120 LEU B C 1
ATOM 1998 O O . LEU B 1 121 ? 14.756 14.604 36.713 1.00 21.32 120 LEU B O 1
ATOM 2003 N N . ILE B 1 122 ? 16.872 14.196 37.325 1.00 21.96 121 ILE B N 1
ATOM 2004 C CA . ILE B 1 122 ? 17.404 14.484 35.982 1.00 21.50 121 ILE B CA 1
ATOM 2005 C C . ILE B 1 122 ? 16.891 13.461 34.973 1.00 20.82 121 ILE B C 1
ATOM 2006 O O . ILE B 1 122 ? 16.577 13.827 33.843 1.00 21.32 121 ILE B O 1
ATOM 2011 N N . GLN B 1 123 ? 16.768 12.198 35.398 1.00 19.77 122 GLN B N 1
ATOM 2012 C CA . GLN B 1 123 ? 16.264 11.131 34.518 1.00 20.62 122 GLN B CA 1
ATOM 2013 C C . GLN B 1 123 ? 14.797 11.388 34.171 1.00 19.01 122 GLN B C 1
ATOM 2014 O O . GLN B 1 123 ? 14.409 11.187 33.049 1.00 19.23 122 GLN B O 1
ATOM 2020 N N . TRP B 1 124 ? 14.001 11.876 35.128 1.00 19.01 123 TRP B N 1
ATOM 2021 C CA . TRP B 1 124 ? 12.578 12.169 34.876 1.00 19.29 123 TRP B CA 1
ATOM 2022 C C . TRP B 1 124 ? 12.459 13.424 34.019 1.00 20.15 123 TRP B C 1
ATOM 2023 O O . TRP B 1 124 ? 11.679 13.464 33.087 1.00 21.86 123 TRP B O 1
ATOM 2034 N N . LEU B 1 125 ? 13.230 14.450 34.362 1.00 21.70 124 LEU B N 1
ATOM 2035 C CA . LEU B 1 125 ? 13.261 15.688 33.590 1.00 23.03 124 LEU B CA 1
ATOM 2036 C C . LEU B 1 125 ? 13.683 15.507 32.151 1.00 23.70 124 LEU B C 1
ATOM 2037 O O . LEU B 1 125 ? 12.992 15.984 31.266 1.00 24.69 124 LEU B O 1
ATOM 2042 N N . THR B 1 126 ? 14.782 14.781 31.927 1.00 23.53 125 THR B N 1
ATOM 2043 C CA . THR B 1 126 ? 15.330 14.582 30.575 1.00 23.23 125 THR B CA 1
ATOM 2044 C C . THR B 1 126 ? 14.800 13.359 29.832 1.00 23.11 125 THR B C 1
ATOM 2045 O O . THR B 1 126 ? 14.862 13.310 28.608 1.00 21.39 125 THR B O 1
ATOM 2049 N N . GLY B 1 127 ? 14.328 12.351 30.564 1.00 23.20 126 GLY B N 1
ATOM 2050 C CA . GLY B 1 127 ? 13.949 11.083 29.949 1.00 25.34 126 GLY B CA 1
ATOM 2051 C C . GLY B 1 127 ? 15.162 10.228 29.581 1.00 25.95 126 GLY B C 1
ATOM 2052 O O . GLY B 1 127 ? 14.970 9.112 29.085 1.00 27.30 126 GLY B O 1
ATOM 2053 N N . LYS B 1 128 ? 16.392 10.706 29.850 1.00 26.52 127 LYS B N 1
ATOM 2054 C CA . LYS B 1 128 ? 17.629 9.973 29.533 1.00 26.31 127 LYS B CA 1
ATOM 2055 C C . LYS B 1 128 ? 17.909 9.060 30.710 1.00 25.19 127 LYS B C 1
ATOM 2056 O O . LYS B 1 128 ? 17.947 9.520 31.849 1.00 24.52 127 LYS B O 1
ATOM 2062 N N . ASP B 1 129 ? 18.101 7.768 30.429 1.00 24.05 128 ASP B N 1
ATOM 2063 C CA . ASP B 1 129 ? 18.295 6.733 31.447 1.00 24.91 128 ASP B CA 1
ATOM 2064 C C . ASP B 1 129 ? 17.080 6.561 32.393 1.00 25.79 128 ASP B C 1
ATOM 2065 O O . ASP B 1 129 ? 17.228 6.068 33.524 1.00 25.79 128 ASP B O 1
ATOM 2070 N N . TYR B 1 130 ? 15.892 6.948 31.904 1.00 24.74 129 TYR B N 1
ATOM 2071 C CA . TYR B 1 130 ? 14.635 6.825 32.637 1.00 24.76 129 TYR B CA 1
ATOM 2072 C C . TYR B 1 130 ? 14.092 5.459 32.232 1.00 26.05 129 TYR B C 1
ATOM 2073 O O . TYR B 1 130 ? 13.843 5.152 31.057 1.00 25.92 129 TYR B O 1
ATOM 2083 N N . ALA C 1 3 ? -2.106 11.082 55.759 1.00 28.05 2 ALA C N 1
ATOM 2084 C CA . ALA C 1 3 ? -2.031 9.758 56.444 1.00 27.80 2 ALA C CA 1
ATOM 2085 C C . ALA C 1 3 ? -1.204 8.776 55.623 1.00 26.77 2 ALA C C 1
ATOM 2086 O O . ALA C 1 3 ? -0.295 8.154 56.168 1.00 26.54 2 ALA C O 1
ATOM 2088 N N . THR C 1 4 ? -1.518 8.628 54.332 1.00 25.85 3 THR C N 1
ATOM 2089 C CA . THR C 1 4 ? -0.738 7.733 53.424 1.00 25.39 3 THR C CA 1
ATOM 2090 C C . THR C 1 4 ? 0.724 8.143 53.398 1.00 23.51 3 THR C C 1
ATOM 2091 O O . THR C 1 4 ? 1.600 7.295 53.599 1.00 22.65 3 THR C O 1
ATOM 2095 N N . GLU C 1 5 ? 0.966 9.441 53.207 1.00 23.03 4 GLU C N 1
ATOM 2096 C CA . GLU C 1 5 ? 2.337 10.014 53.231 1.00 22.35 4 GLU C CA 1
ATOM 2097 C C . GLU C 1 5 ? 3.034 9.656 54.557 1.00 21.37 4 GLU C C 1
ATOM 2098 O O . GLU C 1 5 ? 4.219 9.319 54.569 1.00 22.44 4 GLU C O 1
ATOM 2100 N N . LYS C 1 6 ? 2.280 9.679 55.654 1.00 19.44 5 LYS C N 1
ATOM 2101 C CA . LYS C 1 6 ? 2.795 9.276 56.969 1.00 20.25 5 LYS C CA 1
ATOM 2102 C C . LYS C 1 6 ? 3.283 7.825 56.952 1.00 18.69 5 LYS C C 1
ATOM 2103 O O . LYS C 1 6 ? 4.363 7.538 57.468 1.00 18.49 5 LYS C O 1
ATOM 2105 N N . TYR C 1 7 ? 2.503 6.924 56.353 1.00 18.57 6 TYR C N 1
ATOM 2106 C CA . TYR C 1 7 ? 2.922 5.511 56.224 1.00 17.71 6 TYR C CA 1
ATOM 2107 C C . TYR C 1 7 ? 4.168 5.315 55.366 1.00 17.30 6 TYR C C 1
ATOM 2108 O O . TYR C 1 7 ? 5.028 4.488 55.724 1.00 17.97 6 TYR C O 1
ATOM 2117 N N . HIS C 1 8 ? 4.277 6.072 54.272 1.00 14.30 7 HIS C N 1
ATOM 2118 C CA . HIS C 1 8 ? 5.508 6.052 53.487 1.00 14.44 7 HIS C CA 1
ATOM 2119 C C . HIS C 1 8 ? 6.696 6.413 54.382 1.00 14.61 7 HIS C C 1
ATOM 2120 O O . HIS C 1 8 ? 7.739 5.756 54.345 1.00 16.04 7 HIS C O 1
ATOM 2127 N N . GLU C 1 9 ? 6.527 7.468 55.181 1.00 16.89 8 GLU C N 1
ATOM 2128 C CA . GLU C 1 9 ? 7.587 7.892 56.085 1.00 18.39 8 GLU C CA 1
ATOM 2129 C C . GLU C 1 9 ? 7.939 6.865 57.163 1.00 16.65 8 GLU C C 1
ATOM 2130 O O . GLU C 1 9 ? 9.115 6.717 57.483 1.00 16.71 8 GLU C O 1
ATOM 2136 N N . ILE C 1 10 ? 6.942 6.138 57.670 1.00 15.60 9 ILE C N 1
ATOM 2137 C CA . ILE C 1 10 ? 7.165 5.076 58.654 1.00 16.08 9 ILE C CA 1
ATOM 2138 C C . ILE C 1 10 ? 8.033 3.949 58.082 1.00 15.89 9 ILE C C 1
ATOM 2139 O O . ILE C 1 10 ? 8.997 3.496 58.717 1.00 16.78 9 ILE C O 1
ATOM 2144 N N . LEU C 1 11 ? 7.744 3.552 56.849 1.00 15.48 10 LEU C N 1
ATOM 2145 C CA . LEU C 1 11 ? 8.507 2.474 56.194 1.00 13.13 10 LEU C CA 1
ATOM 2146 C C . LEU C 1 11 ? 9.938 2.904 55.937 1.00 14.79 10 LEU C C 1
ATOM 2147 O O . LEU C 1 11 ? 10.866 2.124 56.146 1.00 14.30 10 LEU C O 1
ATOM 2152 N N . LYS C 1 12 ? 10.131 4.154 55.549 1.00 14.99 11 LYS C N 1
ATOM 2153 C CA . LYS C 1 12 ? 11.481 4.670 55.290 1.00 17.32 11 LYS C CA 1
ATOM 2154 C C . LYS C 1 12 ? 12.315 4.727 56.548 1.00 16.05 11 LYS C C 1
ATOM 2155 O O . LYS C 1 12 ? 13.492 4.398 56.502 1.00 18.14 11 LYS C O 1
ATOM 2161 N N . LYS C 1 13 ? 11.697 5.119 57.658 1.00 15.58 12 LYS C N 1
ATOM 2162 C CA . LYS C 1 13 ? 12.345 5.112 58.972 1.00 17.32 12 LYS C CA 1
ATOM 2163 C C . LYS C 1 13 ? 12.753 3.699 59.393 1.00 15.94 12 LYS C C 1
ATOM 2164 O O . LYS C 1 13 ? 13.818 3.500 59.995 1.00 15.42 12 LYS C O 1
ATOM 2170 N N . TYR C 1 14 ? 11.915 2.725 59.082 1.00 15.99 13 TYR C N 1
ATOM 2171 C CA . TYR C 1 14 ? 12.237 1.327 59.326 1.00 15.93 13 TYR C CA 1
ATOM 2172 C C . TYR C 1 14 ? 13.496 0.899 58.578 1.00 16.30 13 TYR C C 1
ATOM 2173 O O . TYR C 1 14 ? 14.417 0.337 59.185 1.00 17.88 13 TYR C O 1
ATOM 2182 N N . PHE C 1 15 ? 13.526 1.149 57.269 1.00 15.06 14 PHE C N 1
ATOM 2183 C CA . PHE C 1 15 ? 14.703 0.805 56.462 1.00 14.29 14 PHE C CA 1
ATOM 2184 C C . PHE C 1 15 ? 15.973 1.537 56.933 1.00 15.25 14 PHE C C 1
ATOM 2185 O O . PHE C 1 15 ? 17.017 0.912 57.118 1.00 15.39 14 PHE C O 1
ATOM 2193 N N . LEU C 1 16 ? 15.869 2.832 57.166 1.00 15.09 15 LEU C N 1
ATOM 2194 C CA . LEU C 1 16 ? 17.027 3.638 57.595 1.00 16.65 15 LEU C CA 1
ATOM 2195 C C . LEU C 1 16 ? 17.588 3.222 58.951 1.00 18.23 15 LEU C C 1
ATOM 2196 O O . LEU C 1 16 ? 18.795 3.404 59.193 1.00 15.98 15 LEU C O 1
ATOM 2201 N N . SER C 1 17 ? 16.754 2.632 59.808 1.00 18.26 16 SER C N 1
ATOM 2202 C CA . SER C 1 17 ? 17.240 2.098 61.111 1.00 18.25 16 SER C CA 1
ATOM 2203 C C . SER C 1 17 ? 18.339 1.021 60.982 1.00 17.30 16 SER C C 1
ATOM 2204 O O . SER C 1 17 ? 19.143 0.836 61.901 1.00 19.56 16 SER C O 1
ATOM 2207 N N . PHE C 1 18 ? 18.374 0.326 59.847 1.00 17.25 17 PHE C N 1
ATOM 2208 C CA . PHE C 1 18 ? 19.422 -0.652 59.540 1.00 18.87 17 PHE C CA 1
ATOM 2209 C C . PHE C 1 18 ? 20.820 -0.040 59.361 1.00 19.80 17 PHE C C 1
ATOM 2210 O O . PHE C 1 18 ? 21.809 -0.763 59.500 1.00 20.67 17 PHE C O 1
ATOM 2218 N N . GLU C 1 19 ? 20.898 1.262 59.096 1.00 21.50 18 GLU C N 1
ATOM 2219 C CA . GLU C 1 19 ? 22.185 1.976 59.043 1.00 24.32 18 GLU C CA 1
ATOM 2220 C C . GLU C 1 19 ? 22.843 2.184 60.409 1.00 24.41 18 GLU C C 1
ATOM 2221 O O . GLU C 1 19 ? 24.061 2.281 60.481 1.00 23.34 18 GLU C O 1
ATOM 2227 N N . THR C 1 20 ? 22.043 2.322 61.469 1.00 24.89 19 THR C N 1
ATOM 2228 C CA . THR C 1 20 ? 22.540 2.611 62.835 1.00 25.54 19 THR C CA 1
ATOM 2229 C C . THR C 1 20 ? 22.272 1.572 63.901 1.00 25.33 19 THR C C 1
ATOM 2230 O O . THR C 1 20 ? 22.973 1.538 64.918 1.00 25.47 19 THR C O 1
ATOM 2234 N N . GLY C 1 21 ? 21.252 0.750 63.701 1.00 23.40 20 GLY C N 1
ATOM 2235 C CA . GLY C 1 21 ? 20.811 -0.204 64.709 1.00 23.58 20 GLY C CA 1
ATOM 2236 C C . GLY C 1 21 ? 19.917 0.443 65.748 1.00 23.15 20 GLY C C 1
ATOM 2237 O O . GLY C 1 21 ? 19.571 -0.202 66.746 1.00 24.00 20 GLY C O 1
ATOM 2238 N N . ASP C 1 22 ? 19.511 1.690 65.503 1.00 21.50 21 ASP C N 1
ATOM 2239 C CA . ASP C 1 22 ? 18.617 2.426 66.372 1.00 22.40 21 ASP C CA 1
ATOM 2240 C C . ASP C 1 22 ? 17.238 2.426 65.727 1.00 20.61 21 ASP C C 1
ATOM 2241 O O . ASP C 1 22 ? 16.986 3.182 64.787 1.00 20.71 21 ASP C O 1
ATOM 2246 N N . PHE C 1 23 ? 16.369 1.568 66.256 1.00 19.57 22 PHE C N 1
ATOM 2247 C CA . PHE C 1 23 ? 14.979 1.437 65.820 1.00 19.06 22 PHE C CA 1
ATOM 2248 C C . PHE C 1 23 ? 13.998 2.271 66.666 1.00 20.34 22 PHE C C 1
ATOM 2249 O O . PHE C 1 23 ? 12.787 2.171 66.473 1.00 19.86 22 PHE C O 1
ATOM 2257 N N . SER C 1 24 ? 14.508 3.117 67.565 1.00 21.63 23 SER C N 1
ATOM 2258 C CA . SER C 1 24 ? 13.650 3.892 68.485 1.00 21.39 23 SER C CA 1
ATOM 2259 C C . SER C 1 24 ? 12.684 4.893 67.813 1.00 22.36 23 SER C C 1
ATOM 2260 O O . SER C 1 24 ? 11.648 5.220 68.396 1.00 24.42 23 SER C O 1
ATOM 2263 N N . GLN C 1 25 ? 13.009 5.365 66.607 1.00 21.22 24 GLN C N 1
ATOM 2264 C CA . GLN C 1 25 ? 12.130 6.258 65.853 1.00 21.38 24 GLN C CA 1
ATOM 2265 C C . GLN C 1 25 ? 11.063 5.544 65.054 1.00 19.38 24 GLN C C 1
ATOM 2266 O O . GLN C 1 25 ? 10.211 6.208 64.490 1.00 20.13 24 GLN C O 1
ATOM 2272 N N . VAL C 1 26 ? 11.092 4.211 64.994 1.00 15.94 25 VAL C N 1
ATOM 2273 C CA . VAL C 1 26 ? 10.130 3.491 64.194 1.00 16.32 25 VAL C CA 1
ATOM 2274 C C . VAL C 1 26 ? 8.809 3.313 64.951 1.00 16.58 25 VAL C C 1
ATOM 2275 O O . VAL C 1 26 ? 8.810 2.975 66.152 1.00 14.98 25 VAL C O 1
ATOM 2279 N N A GLN C 1 27 ? 7.691 3.589 64.265 0.50 16.82 26 GLN C N 1
ATOM 2280 N N B GLN C 1 27 ? 7.705 3.523 64.235 0.50 16.52 26 GLN C N 1
ATOM 2281 C CA A GLN C 1 27 ? 6.362 3.387 64.819 0.50 17.58 26 GLN C CA 1
ATOM 2282 C CA B GLN C 1 27 ? 6.377 3.367 64.770 0.50 16.71 26 GLN C CA 1
ATOM 2283 C C A GLN C 1 27 ? 5.977 1.929 64.601 0.50 17.14 26 GLN C C 1
ATOM 2284 C C B GLN C 1 27 ? 5.964 1.916 64.588 0.50 16.76 26 GLN C C 1
ATOM 2285 O O A GLN C 1 27 ? 5.717 1.521 63.468 0.50 16.76 26 GLN C O 1
ATOM 2286 O O B GLN C 1 27 ? 5.676 1.495 63.468 0.50 16.36 26 GLN C O 1
ATOM 2297 N N . PHE C 1 28 ? 5.992 1.149 65.682 1.00 16.50 27 PHE C N 1
ATOM 2298 C CA . PHE C 1 28 ? 5.593 -0.267 65.669 1.00 15.73 27 PHE C CA 1
ATOM 2299 C C . PHE C 1 28 ? 4.325 -0.427 66.462 1.00 16.25 27 PHE C C 1
ATOM 2300 O O . PHE C 1 28 ? 4.139 0.217 67.493 1.00 16.74 27 PHE C O 1
ATOM 2308 N N . SER C 1 29 ? 3.474 -1.340 66.000 1.00 17.03 28 SER C N 1
ATOM 2309 C CA . SER C 1 29 ? 2.287 -1.715 66.715 1.00 16.85 28 SER C CA 1
ATOM 2310 C C . SER C 1 29 ? 2.629 -2.647 67.886 1.00 16.34 28 SER C C 1
ATOM 2311 O O . SER C 1 29 ? 3.581 -3.437 67.807 1.00 16.48 28 SER C O 1
ATOM 2314 N N . CYS C 1 30 ? 1.819 -2.593 68.941 1.00 17.69 29 CYS C N 1
ATOM 2315 C CA . CYS C 1 30 ? 1.923 -3.544 70.065 1.00 18.48 29 CYS C CA 1
ATOM 2316 C C . CYS C 1 30 ? 1.671 -4.991 69.599 1.00 19.27 29 CYS C C 1
ATOM 2317 O O . CYS C 1 30 ? 2.018 -5.919 70.293 1.00 20.09 29 CYS C O 1
ATOM 2320 N N . ASN C 1 31 ? 1.018 -5.161 68.448 1.00 18.05 30 ASN C N 1
ATOM 2321 C CA . ASN C 1 31 ? 0.730 -6.469 67.847 1.00 18.18 30 ASN C CA 1
ATOM 2322 C C . ASN C 1 31 ? 1.725 -6.913 66.765 1.00 16.75 30 ASN C C 1
ATOM 2323 O O . ASN C 1 31 ? 1.445 -7.855 65.983 1.00 15.69 30 ASN C O 1
ATOM 2328 N N . LEU C 1 32 ? 2.887 -6.258 66.723 1.00 15.68 31 LEU C N 1
ATOM 2329 C CA . LEU C 1 32 ? 3.904 -6.542 65.704 1.00 14.42 31 LEU C CA 1
ATOM 2330 C C . LEU C 1 32 ? 4.264 -8.014 65.633 1.00 14.48 31 LEU C C 1
ATOM 2331 O O . LEU C 1 32 ? 4.503 -8.643 66.670 1.00 14.21 31 LEU C O 1
ATOM 2336 N N . GLU C 1 33 ? 4.292 -8.542 64.407 1.00 16.12 32 GLU C N 1
ATOM 2337 C CA . GLU C 1 33 ? 4.813 -9.870 64.113 1.00 18.45 32 GLU C CA 1
ATOM 2338 C C . GLU C 1 33 ? 5.738 -9.756 62.906 1.00 16.73 32 GLU C C 1
ATOM 2339 O O . GLU C 1 33 ? 5.551 -8.893 62.054 1.00 13.87 32 GLU C O 1
ATOM 2345 N N . PHE C 1 34 ? 6.749 -10.622 62.873 1.00 15.85 33 PHE C N 1
ATOM 2346 C CA . PHE C 1 34 ? 7.779 -10.646 61.851 1.00 15.97 33 PHE C CA 1
ATOM 2347 C C . PHE C 1 34 ? 7.994 -12.063 61.312 1.00 16.46 33 PHE C C 1
ATOM 2348 O O . PHE C 1 34 ? 8.287 -12.972 62.107 1.00 17.50 33 PHE C O 1
ATOM 2356 N N . LEU C 1 35 ? 7.892 -12.250 59.986 1.00 15.60 34 LEU C N 1
ATOM 2357 C CA A LEU C 1 35 ? 8.126 -13.562 59.387 0.50 16.60 34 LEU C CA 1
ATOM 2358 C CA B LEU C 1 35 ? 8.125 -13.570 59.372 0.50 16.24 34 LEU C CA 1
ATOM 2359 C C . LEU C 1 35 ? 9.598 -13.613 58.999 1.00 16.71 34 LEU C C 1
ATOM 2360 O O . LEU C 1 35 ? 10.012 -13.026 57.989 1.00 15.71 34 LEU C O 1
ATOM 2369 N N . SER C 1 36 ? 10.376 -14.307 59.837 1.00 17.72 35 SER C N 1
ATOM 2370 C CA . SER C 1 36 ? 11.816 -14.405 59.707 1.00 20.27 35 SER C CA 1
ATOM 2371 C C . SER C 1 36 ? 12.258 -15.393 58.646 1.00 19.73 35 SER C C 1
ATOM 2372 O O . SER C 1 36 ? 11.643 -16.435 58.522 1.00 20.54 35 SER C O 1
ATOM 2375 N N . PRO C 1 37 ? 13.332 -15.072 57.885 1.00 21.12 36 PRO C N 1
ATOM 2376 C CA . PRO C 1 37 ? 13.898 -16.060 56.957 1.00 22.75 36 PRO C CA 1
ATOM 2377 C C . PRO C 1 37 ? 14.577 -17.265 57.643 1.00 22.80 36 PRO C C 1
ATOM 2378 O O . PRO C 1 37 ? 14.822 -18.273 56.989 1.00 23.27 36 PRO C O 1
ATOM 2382 N N . ILE C 1 38 ? 14.850 -17.174 58.948 1.00 23.03 37 ILE C N 1
ATOM 2383 C CA . ILE C 1 38 ? 15.484 -18.273 59.714 1.00 24.67 37 ILE C CA 1
ATOM 2384 C C . ILE C 1 38 ? 14.554 -19.054 60.677 1.00 25.77 37 ILE C C 1
ATOM 2385 O O . ILE C 1 38 ? 15.045 -19.814 61.535 1.00 26.55 37 ILE C O 1
ATOM 2390 N N . SER C 1 39 ? 13.233 -18.897 60.534 1.00 25.89 38 SER C N 1
ATOM 2391 C CA . SER C 1 39 ? 12.258 -19.625 61.357 1.00 27.56 38 SER C CA 1
ATOM 2392 C C . SER C 1 39 ? 10.870 -19.716 60.720 1.00 29.06 38 SER C C 1
ATOM 2393 O O . SER C 1 39 ? 10.441 -18.798 60.023 1.00 27.04 38 SER C O 1
ATOM 2396 N N . GLY C 1 40 ? 10.178 -20.831 61.002 1.00 31.14 39 GLY C N 1
ATOM 2397 C CA . GLY C 1 40 ? 8.806 -21.055 60.542 1.00 31.31 39 GLY C CA 1
ATOM 2398 C C . GLY C 1 40 ? 7.812 -20.211 61.334 1.00 31.85 39 GLY C C 1
ATOM 2399 O O . GLY C 1 40 ? 6.867 -19.656 60.761 1.00 35.19 39 GLY C O 1
ATOM 2400 N N . ASN C 1 41 ? 8.052 -20.095 62.639 1.00 29.34 40 ASN C N 1
ATOM 2401 C CA . ASN C 1 41 ? 7.200 -19.335 63.550 1.00 27.82 40 ASN C CA 1
ATOM 2402 C C . ASN C 1 41 ? 7.577 -17.849 63.527 1.00 23.93 40 ASN C C 1
ATOM 2403 O O . ASN C 1 41 ? 8.752 -17.504 63.522 1.00 22.46 40 ASN C O 1
ATOM 2408 N N . THR C 1 42 ? 6.572 -16.982 63.528 1.00 21.48 41 THR C N 1
ATOM 2409 C CA . THR C 1 42 ? 6.798 -15.546 63.496 1.00 20.57 41 THR C CA 1
ATOM 2410 C C . THR C 1 42 ? 7.439 -15.080 64.804 1.00 19.00 41 THR C C 1
ATOM 2411 O O . THR C 1 42 ? 7.287 -15.740 65.834 1.00 20.28 41 THR C O 1
ATOM 2415 N N . LEU C 1 43 ? 8.238 -14.022 64.730 1.00 18.59 42 LEU C N 1
ATOM 2416 C CA . LEU C 1 43 ? 8.767 -13.368 65.923 1.00 18.85 42 LEU C CA 1
ATOM 2417 C C . LEU C 1 43 ? 7.607 -12.485 66.372 1.00 18.97 42 LEU C C 1
ATOM 2418 O O . LEU C 1 43 ? 6.901 -11.933 65.544 1.00 19.87 42 LEU C O 1
ATOM 2423 N N . LYS C 1 44 ? 7.432 -12.352 67.679 1.00 19.60 43 LYS C N 1
ATOM 2424 C CA . LYS C 1 44 ? 6.269 -11.674 68.243 1.00 19.45 43 LYS C CA 1
ATOM 2425 C C . LYS C 1 44 ? 6.650 -10.499 69.116 1.00 17.86 43 LYS C C 1
ATOM 2426 O O . LYS C 1 44 ? 7.336 -10.659 70.128 1.00 15.94 43 LYS C O 1
ATOM 2432 N N . GLY C 1 45 ? 6.217 -9.317 68.689 1.00 17.75 44 GLY C N 1
ATOM 2433 C CA . GLY C 1 45 ? 6.462 -8.084 69.408 1.00 17.93 44 GLY C CA 1
ATOM 2434 C C . GLY C 1 45 ? 7.851 -7.550 69.220 1.00 17.01 44 GLY C C 1
ATOM 2435 O O . GLY C 1 45 ? 8.757 -8.260 68.735 1.00 15.67 44 GLY C O 1
ATOM 2436 N N . THR C 1 46 ? 8.035 -6.280 69.593 1.00 15.48 45 THR C N 1
ATOM 2437 C CA . THR C 1 46 ? 9.367 -5.647 69.495 1.00 16.83 45 THR C CA 1
ATOM 2438 C C . THR C 1 46 ? 10.375 -6.372 70.388 1.00 15.15 45 THR C C 1
ATOM 2439 O O . THR C 1 46 ? 11.561 -6.394 70.071 1.00 16.66 45 THR C O 1
ATOM 2443 N N . GLU C 1 47 ? 9.909 -6.941 71.513 1.00 16.15 46 GLU C N 1
ATOM 2444 C CA . GLU C 1 47 ? 10.756 -7.734 72.408 1.00 17.25 46 GLU C CA 1
ATOM 2445 C C . GLU C 1 47 ? 11.483 -8.914 71.744 1.00 16.85 46 GLU C C 1
ATOM 2446 O O . GLU C 1 47 ? 12.573 -9.278 72.189 1.00 16.74 46 GLU C O 1
ATOM 2452 N N . GLU C 1 48 ? 10.870 -9.512 70.717 1.00 15.86 47 GLU C N 1
ATOM 2453 C CA . GLU C 1 48 ? 11.489 -10.593 69.944 1.00 17.71 47 GLU C CA 1
ATOM 2454 C C . GLU C 1 48 ? 12.097 -10.051 68.662 1.00 17.54 47 GLU C C 1
ATOM 2455 O O . GLU C 1 48 ? 13.206 -10.434 68.298 1.00 19.13 47 GLU C O 1
ATOM 2461 N N . VAL C 1 49 ? 11.402 -9.130 67.999 1.00 16.40 48 VAL C N 1
ATOM 2462 C CA . VAL C 1 49 ? 11.872 -8.590 66.714 1.00 15.49 48 VAL C CA 1
ATOM 2463 C C . VAL C 1 49 ? 13.136 -7.715 66.791 1.00 16.14 48 VAL C C 1
ATOM 2464 O O . VAL C 1 49 ? 14.065 -7.876 65.990 1.00 15.02 48 VAL C O 1
ATOM 2468 N N . ILE C 1 50 ? 13.186 -6.783 67.738 1.00 16.10 49 ILE C N 1
ATOM 2469 C CA . ILE C 1 50 ? 14.331 -5.825 67.785 1.00 15.62 49 ILE C CA 1
ATOM 2470 C C . ILE C 1 50 ? 15.688 -6.459 68.025 1.00 17.44 49 ILE C C 1
ATOM 2471 O O . ILE C 1 50 ? 16.649 -6.120 67.314 1.00 17.43 49 ILE C O 1
ATOM 2476 N N . PRO C 1 51 ? 15.789 -7.365 69.014 1.00 18.05 50 PRO C N 1
ATOM 2477 C CA . PRO C 1 51 ? 17.062 -8.058 69.190 1.00 19.47 50 PRO C CA 1
ATOM 2478 C C . PRO C 1 51 ? 17.533 -8.773 67.918 1.00 19.48 50 PRO C C 1
ATOM 2479 O O . PRO C 1 51 ? 18.716 -8.688 67.607 1.00 20.38 50 PRO C O 1
ATOM 2483 N N . PHE C 1 52 ? 16.615 -9.376 67.158 1.00 19.10 51 PHE C N 1
ATOM 2484 C CA . PHE C 1 52 ? 16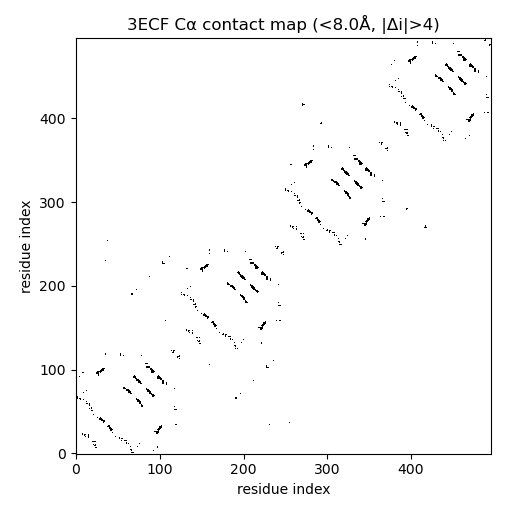.964 -10.020 65.908 1.00 18.66 51 PHE C CA 1
ATOM 2485 C C . PHE C 1 52 ? 17.488 -8.987 64.892 1.00 18.02 51 PHE C C 1
ATOM 2486 O O . PHE C 1 52 ? 18.584 -9.170 64.343 1.00 17.11 51 PHE C O 1
ATOM 2494 N N . LEU C 1 53 ? 16.752 -7.891 64.716 1.00 16.03 52 LEU C N 1
ATOM 2495 C CA . LEU C 1 53 ? 17.122 -6.846 63.750 1.00 17.37 52 LEU C CA 1
ATOM 2496 C C . LEU C 1 53 ? 18.434 -6.169 64.097 1.00 17.98 52 LEU C C 1
ATOM 2497 O O . LEU C 1 53 ? 19.244 -5.964 63.194 1.00 19.98 52 LEU C O 1
ATOM 2502 N N . LYS C 1 54 ? 18.648 -5.842 65.383 1.00 17.38 53 LYS C N 1
ATOM 2503 C CA A LYS C 1 54 ? 19.898 -5.203 65.849 0.50 18.69 53 LYS C CA 1
ATOM 2504 C CA B LYS C 1 54 ? 19.888 -5.177 65.800 0.50 18.53 53 LYS C CA 1
ATOM 2505 C C . LYS C 1 54 ? 21.115 -6.068 65.522 1.00 18.20 53 LYS C C 1
ATOM 2506 O O . LYS C 1 54 ? 22.151 -5.562 65.083 1.00 17.57 53 LYS C O 1
ATOM 2517 N N . GLY C 1 55 ? 20.964 -7.381 65.729 1.00 18.10 54 GLY C N 1
ATOM 2518 C CA . GLY C 1 55 ? 21.999 -8.356 65.450 1.00 18.02 54 GLY C CA 1
ATOM 2519 C C . GLY C 1 55 ? 22.336 -8.320 63.970 1.00 17.30 54 GLY C C 1
ATOM 2520 O O . GLY C 1 55 ? 23.504 -8.237 63.621 1.00 18.87 54 GLY C O 1
ATOM 2521 N N . VAL C 1 56 ? 21.321 -8.324 63.105 1.00 17.91 55 VAL C N 1
ATOM 2522 C CA . VAL C 1 56 ? 21.577 -8.230 61.665 1.00 17.53 55 VAL C CA 1
ATOM 2523 C C . VAL C 1 56 ? 22.264 -6.929 61.291 1.00 16.83 55 VAL C C 1
ATOM 2524 O O . VAL C 1 56 ? 23.166 -6.952 60.465 1.00 17.15 55 VAL C O 1
ATOM 2528 N N . THR C 1 57 ? 21.893 -5.813 61.919 1.00 17.30 56 THR C N 1
ATOM 2529 C CA . THR C 1 57 ? 22.492 -4.500 61.608 1.00 17.46 56 THR C CA 1
ATOM 2530 C C . THR C 1 57 ? 23.996 -4.437 61.866 1.00 18.20 56 THR C C 1
ATOM 2531 O O . THR C 1 57 ? 24.702 -3.643 61.230 1.00 17.37 56 THR C O 1
ATOM 2535 N N . THR C 1 58 ? 24.498 -5.281 62.784 1.00 18.07 57 THR C N 1
ATOM 2536 C CA . THR C 1 58 ? 25.949 -5.369 63.029 1.00 16.69 57 THR C CA 1
ATOM 2537 C C . THR C 1 58 ? 26.706 -5.869 61.788 1.00 17.50 57 THR C C 1
ATOM 2538 O O . THR C 1 58 ? 27.909 -5.622 61.683 1.00 18.65 57 THR C O 1
ATOM 2542 N N . ARG C 1 59 ? 26.002 -6.558 60.875 1.00 16.58 58 ARG C N 1
ATOM 2543 C CA . ARG C 1 59 ? 26.552 -7.071 59.631 1.00 16.72 58 ARG C CA 1
ATOM 2544 C C . ARG C 1 59 ? 26.066 -6.323 58.400 1.00 15.98 58 ARG C C 1
ATOM 2545 O O . ARG C 1 59 ? 26.221 -6.820 57.291 1.00 17.68 58 ARG C O 1
ATOM 2553 N N . VAL C 1 60 ? 25.560 -5.105 58.585 1.00 16.28 59 VAL C N 1
ATOM 2554 C CA . VAL C 1 60 ? 25.075 -4.257 57.516 1.00 16.10 59 VAL C CA 1
ATOM 2555 C C . VAL C 1 60 ? 25.960 -3.001 57.389 1.00 16.41 59 VAL C C 1
ATOM 2556 O O . VAL C 1 60 ? 26.201 -2.334 58.390 1.00 15.26 59 VAL C O 1
ATOM 2560 N N A ALA C 1 61 ? 26.404 -2.712 56.150 0.50 17.16 60 ALA C N 1
ATOM 2561 N N B ALA C 1 61 ? 26.431 -2.719 56.180 0.50 16.85 60 ALA C N 1
ATOM 2562 C CA A ALA C 1 61 ? 27.290 -1.595 55.783 0.50 17.87 60 ALA C CA 1
ATOM 2563 C CA B ALA C 1 61 ? 27.128 -1.498 55.891 0.50 17.37 60 ALA C CA 1
ATOM 2564 C C A ALA C 1 61 ? 26.587 -0.361 55.173 0.50 19.50 60 ALA C C 1
ATOM 2565 C C B ALA C 1 61 ? 26.056 -0.546 55.328 0.50 19.14 60 ALA C C 1
ATOM 2566 O O A ALA C 1 61 ? 26.815 0.736 55.672 0.50 21.98 60 ALA C O 1
ATOM 2567 O O B ALA C 1 61 ? 25.257 0.023 56.065 0.50 22.30 60 ALA C O 1
ATOM 2570 N N . GLU C 1 62 ? 25.900 -0.525 54.030 1.00 20.34 61 GLU C N 1
ATOM 2571 C CA . GLU C 1 62 ? 25.088 0.496 53.355 1.00 20.30 61 GLU C CA 1
ATOM 2572 C C . GLU C 1 62 ? 23.620 0.074 53.239 1.00 18.58 61 GLU C C 1
ATOM 2573 O O . GLU C 1 62 ? 23.318 -1.103 53.089 1.00 17.97 61 GLU C O 1
ATOM 2579 N N . VAL C 1 63 ? 22.722 1.054 53.290 1.00 15.50 62 VAL C N 1
ATOM 2580 C CA . VAL C 1 63 ? 21.283 0.820 53.033 1.00 14.50 62 VAL C CA 1
ATOM 2581 C C . VAL C 1 63 ? 20.874 1.742 51.903 1.00 15.63 62 VAL C C 1
ATOM 2582 O O . VAL C 1 63 ? 21.264 2.912 51.899 1.00 14.66 62 VAL C O 1
ATOM 2586 N N . ASN C 1 64 ? 20.083 1.231 50.954 1.00 14.71 63 ASN C N 1
ATOM 2587 C CA . ASN C 1 64 ? 19.551 2.040 49.861 1.00 15.04 63 ASN C CA 1
ATOM 2588 C C . ASN C 1 64 ? 18.059 1.755 49.683 1.00 16.69 63 ASN C C 1
ATOM 2589 O O . ASN C 1 64 ? 17.708 0.610 49.386 1.00 18.16 63 ASN C O 1
ATOM 2594 N N . ILE C 1 65 ? 17.206 2.766 49.861 1.00 15.50 64 ILE C N 1
ATOM 2595 C CA . ILE C 1 65 ? 15.761 2.601 49.664 1.00 16.16 64 ILE C CA 1
ATOM 2596 C C . ILE C 1 65 ? 15.446 2.912 48.199 1.00 16.42 64 ILE C C 1
ATOM 2597 O O . ILE C 1 65 ? 15.811 3.967 47.706 1.00 14.96 64 ILE C O 1
ATOM 2610 N N . SER C 1 67 ? 12.049 2.052 46.675 1.00 15.19 66 SER C N 1
ATOM 2611 C CA . SER C 1 67 ? 10.649 2.491 46.594 1.00 15.46 66 SER C CA 1
ATOM 2612 C C . SER C 1 67 ? 9.843 1.998 47.768 1.00 14.9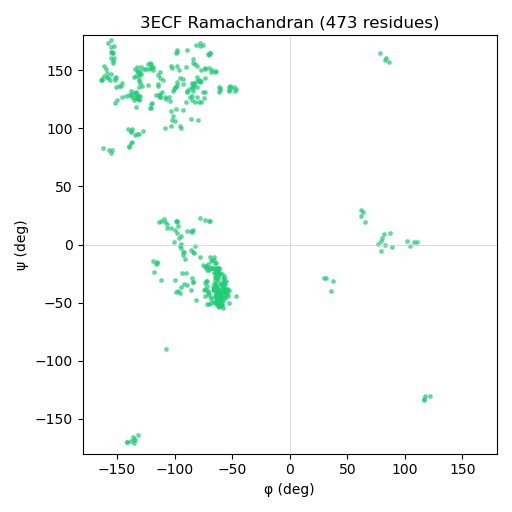2 66 SER C C 1
ATOM 2613 O O . SER C 1 67 ? 10.248 1.053 48.471 1.00 13.39 66 SER C O 1
ATOM 2616 N N . THR C 1 68 ? 8.719 2.665 48.001 1.00 15.91 67 THR C N 1
ATOM 2617 C CA . THR C 1 68 ? 7.727 2.229 48.994 1.00 14.38 67 THR C CA 1
ATOM 2618 C C . THR C 1 68 ? 6.350 2.361 48.365 1.00 13.37 67 THR C C 1
ATOM 2619 O O . THR C 1 68 ? 6.106 3.255 47.566 1.00 11.85 67 THR C O 1
ATOM 2623 N N . THR C 1 69 ? 5.462 1.432 48.700 1.00 13.80 68 THR C N 1
ATOM 2624 C CA . THR C 1 69 ? 4.123 1.374 48.126 1.00 13.96 68 THR C CA 1
ATOM 2625 C C . THR C 1 69 ? 3.178 1.115 49.274 1.00 14.79 68 THR C C 1
ATOM 2626 O O . THR C 1 69 ? 3.439 0.228 50.082 1.00 13.08 68 THR C O 1
ATOM 2630 N N . VAL C 1 70 ? 2.122 1.908 49.358 1.00 15.19 69 VAL C N 1
ATOM 2631 C CA . VAL C 1 70 ? 1.132 1.809 50.415 1.00 14.87 69 VAL C CA 1
ATOM 2632 C C . VAL C 1 70 ? -0.282 1.769 49.876 1.00 13.24 69 VAL C C 1
ATOM 2633 O O . VAL C 1 70 ? -0.661 2.618 49.085 1.00 13.86 69 VAL C O 1
ATOM 2637 N N . GLU C 1 71 ? -1.050 0.761 50.310 1.00 14.07 70 GLU C N 1
ATOM 2638 C CA . GLU C 1 71 ? -2.504 0.693 50.080 1.00 15.04 70 GLU C CA 1
ATOM 2639 C C . GLU C 1 71 ? -3.050 0.160 51.398 1.00 14.92 70 GLU C C 1
ATOM 2640 O O . GLU C 1 71 ? -3.237 -1.055 51.556 1.00 13.30 70 GLU C O 1
ATOM 2646 N N . TYR C 1 72 ? -3.273 1.090 52.334 1.00 13.57 71 TYR C N 1
ATOM 2647 C CA . TYR C 1 72 ? -3.616 0.754 53.734 1.00 14.44 71 TYR C CA 1
ATOM 2648 C C . TYR C 1 72 ? -4.724 -0.302 53.825 1.00 14.15 71 TYR C C 1
ATOM 2649 O O . TYR C 1 72 ? -5.792 -0.099 53.218 1.00 14.22 71 TYR C O 1
ATOM 2658 N N . PRO C 1 73 ? -4.534 -1.344 54.662 1.00 13.88 72 PRO C N 1
ATOM 2659 C CA . PRO C 1 73 ? -3.426 -1.640 55.597 1.00 14.93 72 PRO C CA 1
ATOM 2660 C C . PRO C 1 73 ? -2.223 -2.433 55.067 1.00 14.85 72 PRO C C 1
ATOM 2661 O O . PRO C 1 73 ? -1.397 -2.885 55.875 1.00 14.78 72 PRO C O 1
ATOM 2665 N N . ARG C 1 74 ? -2.107 -2.618 53.756 1.00 14.84 73 ARG C N 1
ATOM 2666 C CA . ARG C 1 74 ? -0.976 -3.312 53.182 1.00 15.09 73 ARG C CA 1
ATOM 2667 C C . ARG C 1 74 ? 0.042 -2.297 52.688 1.00 15.76 73 ARG C C 1
ATOM 2668 O O . ARG C 1 74 ? -0.287 -1.177 52.291 1.00 16.27 73 ARG C O 1
ATOM 2676 N N . ALA C 1 75 ? 1.285 -2.737 52.655 1.00 15.32 74 ALA C N 1
ATOM 2677 C CA . ALA C 1 75 ? 2.373 -1.936 52.092 1.00 15.29 74 ALA C CA 1
ATOM 2678 C C . ALA C 1 75 ? 3.486 -2.841 51.630 1.00 14.27 74 ALA C C 1
ATOM 2679 O O . ALA C 1 75 ? 3.552 -4.012 51.976 1.00 14.33 74 ALA C O 1
ATOM 2681 N N . SER C 1 76 ? 4.380 -2.283 50.848 1.00 14.22 75 SER C N 1
ATOM 2682 C CA . SER C 1 76 ? 5.553 -3.013 50.411 1.00 13.77 75 SER C CA 1
ATOM 2683 C C . SER C 1 76 ? 6.670 -2.043 50.145 1.00 13.82 75 SER C C 1
ATOM 2684 O O . SER C 1 76 ? 6.434 -0.844 50.002 1.00 15.87 75 SER C O 1
ATOM 2687 N N . GLY C 1 77 ? 7.894 -2.541 50.131 1.00 14.74 76 GLY C N 1
ATOM 2688 C CA . GLY C 1 77 ? 9.047 -1.691 49.845 1.00 14.81 76 GLY C CA 1
ATOM 2689 C C . GLY C 1 77 ? 10.189 -2.457 49.224 1.00 13.77 76 GLY C C 1
ATOM 2690 O O . GLY C 1 77 ? 10.411 -3.605 49.582 1.00 16.61 76 GLY C O 1
ATOM 2691 N N . VAL C 1 78 ? 10.858 -1.821 48.263 1.00 12.58 77 VAL C N 1
ATOM 2692 C CA . VAL C 1 78 ? 12.016 -2.382 47.559 1.00 13.82 77 VAL C CA 1
ATOM 2693 C C . VAL C 1 78 ? 13.203 -1.608 48.099 1.00 13.74 77 VAL C C 1
ATOM 2694 O O . VAL C 1 78 ? 13.204 -0.365 48.052 1.00 13.98 77 VAL C O 1
ATOM 2698 N N . TRP C 1 79 ? 14.182 -2.333 48.602 1.00 14.21 78 TRP C N 1
ATOM 2699 C CA . TRP C 1 79 ? 15.373 -1.759 49.207 1.00 13.77 78 TRP C CA 1
ATOM 2700 C C . TRP C 1 79 ? 16.563 -2.692 49.174 1.00 14.46 78 TRP C C 1
ATOM 2701 O O . TRP C 1 79 ? 16.443 -3.874 48.799 1.00 14.36 78 TRP C O 1
ATOM 2712 N N . GLN C 1 80 ? 17.719 -2.139 49.515 1.00 14.02 79 GLN C N 1
ATOM 2713 C CA . GLN C 1 80 ? 18.971 -2.883 49.461 1.00 15.03 79 GLN C CA 1
ATOM 2714 C C . GLN C 1 80 ? 19.828 -2.699 50.671 1.00 15.78 79 GLN C C 1
ATOM 2715 O O . GLN C 1 80 ? 19.834 -1.612 51.272 1.00 15.80 79 GLN C O 1
ATOM 2729 N N . ARG C 1 82 ? 23.985 -3.651 51.798 1.00 15.18 81 ARG C N 1
ATOM 2730 C CA . ARG C 1 82 ? 25.283 -4.204 51.513 1.00 15.19 81 ARG C CA 1
ATOM 2731 C C . ARG C 1 82 ? 25.761 -4.775 52.846 1.00 16.03 81 ARG C C 1
ATOM 2732 O O . ARG C 1 82 ? 25.765 -4.087 53.864 1.00 15.01 81 ARG C O 1
ATOM 2740 N N . THR C 1 83 ? 26.156 -6.044 52.834 1.00 17.60 82 THR C N 1
ATOM 2741 C CA . THR C 1 83 ? 26.729 -6.671 54.034 1.00 16.33 82 THR C CA 1
ATOM 2742 C C . THR C 1 83 ? 28.110 -6.087 54.333 1.00 15.44 82 THR C C 1
ATOM 2743 O O . THR C 1 83 ? 28.787 -5.504 53.450 1.00 16.13 82 THR C O 1
ATOM 2747 N N . THR C 1 84 ? 28.585 -6.299 55.559 1.00 15.23 83 THR C N 1
ATOM 2748 C CA . THR C 1 84 ? 29.945 -5.842 55.916 1.00 15.57 83 THR C CA 1
ATOM 2749 C C . THR C 1 84 ? 31.073 -6.573 55.150 1.00 16.43 83 THR C C 1
ATOM 2750 O O . THR C 1 84 ? 32.224 -6.113 55.218 1.00 15.15 83 THR C O 1
ATOM 2754 N N . LYS C 1 85 ? 30.755 -7.677 54.428 1.00 17.56 84 LYS C N 1
ATOM 2755 C CA . LYS C 1 85 ? 31.704 -8.376 53.519 1.00 16.42 84 LYS C CA 1
ATOM 2756 C C . LYS C 1 85 ? 31.624 -7.877 52.071 1.00 17.24 84 LYS C C 1
ATOM 2757 O O . LYS C 1 85 ? 32.473 -8.232 51.228 1.00 17.10 84 LYS C O 1
ATOM 2763 N N . GLY C 1 86 ? 30.629 -7.044 51.774 1.00 17.06 85 GLY C N 1
ATOM 2764 C CA . GLY C 1 86 ? 30.513 -6.402 50.461 1.00 16.92 85 GLY C CA 1
ATOM 2765 C C . GLY C 1 86 ? 29.421 -6.892 49.541 1.00 17.93 85 GLY C C 1
ATOM 2766 O O . GLY C 1 86 ? 29.306 -6.383 48.433 1.00 18.50 85 GLY C O 1
ATOM 2767 N N . THR C 1 87 ? 28.605 -7.845 49.984 1.00 17.28 86 THR C N 1
ATOM 2768 C CA . THR C 1 87 ? 27.538 -8.410 49.130 1.00 18.91 86 THR C CA 1
ATOM 2769 C C . THR C 1 87 ? 26.297 -7.553 49.189 1.00 16.61 86 THR C C 1
ATOM 2770 O O . THR C 1 87 ? 25.821 -7.278 50.267 1.00 15.90 86 THR C O 1
ATOM 2774 N N . LEU C 1 88 ? 25.761 -7.154 48.025 1.00 16.35 87 LEU C N 1
ATOM 2775 C CA . LEU C 1 88 ? 24.534 -6.381 47.983 1.00 16.04 87 LEU C CA 1
ATOM 2776 C C . LEU C 1 88 ? 23.298 -7.297 47.837 1.00 16.09 87 LEU C C 1
ATOM 2777 O O . LEU C 1 88 ? 23.143 -8.011 46.806 1.00 17.14 87 LEU C O 1
ATOM 2782 N N . TYR C 1 89 ? 22.447 -7.275 48.861 1.00 14.61 88 TYR C N 1
ATOM 2783 C CA . TYR C 1 89 ? 21.171 -7.978 48.850 1.00 15.72 88 TYR C CA 1
ATOM 2784 C C . TYR C 1 89 ? 20.095 -6.954 48.478 1.00 15.03 88 TYR C C 1
ATOM 2785 O O . TYR C 1 89 ? 20.150 -5.797 48.916 1.00 16.54 88 TYR C O 1
ATOM 2794 N N . THR C 1 90 ? 19.172 -7.364 47.611 1.00 15.77 89 THR C N 1
ATOM 2795 C CA . THR C 1 90 ? 18.007 -6.534 47.213 1.00 16.34 89 THR C CA 1
ATOM 2796 C C . THR C 1 90 ? 16.791 -7.248 47.776 1.00 16.75 89 THR C C 1
ATOM 2797 O O . THR C 1 90 ? 16.618 -8.448 47.542 1.00 15.18 89 THR C O 1
ATOM 2801 N N . LEU C 1 91 ? 15.978 -6.515 48.537 1.00 15.52 90 LEU C N 1
ATOM 2802 C CA . LEU C 1 91 ? 14.827 -7.059 49.221 1.00 14.40 90 LEU C CA 1
ATOM 2803 C C . LEU C 1 91 ? 13.541 -6.400 48.790 1.00 13.84 90 LEU C C 1
ATOM 2804 O O . LEU C 1 91 ? 13.548 -5.247 48.326 1.00 14.84 90 LEU C O 1
ATOM 2809 N N . HIS C 1 92 ? 12.470 -7.183 48.902 1.00 13.70 91 HIS C N 1
ATOM 2810 C CA . HIS C 1 92 ? 11.111 -6.763 48.673 1.00 13.39 91 HIS C CA 1
ATOM 2811 C C . HIS C 1 92 ? 10.331 -7.162 49.902 1.00 14.41 91 HIS C C 1
ATOM 2812 O O . HIS C 1 92 ? 9.904 -8.300 50.046 1.00 16.39 91 HIS C O 1
ATOM 2819 N N . ASN C 1 93 ? 10.150 -6.202 50.791 1.00 15.89 92 ASN C N 1
ATOM 2820 C CA . ASN C 1 93 ? 9.424 -6.416 52.026 1.00 16.20 92 ASN C CA 1
ATOM 2821 C C . ASN C 1 93 ? 7.925 -6.248 51.849 1.00 15.24 92 ASN C C 1
ATOM 2822 O O . ASN C 1 93 ? 7.458 -5.265 51.216 1.00 14.24 92 ASN C O 1
ATOM 2827 N N . PHE C 1 94 ? 7.187 -7.184 52.426 1.00 13.84 93 PHE C N 1
ATOM 2828 C CA . PHE C 1 94 ? 5.726 -7.110 52.531 1.00 12.49 93 PHE C CA 1
ATOM 2829 C C . PHE C 1 94 ? 5.449 -6.601 53.951 1.00 13.57 93 PHE C C 1
ATOM 2830 O O .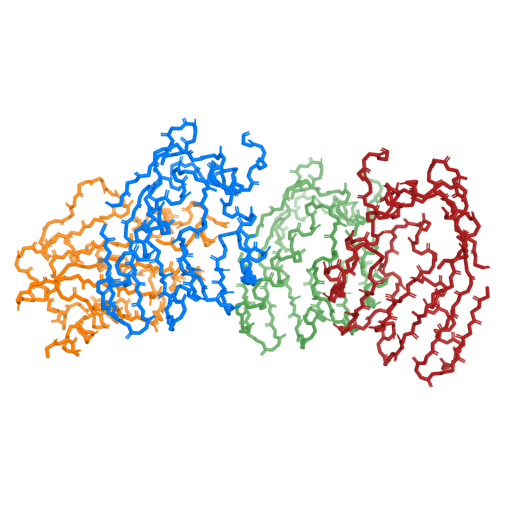 PHE C 1 94 ? 6.066 -7.064 54.922 1.00 16.21 93 PHE C O 1
ATOM 2838 N N . PHE C 1 95 ? 4.534 -5.653 54.076 1.00 13.28 94 PHE C N 1
ATOM 2839 C CA . PHE C 1 95 ? 4.149 -5.096 55.370 1.00 12.00 94 PHE C CA 1
ATOM 2840 C C . PHE C 1 95 ? 2.648 -5.027 55.541 1.00 13.29 94 PHE C C 1
ATOM 2841 O O . PHE C 1 95 ? 1.907 -4.901 54.572 1.00 13.50 94 PHE C O 1
ATOM 2849 N N . ARG C 1 96 ? 2.219 -5.094 56.798 1.00 12.61 95 ARG C N 1
ATOM 2850 C CA . ARG C 1 96 ? 0.872 -4.689 57.168 1.00 13.70 95 ARG C CA 1
ATOM 2851 C C . ARG C 1 96 ? 1.054 -3.550 58.151 1.00 14.37 95 ARG C C 1
ATOM 2852 O O . ARG C 1 96 ? 2.087 -3.473 58.870 1.00 15.06 95 ARG C O 1
ATOM 2860 N N . LEU C 1 97 ? 0.078 -2.660 58.139 1.00 15.80 96 LEU C N 1
ATOM 2861 C CA . LEU C 1 97 ? 0.057 -1.449 58.942 1.00 14.82 96 LEU C CA 1
ATOM 2862 C C . LEU C 1 97 ? -1.191 -1.365 59.789 1.00 14.68 96 LEU C C 1
ATOM 2863 O O . LEU C 1 97 ? -2.235 -1.883 59.399 1.00 14.74 96 LEU C O 1
ATOM 2868 N N . ASP C 1 98 ? -1.101 -0.705 60.931 1.00 15.24 97 ASP C N 1
ATOM 2869 C CA . ASP C 1 98 ? -2.318 -0.408 61.729 1.00 14.66 97 ASP C CA 1
ATOM 2870 C C . ASP C 1 98 ? -2.236 1.027 62.184 1.00 14.76 97 ASP C C 1
ATOM 2871 O O . ASP C 1 98 ? -1.344 1.741 61.730 1.00 15.31 97 ASP C O 1
ATOM 2876 N N . GLU C 1 99 ? -3.123 1.452 63.066 1.00 13.87 98 GLU C N 1
ATOM 2877 C CA . GLU C 1 99 ? -3.126 2.827 63.593 1.00 16.10 98 GLU C CA 1
ATOM 2878 C C . GLU C 1 99 ? -1.847 3.188 64.389 1.00 16.48 98 GLU C C 1
ATOM 2879 O O . GLU C 1 99 ? -1.549 4.368 64.590 1.00 17.81 98 GLU C O 1
ATOM 2881 N N . GLU C 1 100 ? -1.118 2.178 64.863 1.00 17.56 99 GLU C N 1
ATOM 2882 C CA . GLU C 1 100 ? 0.137 2.373 65.591 1.00 17.63 99 GLU C CA 1
ATOM 2883 C C . GLU C 1 100 ? 1.395 2.270 64.739 1.00 17.60 99 GLU C C 1
ATOM 2884 O O . GLU C 1 100 ? 2.474 2.421 65.270 1.00 18.31 99 GLU C O 1
ATOM 2890 N N . GLY C 1 101 ? 1.266 2.000 63.442 1.00 17.33 100 GLY C N 1
ATOM 2891 C CA . GLY C 1 101 ? 2.398 1.936 62.529 1.00 17.00 100 GLY C CA 1
ATOM 2892 C C . GLY C 1 101 ? 2.538 0.546 61.942 1.00 16.69 100 GLY C C 1
ATOM 2893 O O . GLY C 1 101 ? 1.565 -0.014 61.493 1.00 16.21 100 GLY C O 1
ATOM 2894 N N . ILE C 1 102 ? 3.743 -0.012 61.985 1.00 15.78 101 ILE C N 1
ATOM 2895 C CA . ILE C 1 102 ? 4.041 -1.315 61.380 1.00 15.81 101 ILE C CA 1
ATOM 2896 C C . ILE C 1 102 ? 3.585 -2.429 62.323 1.00 14.76 101 ILE C C 1
ATOM 2897 O O . ILE C 1 102 ? 3.940 -2.434 63.510 1.00 16.08 101 ILE C O 1
ATOM 2902 N N . VAL C 1 103 ? 2.773 -3.344 61.786 1.00 14.42 102 VAL C N 1
ATOM 2903 C CA . VAL C 1 103 ? 2.252 -4.501 62.536 1.00 14.29 102 VAL C CA 1
ATOM 2904 C C . VAL C 1 103 ? 2.672 -5.869 61.975 1.00 13.79 102 VAL C C 1
ATOM 2905 O O . VAL C 1 103 ? 2.558 -6.889 62.677 1.00 13.34 102 VAL C O 1
ATOM 2909 N N . TYR C 1 104 ? 3.187 -5.904 60.755 1.00 15.70 103 TYR C N 1
ATOM 2910 C CA . TYR C 1 104 ? 3.658 -7.148 60.144 1.00 16.78 103 TYR C CA 1
ATOM 2911 C C . TYR C 1 104 ? 4.773 -6.809 59.186 1.00 17.84 103 TYR C C 1
ATOM 2912 O O . TYR C 1 104 ? 4.685 -5.790 58.462 1.00 14.80 103 TYR C O 1
ATOM 2921 N N . VAL C 1 105 ? 5.841 -7.609 59.251 1.00 15.80 104 VAL C N 1
ATOM 2922 C CA . VAL C 1 105 ? 6.963 -7.482 58.346 1.00 13.95 104 VAL C CA 1
ATOM 2923 C C . VAL C 1 105 ? 7.326 -8.852 57.834 1.00 13.88 104 VAL C C 1
ATOM 2924 O O . VAL C 1 105 ? 7.499 -9.783 58.629 1.00 14.40 104 VAL C O 1
ATOM 2928 N N . TRP C 1 106 ? 7.469 -8.964 56.507 1.00 13.81 105 TRP C N 1
ATOM 2929 C CA . TRP C 1 106 ? 7.917 -10.190 55.862 1.00 14.09 105 TRP C CA 1
ATOM 2930 C C . TRP C 1 106 ? 8.938 -9.878 54.764 1.00 14.31 105 TRP C C 1
ATOM 2931 O O . TRP C 1 106 ? 8.541 -9.479 53.665 1.00 14.19 105 TRP C O 1
ATOM 2942 N N . PRO C 1 107 ? 10.248 -10.035 55.055 1.00 14.00 106 PRO C N 1
ATOM 2943 C CA . PRO C 1 107 ? 11.196 -9.778 53.977 1.00 16.84 106 PRO C CA 1
ATOM 2944 C C . PRO C 1 107 ? 11.382 -10.938 53.013 1.00 17.20 106 PRO C C 1
ATOM 2945 O O . PRO C 1 107 ? 11.517 -12.089 53.439 1.00 18.05 106 PRO C O 1
ATOM 2957 N N . PHE C 1 109 ? 13.481 -11.708 48.981 1.00 15.38 108 PHE C N 1
ATOM 2958 C CA . PHE C 1 109 ? 14.749 -11.363 48.335 1.00 16.05 108 PHE C CA 1
ATOM 2959 C C . PHE C 1 109 ? 14.821 -11.530 46.845 1.00 15.50 108 PHE C C 1
ATOM 2960 O O . PHE C 1 109 ? 14.303 -12.507 46.300 1.00 14.24 108 PHE C O 1
ATOM 2968 N N . ASP C 1 110 ? 15.521 -10.606 46.186 1.00 15.04 109 ASP C N 1
ATOM 2969 C CA . ASP C 1 110 ? 15.871 -10.835 44.795 1.00 14.26 109 ASP C CA 1
ATOM 2970 C C . ASP C 1 110 ? 16.749 -12.101 44.834 1.00 13.45 109 ASP C C 1
ATOM 2971 O O . ASP C 1 110 ? 17.650 -12.190 45.682 1.00 13.86 109 ASP C O 1
ATOM 2976 N N . PRO C 1 111 ? 16.523 -13.058 43.921 1.00 14.02 110 PRO C N 1
ATOM 2977 C CA . PRO C 1 111 ? 17.261 -14.311 43.964 1.00 16.30 110 PRO C CA 1
ATOM 2978 C C . PRO C 1 111 ? 18.706 -14.336 43.504 1.00 17.79 110 PRO C C 1
ATOM 2979 O O . PRO C 1 111 ? 19.385 -15.280 43.879 1.00 18.58 110 PRO C O 1
ATOM 2983 N N . LYS C 1 112 ? 19.169 -13.334 42.745 1.00 19.43 111 LYS C N 1
ATOM 2984 C CA . LYS C 1 112 ? 20.511 -13.348 42.135 1.00 20.14 111 LYS C CA 1
ATOM 2985 C C . LYS C 1 112 ? 21.637 -13.501 43.149 1.00 21.97 111 LYS C C 1
ATOM 2986 O O . LYS C 1 112 ? 22.418 -14.464 43.049 1.00 21.18 111 LYS C O 1
ATOM 2992 N N . ALA C 1 113 ? 21.670 -12.611 44.146 1.00 21.20 112 ALA C N 1
ATOM 2993 C CA . ALA C 1 113 ? 22.693 -12.674 45.201 1.00 23.48 112 ALA C CA 1
ATOM 2994 C C . ALA C 1 113 ? 22.592 -13.925 46.056 1.00 25.86 112 ALA C C 1
ATOM 2995 O O . ALA C 1 113 ? 23.625 -14.433 46.504 1.00 27.62 112 ALA C O 1
ATOM 2997 N N . VAL C 1 114 ? 21.376 -14.421 46.273 1.00 27.66 113 VAL C N 1
ATOM 2998 C CA . VAL C 1 114 ? 21.136 -15.636 47.076 1.00 28.01 113 VAL C CA 1
ATOM 2999 C C . VAL C 1 114 ? 21.679 -16.855 46.300 1.00 29.79 113 VAL C C 1
ATOM 3000 O O . VAL C 1 114 ? 22.451 -17.628 46.849 1.00 28.32 113 VAL C O 1
ATOM 3012 N N . GLU C 1 116 ? 23.913 -16.886 43.844 1.00 34.01 115 GLU C N 1
ATOM 3013 C CA . GLU C 1 116 ? 25.377 -16.793 43.693 1.00 36.05 115 GLU C CA 1
ATOM 3014 C C . GLU C 1 116 ? 26.138 -17.480 44.836 1.00 33.86 115 GLU C C 1
ATOM 3015 O O . GLU C 1 116 ? 27.157 -18.111 44.606 1.00 34.48 115 GLU C O 1
ATOM 3021 N N . ASN C 1 117 ? 25.644 -17.330 46.062 1.00 32.43 116 ASN C N 1
ATOM 3022 C CA . ASN C 1 117 ? 26.327 -17.844 47.250 1.00 29.98 116 ASN C CA 1
ATOM 3023 C C . ASN C 1 117 ? 25.317 -18.080 48.393 1.00 28.10 116 ASN C C 1
ATOM 3024 O O . ASN C 1 117 ? 25.224 -17.275 49.318 1.00 25.70 116 ASN C O 1
ATOM 3029 N N . PRO C 1 118 ? 24.569 -19.202 48.334 1.00 28.86 117 PRO C N 1
ATOM 3030 C CA . PRO C 1 118 ? 23.525 -19.527 49.318 1.00 29.08 117 PRO C CA 1
ATOM 3031 C C . PRO C 1 118 ? 23.950 -19.622 50.778 1.00 28.34 117 PRO C C 1
ATOM 3032 O O . PRO C 1 118 ? 23.191 -19.210 51.658 1.00 28.30 117 PRO C O 1
ATOM 3036 N N . ASP C 1 119 ? 25.133 -20.192 51.032 1.00 28.51 118 ASP C N 1
ATOM 3037 C CA . ASP C 1 119 ? 25.672 -20.310 52.405 1.00 27.81 118 ASP C CA 1
ATOM 3038 C C . ASP C 1 119 ? 25.877 -18.918 53.017 1.00 25.99 118 ASP C C 1
ATOM 3039 O O . ASP C 1 119 ? 25.550 -18.697 54.182 1.00 24.05 118 ASP C O 1
ATOM 3044 N N . ALA C 1 120 ? 26.393 -17.985 52.213 1.00 24.66 119 ALA C N 1
ATOM 3045 C CA . ALA C 1 120 ? 26.592 -16.599 52.653 1.00 24.07 119 ALA C CA 1
ATOM 3046 C C . ALA C 1 120 ? 25.332 -15.948 53.222 1.00 23.69 119 ALA C C 1
ATOM 3047 O O . ALA C 1 120 ? 25.425 -15.241 54.215 1.00 23.42 119 ALA C O 1
ATOM 3049 N N . LEU C 1 121 ? 24.158 -16.201 52.618 1.00 22.89 120 LEU C N 1
ATOM 3050 C CA . LEU C 1 121 ? 22.913 -15.613 53.114 1.00 22.63 120 LEU C CA 1
ATOM 3051 C C . LEU C 1 121 ? 22.622 -16.080 54.525 1.00 22.59 120 LEU C C 1
ATOM 3052 O O . LEU C 1 121 ? 22.392 -15.260 55.402 1.00 21.62 120 LEU C O 1
ATOM 3057 N N . ILE C 1 122 ? 22.626 -17.400 54.742 1.00 23.91 121 ILE C N 1
ATOM 3058 C CA . ILE C 1 122 ? 22.370 -17.929 56.091 1.00 24.35 121 ILE C CA 1
ATOM 3059 C C . ILE C 1 122 ? 23.436 -17.444 57.087 1.00 23.20 121 ILE C C 1
ATOM 3060 O O . ILE C 1 122 ? 23.094 -17.064 58.208 1.00 22.73 121 ILE C O 1
ATOM 3065 N N . GLN C 1 123 ? 24.701 -17.388 56.661 1.00 22.73 122 GLN C N 1
ATOM 3066 C CA . GLN C 1 123 ? 25.766 -16.851 57.546 1.00 22.67 122 GLN C CA 1
ATOM 3067 C C . GLN C 1 123 ? 25.511 -15.374 57.930 1.00 21.47 122 GLN C C 1
ATOM 3068 O O . GLN C 1 123 ? 25.707 -14.990 59.085 1.00 22.23 122 GLN C O 1
ATOM 3074 N N . TRP C 1 124 ? 25.060 -14.558 56.975 1.00 19.73 123 TRP C N 1
ATOM 3075 C CA . TRP C 1 124 ? 24.725 -13.157 57.256 1.00 19.83 123 TRP C CA 1
ATOM 3076 C C . TRP C 1 124 ? 23.453 -13.036 58.106 1.00 20.07 123 TRP C C 1
ATOM 3077 O O . TRP C 1 124 ? 23.383 -12.192 58.970 1.00 18.71 123 TRP C O 1
ATOM 3088 N N . LEU C 1 125 ? 22.439 -13.844 57.825 1.00 22.44 124 LEU C N 1
ATOM 3089 C CA . LEU C 1 125 ? 21.200 -13.814 58.638 1.00 23.41 124 LEU C CA 1
ATOM 3090 C C . LEU C 1 125 ? 21.415 -14.234 60.110 1.00 24.87 124 LEU C C 1
ATOM 3091 O O . LEU C 1 125 ? 21.023 -13.511 61.043 1.00 26.68 124 LEU C O 1
ATOM 3096 N N . THR C 1 126 ? 22.073 -15.382 60.299 1.00 25.66 125 THR C N 1
ATOM 3097 C CA . THR C 1 126 ? 22.298 -15.957 61.627 1.00 25.95 125 THR C CA 1
ATOM 3098 C C . THR C 1 126 ? 23.512 -15.391 62.348 1.00 25.56 125 THR C C 1
ATOM 3099 O O . THR C 1 126 ? 23.514 -15.318 63.574 1.00 24.71 125 THR C O 1
ATOM 3103 N N . GLY C 1 127 ? 24.546 -15.010 61.590 1.00 24.45 126 GLY C N 1
ATOM 3104 C CA . GLY C 1 127 ? 25.827 -14.588 62.164 1.00 24.65 126 GLY C CA 1
ATOM 3105 C C . GLY C 1 127 ? 26.744 -15.775 62.520 1.00 24.17 126 GLY C C 1
ATOM 3106 O O . GLY C 1 127 ? 27.873 -15.565 62.945 1.00 23.63 126 GLY C O 1
ATOM 3107 N N . LYS C 1 128 ? 26.289 -17.010 62.283 1.00 24.05 127 LYS C N 1
ATOM 3108 C CA . LYS C 1 128 ? 27.021 -18.212 62.613 1.00 23.86 127 LYS C CA 1
ATOM 3109 C C . LYS C 1 128 ? 27.947 -18.466 61.441 1.00 23.16 127 LYS C C 1
ATOM 3110 O O . LYS C 1 128 ? 27.498 -18.542 60.308 1.00 23.91 127 LYS C O 1
ATOM 3112 N N . ASP C 1 129 ? 29.241 -18.563 61.725 1.00 22.77 128 ASP C N 1
ATOM 3113 C CA . ASP C 1 129 ? 30.290 -18.736 60.726 1.00 22.91 128 ASP C CA 1
ATOM 3114 C C . ASP C 1 129 ? 30.413 -17.541 59.759 1.00 22.64 128 ASP C C 1
ATOM 3115 O O . ASP C 1 129 ? 30.865 -17.703 58.640 1.00 23.62 128 ASP C O 1
ATOM 3120 N N . TYR C 1 130 ? 30.051 -16.349 60.227 1.00 22.38 129 TYR C N 1
ATOM 3121 C CA . TYR C 1 130 ? 30.148 -15.126 59.438 1.00 22.20 129 TYR C CA 1
ATOM 3122 C C . TYR C 1 130 ? 31.543 -14.570 59.668 1.00 24.78 129 TYR C C 1
ATOM 3123 O O . TYR C 1 130 ? 31.988 -14.366 60.811 1.00 26.18 129 TYR C O 1
ATOM 3133 N N . ALA D 1 3 ? -2.323 -10.856 85.860 1.00 37.34 2 ALA D N 1
ATOM 3134 C CA . ALA D 1 3 ? -2.724 -9.457 85.520 1.00 35.41 2 ALA D CA 1
ATOM 3135 C C . ALA D 1 3 ? -1.831 -8.499 86.306 1.00 34.62 2 ALA D C 1
ATOM 3136 O O . ALA D 1 3 ? -1.034 -7.767 85.710 1.00 34.67 2 ALA D O 1
ATOM 3138 N N . THR D 1 4 ? -1.936 -8.538 87.638 1.00 32.12 3 THR D N 1
ATOM 3139 C CA . THR D 1 4 ? -1.073 -7.695 88.515 1.00 30.24 3 THR D CA 1
ATOM 3140 C C . THR D 1 4 ? 0.414 -8.037 88.355 1.00 25.32 3 THR D C 1
ATOM 3141 O O . THR D 1 4 ? 1.228 -7.123 88.202 1.00 21.72 3 THR D O 1
ATOM 3145 N N . GLU D 1 5 ? 0.746 -9.332 88.315 1.00 22.49 4 GLU D N 1
ATOM 3146 C CA . GLU D 1 5 ? 2.142 -9.737 88.099 1.00 21.84 4 GLU D CA 1
ATOM 3147 C C . GLU D 1 5 ? 2.696 -9.215 86.776 1.00 21.27 4 GLU D C 1
ATOM 3148 O O . GLU D 1 5 ? 3.843 -8.787 86.745 1.00 21.05 4 GLU D O 1
ATOM 3154 N N . LYS D 1 6 ? 1.883 -9.253 85.705 1.00 21.43 5 LYS D N 1
ATOM 3155 C CA . LYS D 1 6 ? 2.224 -8.682 84.393 1.00 21.59 5 LYS D CA 1
ATOM 3156 C C . LYS D 1 6 ? 2.794 -7.268 84.574 1.00 19.86 5 LYS D C 1
ATOM 3157 O O . LYS D 1 6 ? 3.817 -6.945 83.993 1.00 19.07 5 LYS D O 1
ATOM 3163 N N . TYR D 1 7 ? 2.169 -6.458 85.430 1.00 19.47 6 TYR D N 1
ATOM 3164 C CA . TYR D 1 7 ? 2.620 -5.072 85.672 1.00 19.90 6 TYR D CA 1
ATOM 3165 C C . TYR D 1 7 ? 3.903 -4.963 86.503 1.00 18.63 6 TYR D C 1
ATOM 3166 O O . TYR D 1 7 ? 4.757 -4.139 86.192 1.00 17.70 6 TYR D O 1
ATOM 3175 N N . HIS D 1 8 ? 4.067 -5.822 87.509 1.00 17.29 7 HIS D N 1
ATOM 3176 C CA . HIS D 1 8 ? 5.334 -5.883 88.258 1.00 15.18 7 HIS D CA 1
ATOM 3177 C C . HIS D 1 8 ? 6.482 -6.217 87.316 1.00 16.58 7 HIS D C 1
ATOM 3178 O O . HIS D 1 8 ? 7.536 -5.585 87.409 1.00 14.45 7 HIS D O 1
ATOM 3185 N N . GLU D 1 9 ? 6.245 -7.179 86.407 1.00 17.71 8 GLU D N 1
ATOM 3186 C CA . GLU D 1 9 ? 7.246 -7.594 85.420 1.00 19.13 8 GLU D CA 1
ATOM 3187 C C . GLU D 1 9 ? 7.595 -6.461 84.457 1.00 17.93 8 GLU D C 1
ATOM 3188 O O . GLU D 1 9 ? 8.750 -6.304 84.111 1.00 16.44 8 GLU D O 1
ATOM 3194 N N . ILE D 1 10 ? 6.590 -5.712 84.006 1.00 17.20 9 ILE D N 1
ATOM 3195 C CA . ILE D 1 10 ? 6.830 -4.576 83.083 1.00 17.37 9 ILE D CA 1
ATOM 3196 C C . ILE D 1 10 ? 7.734 -3.532 83.743 1.00 16.88 9 ILE D C 1
ATOM 3197 O O . ILE D 1 10 ? 8.682 -3.037 83.120 1.00 17.28 9 ILE D O 1
ATOM 3202 N N . LEU D 1 11 ? 7.454 -3.214 85.006 1.00 17.30 10 LEU D N 1
ATOM 3203 C CA . LEU D 1 11 ? 8.258 -2.249 85.775 1.00 17.04 10 LEU D CA 1
ATOM 3204 C C . LEU D 1 11 ? 9.695 -2.731 85.914 1.00 18.35 10 LEU D C 1
ATOM 3205 O O . LEU D 1 11 ? 10.640 -1.945 85.748 1.00 17.33 10 LEU D O 1
ATOM 3210 N N . LYS D 1 12 ? 9.863 -4.024 86.192 1.00 17.57 11 LYS D N 1
ATOM 3211 C CA . LYS D 1 12 ? 11.191 -4.576 86.358 1.00 20.88 11 LYS D CA 1
ATOM 3212 C C . LYS D 1 12 ? 11.992 -4.473 85.053 1.00 18.97 11 LYS D C 1
ATOM 3213 O O . LYS D 1 12 ? 13.137 -4.086 85.077 1.00 19.19 11 LYS D O 1
ATOM 3219 N N . LYS D 1 13 ? 11.349 -4.776 83.940 1.00 18.01 12 LYS D N 1
ATOM 3220 C CA . LYS D 1 13 ? 11.980 -4.682 82.634 1.00 18.49 12 LYS D CA 1
ATOM 3221 C C . LYS D 1 13 ? 12.354 -3.251 82.261 1.00 18.28 12 LYS D C 1
ATOM 3222 O O . LYS D 1 13 ? 13.382 -3.053 81.590 1.00 17.89 12 LYS D O 1
ATOM 3228 N N . TYR D 1 14 ? 11.532 -2.285 82.686 1.00 16.67 13 TYR D N 1
ATOM 3229 C CA . TYR D 1 14 ? 11.821 -0.860 82.504 1.00 16.27 13 TYR D CA 1
ATOM 3230 C C . TYR D 1 14 ? 13.145 -0.530 83.238 1.00 16.31 13 TYR D C 1
ATOM 3231 O O . TYR D 1 14 ? 14.072 0.028 82.653 1.00 15.08 13 TYR D O 1
ATOM 3240 N N . PHE D 1 15 ? 13.236 -0.911 84.503 1.00 16.07 14 PHE D N 1
ATOM 3241 C CA . PHE D 1 15 ? 14.425 -0.609 85.298 1.00 15.63 14 PHE D CA 1
ATOM 3242 C C . PHE D 1 15 ? 15.673 -1.300 84.759 1.00 16.95 14 PHE D C 1
ATOM 3243 O O . PHE D 1 15 ? 16.701 -0.664 84.658 1.00 16.50 14 PHE D O 1
ATOM 3251 N N . LEU D 1 16 ? 15.555 -2.570 84.384 1.00 18.50 15 LEU D N 1
ATOM 3252 C CA . LEU D 1 16 ? 16.699 -3.348 83.872 1.00 17.43 15 LEU D CA 1
ATOM 3253 C C . LEU D 1 16 ? 17.216 -2.891 82.521 1.00 17.29 15 LEU D C 1
ATOM 3254 O O . LEU D 1 16 ? 18.396 -3.151 82.198 1.00 16.64 15 LEU D O 1
ATOM 3259 N N . SER D 1 17 ? 16.381 -2.173 81.766 1.00 17.62 16 SER D N 1
ATOM 3260 C CA . SER D 1 17 ? 16.798 -1.562 80.483 1.00 18.08 16 SER D CA 1
ATOM 3261 C C . SER D 1 17 ? 17.924 -0.523 80.651 1.00 17.97 16 SER D C 1
ATOM 3262 O O . SER D 1 17 ? 18.724 -0.321 79.739 1.00 19.00 16 SER D O 1
ATOM 3265 N N . PHE D 1 18 ? 18.013 0.103 81.819 1.00 18.68 17 PHE D N 1
ATOM 3266 C CA . PHE D 1 18 ? 19.099 1.055 82.096 1.00 19.36 17 PHE D CA 1
ATOM 3267 C C . PHE D 1 18 ? 20.474 0.369 82.292 1.00 19.57 17 PHE D C 1
ATOM 3268 O O . PHE D 1 18 ? 21.484 1.048 82.168 1.00 19.21 17 PHE D O 1
ATOM 3276 N N . GLU D 1 19 ? 20.503 -0.942 82.580 1.00 20.02 18 GLU D N 1
ATOM 3277 C CA . GLU D 1 19 ? 21.756 -1.716 82.637 1.00 23.47 18 GLU D CA 1
ATOM 3278 C C . GLU D 1 19 ? 22.202 -2.128 81.237 1.00 24.91 18 GLU D C 1
ATOM 3279 O O . GLU D 1 19 ? 23.383 -2.068 80.898 1.00 24.93 18 GLU D O 1
ATOM 3285 N N . THR D 1 20 ? 21.236 -2.658 80.488 1.00 27.61 19 THR D N 1
ATOM 3286 C CA . THR D 1 20 ? 21.448 -3.266 79.172 1.00 29.70 19 THR D CA 1
ATOM 3287 C C . THR D 1 20 ? 21.463 -2.259 78.052 1.00 29.69 19 THR D C 1
ATOM 3288 O O . THR D 1 20 ? 22.156 -2.462 77.072 1.00 32.08 19 THR D O 1
ATOM 3292 N N . GLY D 1 21 ? 20.685 -1.185 78.190 1.00 28.54 20 GLY D N 1
ATOM 3293 C CA . GLY D 1 21 ? 20.491 -0.189 77.135 1.00 27.16 20 GLY D CA 1
ATOM 3294 C C . GLY D 1 21 ? 19.472 -0.611 76.073 1.00 26.59 20 GLY D C 1
ATOM 3295 O O . GLY D 1 21 ? 19.285 0.116 75.090 1.00 25.65 20 GLY D O 1
ATOM 3296 N N . ASP D 1 22 ? 18.799 -1.756 76.266 1.00 26.84 21 ASP D N 1
ATOM 3297 C CA . ASP D 1 22 ? 17.817 -2.263 75.299 1.00 25.99 21 ASP D CA 1
ATOM 3298 C C . ASP D 1 22 ? 16.418 -2.104 75.864 1.00 23.22 21 ASP D C 1
ATOM 3299 O O . ASP D 1 22 ? 15.988 -2.934 76.654 1.00 25.32 21 ASP D O 1
ATOM 3304 N N . PHE D 1 23 ? 15.723 -1.060 75.425 1.00 19.31 22 PHE D N 1
ATOM 3305 C CA . PHE D 1 23 ? 14.331 -0.799 75.814 1.00 18.52 22 PHE D CA 1
ATOM 3306 C C . PHE D 1 23 ? 13.264 -1.576 75.020 1.00 19.52 22 PHE D C 1
ATOM 3307 O O . PHE D 1 23 ? 12.068 -1.441 75.313 1.00 18.70 22 PHE D O 1
ATOM 3315 N N . SER D 1 24 ? 13.679 -2.398 74.041 1.00 19.72 23 SER D N 1
ATOM 3316 C CA . SER D 1 24 ? 12.749 -3.255 73.277 1.00 19.54 23 SER D CA 1
ATOM 3317 C C . SER D 1 24 ? 11.973 -4.275 74.131 1.00 19.83 23 SER D C 1
ATOM 3318 O O . SER D 1 24 ? 10.890 -4.707 73.750 1.00 20.05 23 SER D O 1
ATOM 3321 N N . GLN D 1 25 ? 12.527 -4.633 75.287 1.00 18.94 24 GLN D N 1
ATOM 3322 C CA . GLN D 1 25 ? 11.891 -5.574 76.201 1.00 17.88 24 GLN D CA 1
ATOM 3323 C C . GLN D 1 25 ? 10.771 -4.969 77.036 1.00 18.19 24 GL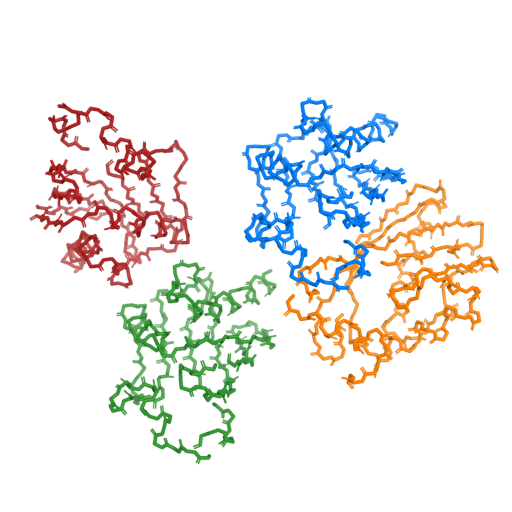N D C 1
ATOM 3324 O O . GLN D 1 25 ? 10.043 -5.730 77.671 1.00 19.44 24 GLN D O 1
ATOM 3330 N N . VAL D 1 26 ? 10.623 -3.635 77.030 1.00 15.59 25 VAL D N 1
ATOM 3331 C CA . VAL D 1 26 ? 9.605 -2.939 77.813 1.00 15.92 25 VAL D CA 1
ATOM 3332 C C . VAL D 1 26 ? 8.312 -2.799 77.012 1.00 16.13 25 VAL D C 1
ATOM 3333 O O . VAL D 1 26 ? 8.351 -2.389 75.870 1.00 15.51 25 VAL D O 1
ATOM 3337 N N . GLN D 1 27 ? 7.166 -3.149 77.614 1.00 17.34 26 GLN D N 1
ATOM 3338 C CA . GLN D 1 27 ? 5.872 -2.877 77.002 1.00 18.72 26 GLN D CA 1
ATOM 3339 C C . GLN D 1 27 ? 5.514 -1.409 77.255 1.00 16.93 26 GLN D C 1
ATOM 3340 O O . GLN D 1 27 ? 5.233 -1.018 78.393 1.00 18.57 26 GLN D O 1
ATOM 3346 N N . PHE D 1 28 ? 5.590 -0.593 76.211 1.00 16.77 27 PHE D N 1
ATOM 3347 C CA . PHE D 1 28 ? 5.209 0.817 76.257 1.00 16.35 27 PHE D CA 1
ATOM 3348 C C . PHE D 1 28 ? 3.938 1.009 75.435 1.00 17.46 27 PHE D C 1
ATOM 3349 O O . PHE D 1 28 ? 3.790 0.421 74.370 1.00 16.44 27 PHE D O 1
ATOM 3357 N N . SER D 1 29 ? 3.049 1.860 75.938 1.00 17.99 28 SER D N 1
ATOM 3358 C CA . SER D 1 29 ? 1.848 2.278 75.241 1.00 18.20 28 SER D CA 1
ATOM 3359 C C . SER D 1 29 ? 2.192 3.244 74.114 1.00 18.78 28 SER D C 1
ATOM 3360 O O . SER D 1 29 ? 3.138 4.029 74.233 1.00 18.26 28 SER D O 1
ATOM 3363 N N . CYS D 1 30 ? 1.360 3.246 73.076 1.00 18.62 29 CYS D N 1
ATOM 3364 C CA . CYS D 1 30 ? 1.484 4.205 71.985 1.00 20.03 29 CYS D CA 1
ATOM 3365 C C . CYS D 1 30 ? 1.273 5.654 72.467 1.00 20.22 29 CYS D C 1
ATOM 3366 O O . CYS D 1 30 ? 1.754 6.582 71.816 1.00 19.64 29 CYS D O 1
ATOM 3369 N N . ASN D 1 31 ? 0.599 5.836 73.615 1.00 18.89 30 ASN D N 1
ATOM 3370 C CA . ASN D 1 31 ? 0.347 7.154 74.212 1.00 19.15 30 ASN D CA 1
ATOM 3371 C C . ASN D 1 31 ? 1.336 7.538 75.317 1.00 18.29 30 ASN D C 1
ATOM 3372 O O . ASN D 1 31 ? 1.058 8.426 76.099 1.00 17.97 30 ASN D O 1
ATOM 3377 N N . LEU D 1 32 ? 2.503 6.893 75.337 1.00 15.30 31 LEU D N 1
ATOM 3378 C CA . LEU D 1 32 ? 3.530 7.130 76.352 1.00 15.37 31 LEU D CA 1
ATOM 3379 C C . LEU D 1 32 ? 3.894 8.612 76.494 1.00 16.44 31 LEU D C 1
ATOM 3380 O O . LEU D 1 32 ? 4.095 9.324 75.486 1.00 17.83 31 LEU D O 1
ATOM 3385 N N . GLU D 1 33 ? 3.942 9.072 77.741 1.00 15.81 32 GLU D N 1
ATOM 3386 C CA . GLU D 1 33 ? 4.490 10.383 78.076 1.00 18.05 32 GLU D CA 1
ATOM 3387 C C . GLU D 1 33 ? 5.459 10.221 79.235 1.00 16.74 32 GLU D C 1
ATOM 3388 O O . GLU D 1 33 ? 5.288 9.362 80.070 1.00 15.77 32 GLU D O 1
ATOM 3394 N N . PHE D 1 34 ? 6.486 11.062 79.255 1.00 16.65 33 PHE D N 1
ATOM 3395 C CA . PHE D 1 34 ? 7.529 11.030 80.260 1.00 16.55 33 PHE D CA 1
ATOM 3396 C C . PHE D 1 34 ? 7.774 12.457 80.780 1.00 15.62 33 PHE D C 1
ATOM 3397 O O . PHE D 1 34 ? 8.015 13.366 79.956 1.00 15.73 33 PHE D O 1
ATOM 3405 N N . LEU D 1 35 ? 7.698 12.629 82.109 1.00 14.90 34 LEU D N 1
ATOM 3406 C CA A LEU D 1 35 ? 7.951 13.912 82.749 0.50 16.31 34 LEU D CA 1
ATOM 3407 C CA B LEU D 1 35 ? 7.952 13.925 82.752 0.50 16.03 34 LEU D CA 1
ATOM 3408 C C . LEU D 1 35 ? 9.428 13.951 83.100 1.00 16.45 34 LEU D C 1
ATOM 3409 O O . LEU D 1 35 ? 9.868 13.338 84.075 1.00 16.08 34 LEU D O 1
ATOM 3418 N N . SER D 1 36 ? 10.197 14.640 82.264 1.00 18.57 35 SER D N 1
ATOM 3419 C CA . SER D 1 36 ? 11.628 14.752 82.392 1.00 19.67 35 SER D CA 1
ATOM 3420 C C . SER D 1 36 ? 12.048 15.722 83.473 1.00 18.70 35 SER D C 1
ATOM 3421 O O . SER D 1 36 ? 11.450 16.773 83.570 1.00 19.18 35 SER D O 1
ATOM 3424 N N . PRO D 1 37 ? 13.107 15.405 84.238 1.00 20.49 36 PRO D N 1
ATOM 3425 C CA . PRO D 1 37 ? 13.666 16.392 85.168 1.00 22.72 36 PRO D CA 1
ATOM 3426 C C . PRO D 1 37 ? 14.238 17.638 84.519 1.00 24.19 36 PRO D C 1
ATOM 3427 O O . PRO D 1 37 ? 14.339 18.650 85.181 1.00 26.60 36 PRO D O 1
ATOM 3431 N N . ILE D 1 38 ? 14.623 17.547 83.239 1.00 25.58 37 ILE D N 1
ATOM 3432 C CA . ILE D 1 38 ? 15.238 18.664 82.492 1.00 26.51 37 ILE D CA 1
ATOM 3433 C C . ILE D 1 38 ? 14.283 19.458 81.547 1.00 27.95 37 ILE D C 1
ATOM 3434 O O . ILE D 1 38 ? 14.768 20.241 80.722 1.00 29.24 37 ILE D O 1
ATOM 3439 N N . SER D 1 39 ? 12.965 19.257 81.656 1.00 27.13 38 SER D N 1
ATOM 3440 C CA . SER D 1 39 ? 11.968 19.973 80.841 1.00 28.64 38 SER D CA 1
ATOM 3441 C C . SER D 1 39 ? 10.571 20.030 81.497 1.00 29.55 38 SER D C 1
ATOM 3442 O O . SER D 1 39 ? 10.126 19.066 82.115 1.00 28.91 38 SER D O 1
ATOM 3445 N N . GLY D 1 40 ? 9.904 21.176 81.346 1.00 30.34 39 GLY D N 1
ATOM 3446 C CA . GLY D 1 40 ? 8.545 21.374 81.832 1.00 30.45 39 GLY D CA 1
ATOM 3447 C C . GLY D 1 40 ? 7.527 20.624 80.976 1.00 31.01 39 GLY D C 1
ATOM 3448 O O . GLY D 1 40 ? 6.486 20.189 81.492 1.00 34.55 39 GLY D O 1
ATOM 3449 N N . ASN D 1 41 ? 7.819 20.482 79.676 1.00 28.73 40 ASN D N 1
ATOM 3450 C CA . ASN D 1 41 ? 6.956 19.745 78.745 1.00 27.33 40 ASN D CA 1
ATOM 3451 C C . ASN D 1 41 ? 7.349 18.284 78.718 1.00 24.70 40 ASN D C 1
ATOM 3452 O O . ASN D 1 41 ? 8.527 17.963 78.577 1.00 23.92 40 ASN D O 1
ATOM 3457 N N . THR D 1 42 ? 6.356 17.405 78.825 1.00 21.89 41 THR D N 1
ATOM 3458 C CA . THR D 1 42 ? 6.585 15.976 78.772 1.00 20.18 41 THR D CA 1
ATOM 3459 C C . THR D 1 42 ? 7.107 15.560 77.403 1.00 19.03 41 THR D C 1
ATOM 3460 O O . THR D 1 42 ? 6.781 16.196 76.402 1.00 19.97 41 THR D O 1
ATOM 3464 N N . LEU D 1 43 ? 7.935 14.519 77.387 1.00 19.10 42 LEU D N 1
ATOM 3465 C CA . LEU D 1 43 ? 8.406 13.882 76.167 1.00 19.49 42 LEU D CA 1
ATOM 3466 C C . LEU D 1 43 ? 7.248 12.974 75.759 1.00 19.92 42 LEU D C 1
ATOM 3467 O O . LEU D 1 43 ? 6.695 12.279 76.597 1.00 20.76 42 LEU D O 1
ATOM 3472 N N . LYS D 1 44 ? 6.894 12.976 74.483 1.00 19.92 43 LYS D N 1
ATOM 3473 C CA . LYS D 1 44 ? 5.684 12.295 74.012 1.00 20.28 43 LYS D CA 1
ATOM 3474 C C . LYS D 1 44 ? 5.988 11.236 72.988 1.00 19.37 43 LYS D C 1
ATOM 3475 O O . LYS D 1 44 ? 6.552 11.544 71.947 1.00 17.69 43 LYS D O 1
ATOM 3481 N N . GLY D 1 45 ? 5.607 10.000 73.297 1.00 18.28 44 GLY D N 1
ATOM 3482 C CA . GLY D 1 45 ? 5.798 8.845 72.436 1.00 18.32 44 GLY D CA 1
ATOM 3483 C C . GLY D 1 45 ? 7.151 8.184 72.606 1.00 17.40 44 GLY D C 1
ATOM 3484 O O . GLY D 1 45 ? 8.098 8.810 73.067 1.00 17.26 44 GLY D O 1
ATOM 3485 N N . THR D 1 46 ? 7.242 6.905 72.235 1.00 16.61 45 THR D N 1
ATOM 3486 C CA . THR D 1 46 ? 8.512 6.162 72.277 1.00 18.12 45 THR D CA 1
ATOM 3487 C C . THR D 1 46 ? 9.619 6.839 71.436 1.00 17.08 45 THR D C 1
ATOM 3488 O O . THR D 1 46 ? 10.789 6.773 71.798 1.00 17.42 45 THR D O 1
ATOM 3492 N N . GLU D 1 47 ? 9.234 7.499 70.343 1.00 17.78 46 GLU D N 1
ATOM 3493 C CA . GLU D 1 47 ? 10.190 8.222 69.489 1.00 18.55 46 GLU D CA 1
ATOM 3494 C C . GLU D 1 47 ? 10.928 9.377 70.178 1.00 18.85 46 GLU D C 1
ATOM 3495 O O . GLU D 1 47 ? 12.030 9.695 69.759 1.00 18.87 46 GLU D O 1
ATOM 3501 N N . GLU D 1 48 ? 10.317 10.016 71.184 1.00 17.65 47 GLU D N 1
ATOM 3502 C CA . GLU D 1 48 ? 10.977 11.082 71.971 1.00 18.60 47 GLU D CA 1
ATOM 3503 C C . GLU D 1 48 ? 11.596 10.541 73.255 1.00 17.67 47 GLU D C 1
ATOM 3504 O O . GLU D 1 48 ? 12.729 10.890 73.600 1.00 18.77 47 GLU D O 1
ATOM 3510 N N . VAL D 1 49 ? 10.868 9.655 73.925 1.00 16.22 48 VAL D N 1
ATOM 3511 C CA . VAL D 1 49 ? 11.273 9.115 75.222 1.00 16.78 48 VAL D CA 1
ATOM 3512 C C . VAL D 1 49 ? 12.482 8.182 75.115 1.00 17.53 48 VAL D C 1
ATOM 3513 O O . VAL D 1 49 ? 13.463 8.388 75.830 1.00 14.70 48 VAL D O 1
ATOM 3517 N N . ILE D 1 50 ? 12.435 7.191 74.208 1.00 16.30 49 ILE D N 1
ATOM 3518 C CA . ILE D 1 50 ? 13.518 6.185 74.129 1.00 17.51 49 ILE D CA 1
ATOM 3519 C C . ILE D 1 50 ? 14.908 6.743 73.833 1.00 17.13 49 ILE D C 1
ATOM 3520 O O . ILE D 1 50 ? 15.865 6.367 74.538 1.00 17.60 49 ILE D O 1
ATOM 3525 N N . PRO D 1 51 ? 15.048 7.635 72.832 1.00 17.32 50 PRO D N 1
ATOM 3526 C CA . PRO D 1 51 ? 16.358 8.248 72.639 1.00 17.64 50 PRO D CA 1
ATOM 3527 C C . PRO D 1 51 ? 16.866 9.018 73.873 1.00 17.76 50 PRO D C 1
ATOM 3528 O O . PRO D 1 51 ? 18.062 8.989 74.140 1.00 17.20 50 PRO D O 1
ATOM 3532 N N . PHE D 1 52 ? 15.962 9.636 74.642 1.00 18.12 51 PHE D N 1
ATOM 3533 C CA . PHE D 1 52 ? 16.355 10.320 75.884 1.00 17.82 51 PHE D CA 1
ATOM 3534 C C . PHE D 1 52 ? 16.875 9.295 76.899 1.00 18.37 51 PHE D C 1
ATOM 3535 O O . PHE D 1 52 ? 17.981 9.450 77.417 1.00 17.51 51 PHE D O 1
ATOM 3543 N N . LEU D 1 53 ? 16.111 8.220 77.116 1.00 17.15 52 LEU D N 1
ATOM 3544 C CA . LEU D 1 53 ? 16.495 7.170 78.060 1.00 17.31 52 LEU D CA 1
ATOM 3545 C C . LEU D 1 53 ? 17.791 6.475 77.651 1.00 18.99 52 LEU D C 1
ATOM 3546 O O . LEU D 1 53 ? 18.670 6.296 78.500 1.00 19.16 52 LEU D O 1
ATOM 3551 N N . LYS D 1 54 ? 17.917 6.106 76.367 1.00 17.63 53 LYS D N 1
ATOM 3552 C CA A LYS D 1 54 ? 19.158 5.509 75.840 0.50 17.85 53 LYS D CA 1
ATOM 3553 C CA B LYS D 1 54 ? 19.158 5.501 75.845 0.50 17.63 53 LYS D CA 1
ATOM 3554 C C . LYS D 1 54 ? 20.377 6.412 76.136 1.00 17.93 53 LYS D C 1
ATOM 3555 O O . LYS D 1 54 ? 21.457 5.927 76.531 1.00 17.82 53 LYS D O 1
ATOM 3566 N N . GLY D 1 55 ? 20.202 7.726 75.978 1.00 18.03 54 GLY D N 1
ATOM 3567 C CA . GLY D 1 55 ? 21.262 8.708 76.253 1.00 17.62 54 GLY D CA 1
ATOM 3568 C C . GLY D 1 55 ? 21.673 8.658 77.725 1.00 17.53 54 GLY D C 1
ATOM 3569 O O . GLY D 1 55 ? 22.853 8.635 78.045 1.00 17.34 54 GLY D O 1
ATOM 3570 N N . VAL D 1 56 ? 20.699 8.621 78.629 1.00 17.63 55 VAL D N 1
ATOM 3571 C CA . VAL D 1 56 ? 21.028 8.515 80.067 1.00 16.51 55 VAL D CA 1
ATOM 3572 C C . VAL D 1 56 ? 21.736 7.188 80.377 1.00 15.79 55 VAL D C 1
ATOM 3573 O O . VAL D 1 56 ? 22.725 7.179 81.109 1.00 15.17 55 VAL D O 1
ATOM 3577 N N . THR D 1 57 ? 21.278 6.097 79.752 1.00 16.61 56 THR D N 1
ATOM 3578 C CA A THR D 1 57 ? 21.860 4.761 79.993 0.50 16.60 56 THR D CA 1
ATOM 3579 C CA B THR D 1 57 ? 21.840 4.757 79.958 0.50 16.46 56 THR D CA 1
ATOM 3580 C C . THR D 1 57 ? 23.353 4.681 79.649 1.00 17.33 56 THR D C 1
ATOM 3581 O O . THR D 1 57 ? 24.077 3.886 80.260 1.00 18.97 56 THR D O 1
ATOM 3588 N N . THR D 1 58 ? 23.822 5.503 78.696 1.00 16.38 57 THR D N 1
ATOM 3589 C CA . THR D 1 58 ? 25.270 5.579 78.355 1.00 16.49 57 THR D CA 1
ATOM 3590 C C . THR D 1 58 ? 26.115 6.071 79.546 1.00 14.96 57 THR D C 1
ATOM 3591 O O . THR D 1 58 ? 27.326 5.869 79.552 1.00 16.24 57 THR D O 1
ATOM 3595 N N . ARG D 1 59 ? 25.466 6.732 80.516 1.00 15.73 58 ARG D N 1
ATOM 3596 C CA . ARG D 1 59 ? 26.069 7.230 81.738 1.00 15.06 58 ARG D CA 1
ATOM 3597 C C . ARG D 1 59 ? 25.594 6.493 83.016 1.00 15.13 58 ARG D C 1
ATOM 3598 O O . ARG D 1 59 ? 25.741 7.012 84.135 1.00 13.56 58 ARG D O 1
ATOM 3606 N N . VAL D 1 60 ? 25.052 5.278 82.855 1.00 15.87 59 VAL D N 1
ATOM 3607 C CA . VAL D 1 60 ? 24.656 4.414 83.970 1.00 15.35 59 VAL D CA 1
ATOM 3608 C C . VAL D 1 60 ? 25.625 3.198 84.017 1.00 15.54 59 VAL D C 1
ATOM 3609 O O . VAL D 1 60 ? 25.867 2.546 82.995 1.00 15.16 59 VAL D O 1
ATOM 3613 N N . ALA D 1 61 ? 26.160 2.912 85.206 1.00 15.17 60 ALA D N 1
ATOM 3614 C CA . ALA D 1 61 ? 27.079 1.800 85.473 1.00 15.67 60 ALA D CA 1
ATOM 3615 C C . ALA D 1 61 ? 26.422 0.572 86.092 1.00 18.25 60 ALA D C 1
ATOM 3616 O O . ALA D 1 61 ? 26.891 -0.555 85.880 1.00 19.55 60 ALA D O 1
ATOM 3618 N N . GLU D 1 62 ? 25.373 0.780 86.877 1.00 18.94 61 GLU D N 1
ATOM 3619 C CA . GLU D 1 62 ? 24.705 -0.277 87.623 1.00 20.71 61 GLU D CA 1
ATOM 3620 C C . GLU D 1 62 ? 23.298 0.143 87.999 1.00 18.88 61 GLU D C 1
ATOM 3621 O O . GLU D 1 62 ? 23.035 1.344 88.147 1.00 16.74 61 GLU D O 1
ATOM 3627 N N . VAL D 1 63 ? 22.404 -0.840 88.132 1.00 17.17 62 VAL D N 1
ATOM 3628 C CA . VAL D 1 63 ? 21.003 -0.626 88.523 1.00 16.18 62 VAL D CA 1
ATOM 3629 C C . VAL D 1 63 ? 20.684 -1.605 89.635 1.00 16.52 62 VAL D C 1
ATOM 3630 O O . VAL D 1 63 ? 21.159 -2.747 89.608 1.00 15.27 62 VAL D O 1
ATOM 3634 N N . ASN D 1 64 ? 19.895 -1.153 90.606 1.00 16.26 63 ASN D N 1
ATOM 3635 C CA . ASN D 1 64 ? 19.416 -1.982 91.722 1.00 17.06 63 ASN D CA 1
ATOM 3636 C C . ASN D 1 64 ? 17.937 -1.707 91.906 1.00 18.76 63 ASN D C 1
ATOM 3637 O O . ASN D 1 64 ? 17.571 -0.561 92.087 1.00 20.39 63 ASN D O 1
ATOM 3642 N N . ILE D 1 65 ? 17.101 -2.738 91.871 1.00 18.05 64 ILE D N 1
ATOM 3643 C CA . ILE D 1 65 ? 15.650 -2.584 92.082 1.00 17.17 64 ILE D CA 1
ATOM 3644 C C . ILE D 1 65 ? 15.357 -2.939 93.540 1.00 17.64 64 ILE D C 1
ATOM 3645 O O . ILE D 1 65 ? 15.705 -4.033 93.989 1.00 17.71 64 ILE D O 1
ATOM 3658 N N . SER D 1 67 ? 11.995 -2.157 95.241 1.00 13.57 66 SER D N 1
ATOM 3659 C CA . SER D 1 67 ? 10.588 -2.553 95.415 1.00 13.75 66 SER D CA 1
ATOM 3660 C C . SER D 1 67 ? 9.728 -2.040 94.264 1.00 13.81 66 SER D C 1
ATOM 3661 O O . SER D 1 67 ? 10.115 -1.094 93.564 1.00 15.03 66 SER D O 1
ATOM 3664 N N . THR D 1 68 ? 8.606 -2.725 94.032 1.00 15.63 67 THR D N 1
ATOM 3665 C CA . THR D 1 68 ? 7.593 -2.323 93.026 1.00 13.37 67 THR D CA 1
ATOM 3666 C C . THR D 1 68 ? 6.233 -2.425 93.674 1.00 13.32 67 THR D C 1
ATOM 3667 O O . THR D 1 68 ? 5.994 -3.324 94.494 1.00 12.97 67 THR D O 1
ATOM 3671 N N . THR D 1 69 ? 5.346 -1.518 93.293 1.00 13.04 68 THR D N 1
ATOM 3672 C CA . THR D 1 69 ? 3.999 -1.394 93.875 1.00 12.84 68 THR D CA 1
ATOM 3673 C C . THR D 1 69 ? 3.027 -1.138 92.737 1.00 14.86 68 THR D C 1
ATOM 3674 O O . THR D 1 69 ? 3.264 -0.235 91.929 1.00 15.40 68 THR D O 1
ATOM 3678 N N . VAL D 1 70 ? 1.952 -1.918 92.665 1.00 15.74 69 VAL D N 1
ATOM 3679 C CA . VAL D 1 70 ? 0.940 -1.754 91.613 1.00 14.22 69 VAL D CA 1
ATOM 3680 C C . VAL D 1 70 ? -0.463 -1.735 92.177 1.00 15.73 69 VAL D C 1
ATOM 3681 O O . VAL D 1 70 ? -0.834 -2.598 92.961 1.00 16.56 69 VAL D O 1
ATOM 3685 N N . GLU D 1 71 ? -1.227 -0.704 91.818 1.00 16.14 70 GLU D N 1
ATOM 3686 C CA . GLU D 1 71 ? -2.678 -0.663 92.044 1.00 17.10 70 GLU D CA 1
ATOM 3687 C C . GLU D 1 71 ? -3.199 -0.090 90.732 1.00 15.61 70 GLU D C 1
ATOM 3688 O O . GLU D 1 71 ? -3.317 1.131 90.584 1.00 17.05 70 GLU D O 1
ATOM 3694 N N . TYR D 1 72 ? -3.468 -0.973 89.781 1.00 14.56 71 TYR D N 1
ATOM 3695 C CA . TYR D 1 72 ? -3.812 -0.598 88.411 1.00 14.36 71 TYR D CA 1
ATOM 3696 C C . TYR D 1 72 ? -4.892 0.496 88.358 1.00 15.35 71 TYR D C 1
ATOM 3697 O O . TYR D 1 72 ? -5.893 0.395 89.069 1.00 13.46 71 TYR D O 1
ATOM 3706 N N . PRO D 1 73 ? -4.720 1.511 87.496 1.00 14.53 72 PRO D N 1
ATOM 3707 C CA . PRO D 1 73 ? -3.661 1.814 86.520 1.00 15.17 72 PRO D CA 1
ATOM 3708 C C . PRO D 1 73 ? -2.422 2.526 87.049 1.00 15.87 72 PRO D C 1
ATOM 3709 O O . PRO D 1 73 ? -1.629 2.984 86.240 1.00 17.48 72 PRO D O 1
ATOM 3713 N N . ARG D 1 74 ? -2.229 2.618 88.363 1.00 14.79 73 ARG D N 1
ATOM 3714 C CA . ARG D 1 74 ? -1.083 3.330 88.918 1.00 13.61 73 ARG D CA 1
ATOM 3715 C C . ARG D 1 74 ? -0.038 2.342 89.362 1.00 14.66 73 ARG D C 1
ATOM 3716 O O . ARG D 1 74 ? -0.331 1.204 89.707 1.00 15.69 73 ARG D O 1
ATOM 3724 N N . ALA D 1 75 ? 1.200 2.785 89.338 1.00 12.58 74 ALA D N 1
ATOM 3725 C CA . ALA D 1 75 ? 2.283 1.976 89.887 1.00 13.02 74 ALA D CA 1
ATOM 3726 C C . ALA D 1 75 ? 3.414 2.844 90.344 1.00 13.19 74 ALA D C 1
ATOM 3727 O O . ALA D 1 75 ? 3.476 4.043 90.033 1.00 13.13 74 ALA D O 1
ATOM 3729 N N . SER D 1 76 ? 4.291 2.250 91.130 1.00 14.69 75 SER D N 1
ATOM 3730 C CA . SER D 1 76 ? 5.483 2.935 91.586 1.00 14.83 75 SER D CA 1
ATOM 3731 C C . SER D 1 76 ? 6.574 1.941 91.879 1.00 14.40 75 SER D C 1
ATOM 3732 O O . SER D 1 76 ? 6.306 0.762 92.086 1.00 16.21 75 SER D O 1
ATOM 3735 N N . GLY D 1 77 ? 7.815 2.403 91.859 1.00 13.84 76 GLY D N 1
ATOM 3736 C CA . GLY D 1 77 ? 8.955 1.560 92.187 1.00 13.62 76 GLY D CA 1
ATOM 3737 C C . GLY D 1 77 ? 10.101 2.343 92.785 1.00 14.30 76 GLY D C 1
ATOM 3738 O O . GLY D 1 77 ? 10.333 3.503 92.381 1.00 13.46 76 GLY D O 1
ATOM 3739 N N . VAL D 1 78 ? 10.794 1.709 93.749 1.00 13.32 77 VAL D N 1
ATOM 3740 C CA . VAL D 1 78 ? 11.995 2.240 94.402 1.00 13.23 77 VAL D CA 1
ATOM 3741 C C . VAL D 1 78 ? 13.170 1.495 93.805 1.00 13.87 77 VAL D C 1
ATOM 3742 O O . VAL D 1 78 ? 13.202 0.255 93.816 1.00 14.06 77 VAL D O 1
ATOM 3746 N N . TRP D 1 79 ? 14.103 2.256 93.254 1.00 12.81 78 TRP D N 1
ATOM 3747 C CA . TRP D 1 79 ? 15.290 1.685 92.601 1.00 15.07 78 TRP D CA 1
ATOM 3748 C C . TRP D 1 79 ? 16.446 2.635 92.651 1.00 15.31 78 TRP D C 1
ATOM 3749 O O . TRP D 1 79 ? 16.303 3.770 93.103 1.00 16.35 78 TRP D O 1
ATOM 3760 N N . GLN D 1 80 ? 17.610 2.140 92.256 1.00 15.01 79 GLN D N 1
ATOM 3761 C CA . GLN D 1 80 ? 18.823 2.948 92.233 1.00 14.92 79 GLN D CA 1
ATOM 3762 C C . GLN D 1 80 ? 19.557 2.808 90.945 1.00 13.26 79 GLN D C 1
ATOM 3763 O O . GLN D 1 80 ? 19.483 1.748 90.291 1.00 15.11 79 GLN D O 1
ATOM 3777 N N . ARG D 1 82 ? 23.593 3.730 89.573 1.00 15.23 81 ARG D N 1
ATOM 3778 C CA . ARG D 1 82 ? 24.953 4.233 89.814 1.00 17.70 81 ARG D CA 1
ATOM 3779 C C . ARG D 1 82 ? 25.442 4.829 88.496 1.00 16.10 81 ARG D C 1
ATOM 3780 O O . ARG D 1 82 ? 25.424 4.159 87.463 1.00 17.98 81 ARG D O 1
ATOM 3788 N N . THR D 1 83 ? 25.843 6.088 88.514 1.00 14.22 82 THR D N 1
ATOM 3789 C CA . THR D 1 83 ? 26.333 6.751 87.306 1.00 14.01 82 THR D CA 1
ATOM 3790 C C . THR D 1 83 ? 27.710 6.186 86.922 1.00 14.41 82 THR D C 1
ATOM 3791 O O . THR D 1 83 ? 28.396 5.584 87.749 1.00 13.24 82 THR D O 1
ATOM 3795 N N . THR D 1 84 ? 28.143 6.434 85.689 1.00 14.06 83 THR D N 1
ATOM 3796 C CA . THR D 1 84 ? 29.489 6.009 85.249 1.00 13.53 83 THR D CA 1
ATOM 3797 C C . THR D 1 84 ? 30.629 6.761 85.967 1.00 15.04 83 THR D C 1
ATOM 3798 O O . THR D 1 84 ? 31.788 6.362 85.857 1.00 16.35 83 THR D O 1
ATOM 3802 N N . LYS D 1 85 ? 30.312 7.854 86.662 1.00 14.88 84 LYS D N 1
ATOM 3803 C CA . LYS D 1 85 ? 31.259 8.522 87.548 1.00 14.98 84 LYS D CA 1
ATOM 3804 C C . LYS D 1 85 ? 31.192 8.030 89.023 1.00 16.46 84 LYS D C 1
ATOM 3805 O O . LYS D 1 85 ? 32.016 8.436 89.821 1.00 17.98 84 LYS D O 1
ATOM 3811 N N . GLY D 1 86 ? 30.228 7.178 89.371 1.00 14.66 85 GLY D N 1
ATOM 3812 C CA . GLY D 1 86 ? 30.136 6.558 90.700 1.00 15.54 85 GLY D CA 1
ATOM 3813 C C . GLY D 1 86 ? 29.075 7.106 91.648 1.00 16.02 85 GLY D C 1
ATOM 3814 O O . GLY D 1 86 ? 28.951 6.611 92.782 1.00 20.56 85 GLY D O 1
ATOM 3815 N N . THR D 1 87 ? 28.318 8.110 91.229 1.00 14.29 86 THR D N 1
ATOM 3816 C CA . THR D 1 87 ? 27.253 8.679 92.114 1.00 14.80 86 THR D CA 1
ATOM 3817 C C . THR D 1 87 ? 26.100 7.707 92.173 1.00 14.57 86 THR D C 1
ATOM 3818 O O . THR D 1 87 ? 25.662 7.252 91.113 1.00 14.07 86 THR D O 1
ATOM 3822 N N . LEU D 1 88 ? 25.607 7.376 93.382 1.00 15.36 87 LEU D N 1
ATOM 3823 C CA . LEU D 1 88 ? 24.495 6.437 93.502 1.00 15.16 87 LEU D CA 1
ATOM 3824 C C . LEU D 1 88 ? 23.223 7.242 93.740 1.00 14.30 87 LEU D C 1
ATOM 3825 O O . LEU D 1 88 ? 23.046 7.832 94.801 1.00 14.53 87 LEU D O 1
ATOM 3830 N N . TYR D 1 89 ? 22.337 7.275 92.759 1.00 15.11 88 TYR D N 1
ATOM 3831 C CA . TYR D 1 89 ? 21.043 7.936 92.941 1.00 14.42 88 TYR D CA 1
ATOM 3832 C C . TYR D 1 89 ? 20.019 6.898 93.335 1.00 15.47 88 TYR D C 1
ATOM 3833 O O . TYR D 1 89 ? 20.107 5.747 92.868 1.00 15.17 88 TYR D O 1
ATOM 3842 N N . THR D 1 90 ? 19.093 7.293 94.223 1.00 14.27 89 THR D N 1
ATOM 3843 C CA . THR D 1 90 ? 17.950 6.478 94.604 1.00 15.61 89 THR D CA 1
ATOM 3844 C C . THR D 1 90 ? 16.734 7.203 94.089 1.00 17.65 89 THR D C 1
ATOM 3845 O O . THR D 1 90 ? 16.566 8.406 94.351 1.00 16.14 89 THR D O 1
ATOM 3849 N N . LEU D 1 91 ? 15.903 6.461 93.355 1.00 17.16 90 LEU D N 1
ATOM 3850 C CA . LEU D 1 91 ? 14.736 7.024 92.709 1.00 16.54 90 LEU D CA 1
ATOM 3851 C C . LEU D 1 91 ? 13.433 6.378 93.157 1.00 16.60 90 LEU D C 1
ATOM 3852 O O . LEU D 1 91 ? 13.422 5.231 93.633 1.00 14.88 90 LEU D O 1
ATOM 3857 N N . HIS D 1 92 ? 12.348 7.149 93.028 1.00 15.77 91 HIS D N 1
ATOM 3858 C CA . HIS D 1 92 ? 10.996 6.685 93.314 1.00 15.47 91 HIS D CA 1
ATOM 3859 C C . HIS D 1 92 ? 10.169 7.131 92.121 1.00 14.50 91 HIS D C 1
ATOM 3860 O O . HIS D 1 92 ? 9.769 8.267 92.034 1.00 16.09 91 HIS D O 1
ATOM 3867 N N . ASN D 1 93 ? 10.006 6.227 91.164 1.00 14.88 92 ASN D N 1
ATOM 3868 C CA . ASN D 1 93 ? 9.254 6.493 89.946 1.00 12.71 92 ASN D CA 1
ATOM 3869 C C . ASN D 1 93 ? 7.778 6.310 90.143 1.00 13.55 92 ASN D C 1
ATOM 3870 O O . ASN D 1 93 ? 7.346 5.320 90.755 1.00 14.19 92 ASN D O 1
ATOM 3875 N N . PHE D 1 94 ? 7.015 7.243 89.579 1.00 14.12 93 PHE D N 1
ATOM 3876 C CA . PHE D 1 94 ? 5.574 7.164 89.478 1.00 12.88 93 PHE D CA 1
ATOM 3877 C C . PHE D 1 94 ? 5.289 6.706 88.042 1.00 14.09 93 PHE D C 1
ATOM 3878 O O . PHE D 1 94 ? 5.870 7.245 87.082 1.00 15.07 93 PHE D O 1
ATOM 3886 N N . PHE D 1 95 ? 4.398 5.729 87.901 1.00 12.13 94 PHE D N 1
ATOM 3887 C CA . PHE D 1 95 ? 3.960 5.220 86.617 1.00 12.77 94 PHE D CA 1
ATOM 3888 C C . PHE D 1 95 ? 2.436 5.186 86.518 1.00 14.41 94 PHE D C 1
ATOM 3889 O O . PHE D 1 95 ? 1.738 4.947 87.506 1.00 13.21 94 PHE D O 1
ATOM 3897 N N . ARG D 1 96 ? 1.942 5.409 85.309 1.00 15.07 95 ARG D N 1
ATOM 3898 C CA . ARG D 1 96 ? 0.582 5.053 84.946 1.00 16.61 95 ARG D CA 1
ATOM 3899 C C . ARG D 1 96 ? 0.724 3.935 83.915 1.00 16.09 95 ARG D C 1
ATOM 3900 O O . ARG D 1 96 ? 1.662 3.932 83.094 1.00 14.94 95 ARG D O 1
ATOM 3908 N N . LEU D 1 97 ? -0.260 3.039 83.926 1.00 15.79 96 LEU D N 1
ATOM 3909 C CA . LEU D 1 97 ? -0.315 1.868 83.067 1.00 15.33 96 LEU D CA 1
ATOM 3910 C C . LEU D 1 97 ? -1.596 1.849 82.254 1.00 16.35 96 LEU D C 1
ATOM 3911 O O . LEU D 1 97 ? -2.604 2.484 82.607 1.00 14.71 96 LEU D O 1
ATOM 3916 N N . ASP D 1 98 ? -1.556 1.176 81.119 1.00 16.19 97 ASP D N 1
ATOM 3917 C CA . ASP D 1 98 ? -2.764 0.991 80.319 1.00 15.46 97 ASP D CA 1
ATOM 3918 C C . ASP D 1 98 ? -2.706 -0.427 79.767 1.00 15.49 97 ASP D C 1
ATOM 3919 O O . ASP D 1 98 ? -1.853 -1.207 80.178 1.00 14.66 97 ASP D O 1
ATOM 3924 N N . GLU D 1 99 ? -3.586 -0.750 78.847 1.00 18.13 98 GLU D N 1
ATOM 3925 C CA . GLU D 1 99 ? -3.632 -2.102 78.281 1.00 20.78 98 GLU D CA 1
ATOM 3926 C C . GLU D 1 99 ? -2.349 -2.507 77.515 1.00 20.77 98 GLU D C 1
ATOM 3927 O O . GLU D 1 99 ? -2.075 -3.694 77.378 1.00 22.19 98 GLU D O 1
ATOM 3933 N N . GLU D 1 100 ? -1.586 -1.522 77.030 1.00 20.32 99 GLU D N 1
ATOM 3934 C CA . GLU D 1 100 ? -0.330 -1.751 76.317 1.00 20.46 99 GLU D CA 1
ATOM 3935 C C . GLU D 1 100 ? 0.929 -1.685 77.194 1.00 20.88 99 GLU D C 1
ATOM 3936 O O . GLU D 1 100 ? 2.023 -1.950 76.688 1.00 20.54 99 GLU D O 1
ATOM 3942 N N . GLY D 1 101 ? 0.790 -1.367 78.493 1.00 20.05 100 GLY D N 1
ATOM 3943 C CA . GLY D 1 101 ? 1.913 -1.362 79.422 1.00 19.85 100 GLY D CA 1
ATOM 3944 C C . GLY D 1 101 ? 2.088 0.001 80.055 1.00 19.21 100 GLY D 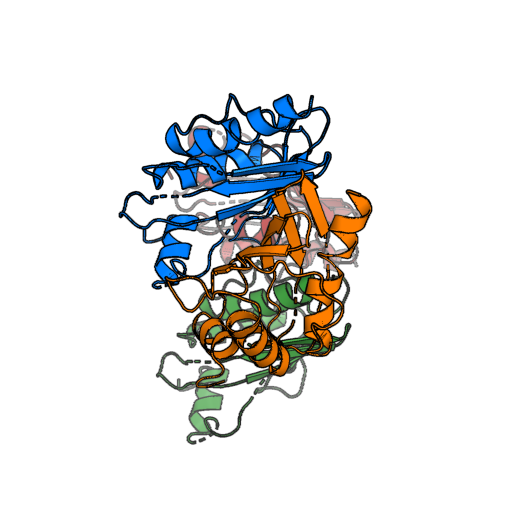C 1
ATOM 3945 O O . GLY D 1 101 ? 1.124 0.574 80.535 1.00 19.59 100 GLY D O 1
ATOM 3946 N N . ILE D 1 102 ? 3.319 0.516 80.032 1.00 17.05 101 ILE D N 1
ATOM 3947 C CA . ILE D 1 102 ? 3.644 1.817 80.600 1.00 15.45 101 ILE D CA 1
ATOM 3948 C C . ILE D 1 102 ? 3.181 2.938 79.688 1.00 14.28 101 ILE D C 1
ATOM 3949 O O . ILE D 1 102 ? 3.565 2.974 78.552 1.00 13.84 101 ILE D O 1
ATOM 3954 N N . VAL D 1 103 ? 2.331 3.832 80.205 1.00 15.21 102 VAL D N 1
ATOM 3955 C CA . VAL D 1 103 ? 1.848 5.012 79.474 1.00 13.43 102 VAL D CA 1
ATOM 3956 C C . VAL D 1 103 ? 2.311 6.342 80.091 1.00 15.07 102 VAL D C 1
ATOM 3957 O O . VAL D 1 103 ? 2.228 7.381 79.438 1.00 14.69 102 VAL D O 1
ATOM 3961 N N . TYR D 1 104 ? 2.807 6.332 81.334 1.00 15.66 103 TYR D N 1
ATOM 3962 C CA . TYR D 1 104 ? 3.344 7.529 81.957 1.00 16.31 103 TYR D CA 1
ATOM 3963 C C . TYR D 1 104 ? 4.465 7.158 82.910 1.00 17.37 103 TYR D C 1
ATOM 3964 O O . TYR D 1 104 ? 4.348 6.153 83.647 1.00 15.43 103 TYR D O 1
ATOM 3973 N N . VAL D 1 105 ? 5.552 7.939 82.855 1.00 16.10 104 VAL D N 1
ATOM 3974 C CA . VAL D 1 105 ? 6.707 7.763 83.734 1.00 14.33 104 VAL D CA 1
ATOM 3975 C C . VAL D 1 105 ? 7.116 9.123 84.280 1.00 15.90 104 VAL D C 1
ATOM 3976 O O . VAL D 1 105 ? 7.250 10.092 83.525 1.00 18.47 104 VAL D O 1
ATOM 3980 N N . TRP D 1 106 ? 7.266 9.191 85.599 1.00 15.14 105 TRP D N 1
ATOM 3981 C CA . TRP D 1 106 ? 7.695 10.408 86.296 1.00 14.87 105 TRP D CA 1
ATOM 3982 C C . TRP D 1 106 ? 8.705 10.066 87.379 1.00 14.61 105 TRP D C 1
ATOM 3983 O O . TRP D 1 106 ? 8.331 9.630 88.466 1.00 14.16 105 TRP D O 1
ATOM 3994 N N . PRO D 1 107 ? 9.998 10.207 87.065 1.00 14.91 106 PRO D N 1
ATOM 3995 C CA . PRO D 1 107 ? 10.993 9.977 88.090 1.00 15.12 106 PRO D CA 1
ATOM 3996 C C . PRO D 1 107 ? 11.185 11.098 89.096 1.00 14.42 106 PRO D C 1
ATOM 3997 O O . PRO D 1 107 ? 11.223 12.289 88.737 1.00 15.58 106 PRO D O 1
ATOM 4009 N N . PHE D 1 109 ? 13.419 11.716 93.073 1.00 13.96 108 PHE D N 1
ATOM 4010 C CA . PHE D 1 109 ? 14.691 11.352 93.669 1.00 13.21 108 PHE D CA 1
ATOM 4011 C C . PHE D 1 109 ? 14.790 11.491 95.172 1.00 14.25 108 PHE D C 1
ATOM 4012 O O . PHE D 1 109 ? 14.304 12.472 95.754 1.00 15.10 108 PHE D O 1
ATOM 4020 N N . ASP D 1 110 ? 15.472 10.535 95.799 1.00 14.53 109 ASP D N 1
ATOM 4021 C CA . ASP D 1 110 ? 15.855 10.689 97.186 1.00 15.39 109 ASP D CA 1
ATOM 4022 C C . ASP D 1 110 ? 16.748 11.959 97.175 1.00 15.83 109 ASP D C 1
ATOM 4023 O O . ASP D 1 110 ? 17.612 12.111 96.295 1.00 16.61 109 ASP D O 1
ATOM 4028 N N . PRO D 1 111 ? 16.529 12.872 98.128 1.00 15.86 110 PRO D N 1
ATOM 4029 C CA . PRO D 1 111 ? 17.295 14.125 98.105 1.00 16.26 110 PRO D CA 1
ATOM 4030 C C . PRO D 1 111 ? 18.775 14.117 98.477 1.00 16.86 110 PRO D C 1
ATOM 4031 O O . PRO D 1 111 ? 19.473 15.031 98.061 1.00 17.55 110 PRO D O 1
ATOM 4035 N N . LYS D 1 112 ? 19.267 13.123 99.214 1.00 16.87 111 LYS D N 1
ATOM 4036 C CA . LYS D 1 112 ? 20.652 13.165 99.749 1.00 18.47 111 LYS D CA 1
ATOM 4037 C C . LYS D 1 112 ? 21.768 13.282 98.704 1.00 19.22 111 LYS D C 1
ATOM 4038 O O . LYS D 1 112 ? 22.607 14.200 98.801 1.00 19.87 111 LYS D O 1
ATOM 4044 N N . ALA D 1 113 ? 21.763 12.403 97.697 1.00 18.88 112 ALA D N 1
ATOM 4045 C CA . ALA D 1 113 ? 22.759 12.465 96.618 1.00 20.52 112 ALA D CA 1
ATOM 4046 C C . ALA D 1 113 ? 22.650 13.750 95.778 1.00 21.65 112 ALA D C 1
ATOM 4047 O O . ALA D 1 113 ? 23.654 14.225 95.207 1.00 22.12 112 ALA D O 1
ATOM 4049 N N . VAL D 1 114 ? 21.443 14.298 95.700 1.00 21.38 113 VAL D N 1
ATOM 4050 C CA . VAL D 1 114 ? 21.195 15.532 94.952 1.00 23.17 113 VAL D CA 1
ATOM 4051 C C . VAL D 1 114 ? 21.774 16.726 95.739 1.00 23.87 113 VAL D C 1
ATOM 4052 O O . VAL D 1 114 ? 22.528 17.533 95.187 1.00 23.05 113 VAL D O 1
ATOM 4064 N N . GLU D 1 116 ? 24.108 16.651 98.069 1.00 26.55 115 GLU D N 1
ATOM 4065 C CA . GLU D 1 116 ? 25.571 16.537 98.215 1.00 29.49 115 GLU D CA 1
ATOM 4066 C C . GLU D 1 116 ? 26.382 17.114 97.026 1.00 29.10 115 GLU D C 1
ATOM 4067 O O . GLU D 1 116 ? 27.525 17.546 97.215 1.00 28.51 115 GLU D O 1
ATOM 4073 N N . ASN D 1 117 ? 25.801 17.100 95.821 1.00 28.51 116 ASN D N 1
ATOM 4074 C CA . ASN D 1 117 ? 26.447 17.652 94.613 1.00 28.21 116 ASN D CA 1
ATOM 4075 C C . ASN D 1 117 ? 25.373 18.013 93.576 1.00 25.89 116 ASN D C 1
ATOM 4076 O O . ASN D 1 117 ? 25.130 17.246 92.652 1.00 24.17 116 ASN D O 1
ATOM 4081 N N . PRO D 1 118 ? 24.740 19.188 93.723 1.00 26.73 117 PRO D N 1
ATOM 4082 C CA . PRO D 1 118 ? 23.654 19.625 92.820 1.00 27.60 117 PRO D CA 1
ATOM 4083 C C . PRO D 1 118 ? 23.978 19.686 91.320 1.00 26.75 117 PRO D C 1
ATOM 4084 O O . PRO D 1 118 ? 23.145 19.305 90.486 1.00 28.47 117 PRO D O 1
ATOM 4088 N N . ASP D 1 119 ? 25.182 20.163 90.993 1.00 26.70 118 ASP D N 1
ATOM 4089 C CA . ASP D 1 119 ? 25.652 20.246 89.598 1.00 26.64 118 ASP D CA 1
ATOM 4090 C C . ASP D 1 119 ? 25.802 18.884 88.905 1.00 24.61 118 ASP D C 1
ATOM 4091 O O . ASP D 1 119 ? 25.540 18.764 87.714 1.00 22.74 118 ASP D O 1
ATOM 4096 N N . ALA D 1 120 ? 26.215 17.873 89.663 1.00 23.29 119 ALA D N 1
ATOM 4097 C CA . ALA D 1 120 ? 26.383 16.512 89.132 1.00 22.53 119 ALA D CA 1
ATOM 4098 C C . ALA D 1 120 ? 25.093 15.955 88.531 1.00 22.38 119 ALA D C 1
ATOM 4099 O O . ALA D 1 120 ? 25.142 15.277 87.501 1.00 21.39 119 ALA D O 1
ATOM 4101 N N . LEU D 1 121 ? 23.951 16.257 89.159 1.00 21.40 120 LEU D N 1
ATOM 4102 C CA . LEU D 1 121 ? 22.645 15.781 88.660 1.00 21.68 120 LEU D CA 1
ATOM 4103 C C . LEU D 1 121 ? 22.349 16.328 87.267 1.00 20.54 120 LEU D C 1
ATOM 4104 O O . LEU D 1 121 ? 22.065 15.551 86.355 1.00 21.52 120 LEU D O 1
ATOM 4109 N N . ILE D 1 122 ? 22.453 17.641 87.076 1.00 22.26 121 ILE D N 1
ATOM 4110 C CA . ILE D 1 122 ? 22.154 18.212 85.731 1.00 22.96 121 ILE D CA 1
ATOM 4111 C C . ILE D 1 122 ? 23.133 17.680 84.670 1.00 22.17 121 ILE D C 1
ATOM 4112 O O . ILE D 1 122 ? 22.729 17.351 83.560 1.00 24.25 121 ILE D O 1
ATOM 4117 N N . GLN D 1 123 ? 24.400 17.556 85.049 1.00 22.27 122 GLN D N 1
ATOM 4118 C CA . GLN D 1 123 ? 25.455 17.031 84.153 1.00 21.90 122 GLN D CA 1
ATOM 4119 C C . GLN D 1 123 ? 25.184 15.575 83.768 1.00 20.79 122 GLN D C 1
ATOM 4120 O O . GLN D 1 123 ? 25.370 15.199 82.620 1.00 21.94 122 GLN D O 1
ATOM 4126 N N . TRP D 1 124 ? 24.718 14.762 84.716 1.00 20.65 123 TRP D N 1
ATOM 4127 C CA . TRP D 1 124 ? 24.378 13.353 84.425 1.00 20.13 123 TRP D CA 1
ATOM 4128 C C . TRP D 1 124 ? 23.118 13.245 83.576 1.00 20.15 123 TRP D C 1
ATOM 4129 O O . TRP D 1 124 ? 23.068 12.461 82.657 1.00 19.98 123 TRP D O 1
ATOM 4140 N N . LEU D 1 125 ? 22.096 14.021 83.910 1.00 22.98 124 LEU D N 1
ATOM 4141 C CA . LEU D 1 125 ? 20.853 14.036 83.118 1.00 24.13 124 LEU D CA 1
ATOM 4142 C C . LEU D 1 125 ? 21.059 14.489 81.656 1.00 24.98 124 LEU D C 1
ATOM 4143 O O . LEU D 1 125 ? 20.637 13.804 80.728 1.00 26.48 124 LEU D O 1
ATOM 4148 N N . THR D 1 126 ? 21.746 15.619 81.482 1.00 23.76 125 THR D N 1
ATOM 4149 C CA . THR D 1 126 ? 21.974 16.221 80.157 1.00 24.77 125 THR D CA 1
ATOM 4150 C C . THR D 1 126 ? 23.189 15.651 79.413 1.00 24.78 125 THR D C 1
ATOM 4151 O O . THR D 1 126 ? 23.210 15.637 78.181 1.00 26.99 125 THR D O 1
ATOM 4155 N N . GLY D 1 127 ? 24.198 15.177 80.155 1.00 23.98 126 GLY D N 1
ATOM 4156 C CA . GLY D 1 127 ? 25.461 14.750 79.559 1.00 24.44 126 GLY D CA 1
ATOM 4157 C C . GLY D 1 127 ? 26.352 15.959 79.231 1.00 23.75 126 GLY D C 1
ATOM 4158 O O . GLY D 1 127 ? 27.445 15.785 78.728 1.00 24.22 126 GLY D O 1
ATOM 4159 N N . LYS D 1 128 ? 25.910 17.174 79.582 1.00 24.96 127 LYS D N 1
ATOM 4160 C CA . LYS D 1 128 ? 26.598 18.426 79.286 1.00 24.34 127 LYS D CA 1
ATOM 4161 C C . LYS D 1 128 ? 27.534 18.725 80.451 1.00 23.46 127 LYS D C 1
ATOM 4162 O O . LYS D 1 128 ? 27.086 18.856 81.587 1.00 23.24 127 LYS D O 1
ATOM 4164 N N . ASP D 1 129 ? 28.822 18.867 80.144 1.00 22.81 128 ASP D N 1
ATOM 4165 C CA . ASP D 1 129 ? 29.904 19.021 81.134 1.00 24.24 128 ASP D CA 1
ATOM 4166 C C . ASP D 1 129 ? 30.034 17.790 82.066 1.00 24.08 128 ASP D C 1
ATOM 4167 O O . ASP D 1 129 ? 30.474 17.897 83.215 1.00 23.15 128 ASP D O 1
ATOM 4172 N N . TYR D 1 130 ? 29.667 16.624 81.537 1.00 23.99 129 TYR D N 1
ATOM 4173 C CA . TYR D 1 130 ? 29.786 15.357 82.248 1.00 23.81 129 TYR D CA 1
ATOM 4174 C C . TYR D 1 130 ? 31.175 14.867 81.880 1.00 26.02 129 TYR D C 1
ATOM 4175 O O . TYR D 1 130 ? 31.527 14.816 80.696 1.00 27.47 129 TYR D O 1
#

B-factor: mean 21.85, std 7.66, range [9.06, 73.8]

Radius of gyration: 26.81 Å; Cα contacts (8 Å, |Δi|>4): 989; chains: 4; bounding box: 42×67×80 Å

CATH classification: 3.10.450.50

Foldseek 3Di:
DQVVQVVLVVLCQCCLQVLDSVVHQEDQAAWECAPVDPGTQGGCVRPSVLSSLLSVQDHDKAWDKADDPQKIWIWIWATVVGQIWIKIWIFGADPRHTRYIYMGDCPSVVDVVVVVCSNPVVVD/DQVVQQVLVVLVQCCLQPLDNPPHQEDQAAWECAPPDNGIQGGCVRPSVLSSLLSVFDDDKAWDKADDPQKIWTWIWATVVGQIWIKIWIFGADPRHTRYIYMGDCPSVVPVVVVVCSSVVVVD/DQVVQQVLVVLVQCCLQPLDSPPHQEDQAAWECAPVDPGIQGGCVRVSVLSSLLSVQDHDKAWDKADDAQKIWTWIWATPVGQIWIKIWIFGADPRHTRYIYMGDCPSVVDVVVVVCSSVVVVD/DQVVQVVLVVLVQCCLQVLDCVPHQEDQAAWECAPVDPGTQGGCVRPSVLSSLLSVFDHDKAWDKADDPQKIWTWIWATVVGQIWIKIWIFGADPRHTRYIYMGDCPSVVPVVVVVCSSVVVVD

InterPro domains:
  IPR032596 Domain of unknown function DUF4904 [PF16247] (1-129)
  IPR032710 NTF2-like domain superfamily [SSF54427] (3-129)

Sequence (496 aa):
ATEKYHEILLKKYFLSFETGDFSQVQFSCCNLEFLSPISGNTLKGTEEVIPFLKGVTTRVAEVNISTTVEYPRASGVWQRTTKGTLYTLHNFFRLDEEGIVYVWPFDPKAVENPDALIQWLTGKDYATEKYHEILLKKYFLSFETGDFSQVQQFSCNLEFLSPISGNTLKGTEEVIPFLKGVTTRVAEVNISTTVEYPRASGVWQRTTKGTLYTLHNFFRLDEEGIVYVWPFDPKAVENPDALIQWLTGKDYATEKYHEILKKYFLSFETGDFSQVQQFSCNLEFLLSPISGNTLKGTEEVIPFLKKGVTTRVAAEVNISTTVEYPRASGVWQRTTKGTLYTLHNFFRLDEEGIVYVWPFDPKAVENPDALIQWLTGKDYATEKYHEILKKYFLSFETGDFSQVQFSCNLEFLLSPISGNTLKGTEEVIPFLKKGVTTTRVAEVNISTTVEYPRASGVWQRTTKGTLYTLHNFFRLDEEGIVYVWPFDPKAVENPDALIQWLTGKDY